Protein AF-A0A5E4HWJ0-F1 (afdb_monomer)

Sequence (461 aa):
MNETSDSSGGSTPSSGGAGGAKSPTHAAKPAGPGQGYYAIGLALVVGLVILLGTVWLANQNFNTAVSQYPPAGNGSMAPNNPAPNTGSNNAASGGTGTNSGSGTNNPSAPLPTIDLSTRPVRGSPNAPVTIFEIADFQCPYCVQAYPTVEQVMAKYNGSVKLIFVHFPLTSIHPLAQKAAEAAECANDQGKFWEMYDSLFTTNKLEVSDLKAQAKTLGLDTAKFNTCLDSGAKAPLIQAFSNLATQNGISSTPTFIVNGQELQDRSLAGFSTAIDNVLNPPRAVINVTGRPTRGNASAPLQIVEFSDFECPYCEMAYGVVKQAEKDYGSQMSLTYMEFPLSIHPDAQKAAEAAECAYRQKPAAFWSYYDWMFTNRSLDVPSLKGYAGEIGLNTTQFNACLDGGQAAAQVSADEAQGGANGVQGTPGFFINGLPIRGYLPYEQFKAVLDRELARAKNGTAAS

Nearest PDB structures (foldseek):
  3gyk-assembly4_D  TM=8.689E-01  e=2.503E-09  Ruegeria pomeroyi DSS-3
  6eez-assembly1_A  TM=8.298E-01  e=3.294E-08  Wolbachia endosymbiont of Drosophila melanogaster
  7rgv-assembly1_A  TM=8.738E-01  e=6.353E-08  Caulobacter vibrioides CB15
  4p3y-assembly1_B  TM=6.797E-01  e=1.917E-05  Acinetobacter baumannii AYE
  3hz8-assembly1_A  TM=6.646E-01  e=1.823E-05  Neisseria meningitidis MC58

Solvent-accessible surface area (backbone atoms only — not comparable to full-atom values): 27192 Å² total; per-residue (Å²): 135,88,86,77,89,86,83,89,79,89,82,89,84,88,84,88,83,87,89,82,91,80,88,81,91,78,81,91,78,86,89,78,90,80,85,78,64,66,72,61,55,54,55,55,53,53,52,49,52,51,53,51,50,52,52,50,55,54,51,44,56,52,46,54,72,33,55,79,36,78,76,80,76,79,82,78,78,77,83,84,81,79,84,88,85,91,75,88,86,88,84,86,88,79,92,83,88,83,85,90,85,88,84,80,92,67,86,75,72,80,64,59,85,84,61,78,88,76,51,74,68,47,66,34,94,82,23,88,36,44,35,38,42,31,28,23,67,61,38,69,60,29,47,66,39,48,65,42,52,53,51,48,54,62,76,37,63,60,46,36,21,40,35,80,39,49,39,49,55,57,93,82,28,79,44,11,54,59,42,50,30,45,31,52,40,28,38,80,72,76,35,32,66,64,40,49,53,48,38,51,73,64,63,55,48,51,73,72,42,49,53,52,49,39,48,72,74,67,50,63,54,68,62,35,49,55,39,49,75,67,46,73,41,50,55,56,48,50,32,38,37,49,55,40,45,77,70,71,48,85,68,61,55,38,40,31,51,64,70,40,76,55,83,52,78,47,63,66,38,49,47,52,58,51,45,43,68,78,56,54,76,62,54,87,77,89,61,84,94,46,58,64,48,68,42,90,83,23,61,31,40,34,38,37,32,30,24,71,70,38,69,46,25,42,55,36,48,56,38,50,57,51,45,50,70,76,49,43,75,46,28,18,44,31,58,37,42,36,52,50,89,90,38,91,40,15,60,59,42,48,23,42,33,47,36,36,27,74,77,37,62,72,45,23,58,57,41,55,60,46,44,60,72,50,92,69,55,47,70,70,50,55,52,50,49,38,46,75,77,66,48,62,52,70,63,40,48,54,28,49,76,65,47,69,30,48,67,59,41,52,49,34,35,51,53,37,45,76,72,68,42,88,60,57,20,22,35,23,54,70,24,35,75,40,79,45,66,58,61,53,71,61,46,46,54,51,51,53,53,48,37,49,51,48,72,70,41,97,83,82,128

pLDDT: mean 81.38, std 25.96, range [25.38, 98.88]

Structure (mmCIF, N/CA/C/O backbone):
data_AF-A0A5E4HWJ0-F1
#
_entry.id   AF-A0A5E4HWJ0-F1
#
loop_
_atom_site.group_PDB
_atom_site.id
_atom_site.type_symbol
_atom_site.label_atom_id
_atom_site.label_alt_id
_atom_site.label_comp_id
_atom_site.label_asym_id
_atom_site.label_entity_id
_atom_site.label_seq_id
_atom_site.pdbx_PDB_ins_code
_atom_site.Cartn_x
_atom_site.Cartn_y
_atom_site.Cartn_z
_atom_site.occupancy
_atom_site.B_iso_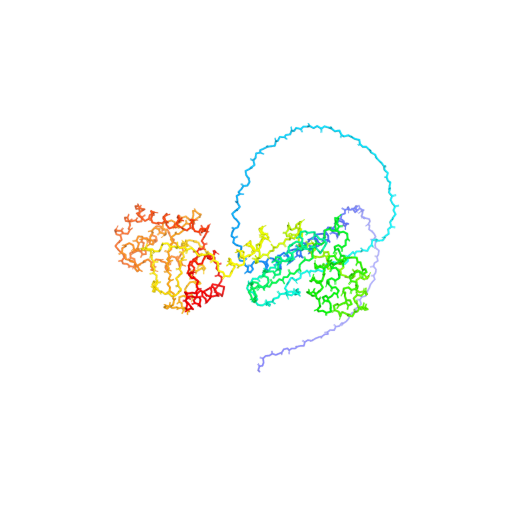or_equiv
_atom_site.auth_seq_id
_atom_site.auth_comp_id
_atom_site.auth_asym_id
_atom_site.auth_atom_id
_atom_site.pdbx_PDB_model_num
ATOM 1 N N . MET A 1 1 ? -56.601 21.992 -25.678 1.00 36.84 1 MET A N 1
ATOM 2 C CA . MET A 1 1 ? -57.435 22.987 -24.980 1.00 36.84 1 MET A CA 1
ATOM 3 C C . MET A 1 1 ? -56.500 24.089 -24.517 1.00 36.84 1 MET A C 1
ATOM 5 O O . MET A 1 1 ? -55.724 23.817 -23.618 1.00 36.84 1 MET A O 1
ATOM 9 N N . ASN A 1 2 ? -56.520 25.204 -25.262 1.00 37.09 2 ASN A N 1
ATOM 10 C CA . ASN A 1 2 ? -56.276 26.613 -24.898 1.00 37.09 2 ASN A CA 1
ATOM 11 C C . ASN A 1 2 ? -55.130 26.964 -23.915 1.00 37.09 2 ASN A C 1
ATOM 13 O O . ASN A 1 2 ? -55.081 26.419 -22.827 1.00 37.09 2 ASN A O 1
ATOM 17 N N . GLU A 1 3 ? -54.213 27.903 -24.178 1.00 38.62 3 GLU A N 1
ATOM 18 C CA . GLU A 1 3 ? -54.200 29.047 -25.108 1.00 38.62 3 GLU A CA 1
ATOM 19 C C . GLU A 1 3 ? -52.788 29.317 -25.657 1.00 38.62 3 GLU A C 1
ATOM 21 O O . GLU A 1 3 ? -51.781 29.153 -24.971 1.00 38.62 3 GLU A O 1
ATOM 26 N N . THR A 1 4 ? -52.745 29.769 -26.907 1.00 44.41 4 THR A N 1
ATOM 27 C CA . THR A 1 4 ? -51.577 30.252 -27.650 1.00 44.41 4 THR A CA 1
ATOM 28 C C . THR A 1 4 ? -51.866 31.672 -28.129 1.00 44.41 4 THR A C 1
ATOM 30 O O . THR A 1 4 ? -52.990 31.924 -28.553 1.00 44.41 4 THR A O 1
ATOM 33 N N . SER A 1 5 ? -50.842 32.535 -28.042 1.00 44.47 5 SER A N 1
ATOM 34 C CA . SER A 1 5 ? -50.430 33.624 -28.960 1.00 44.47 5 SER A CA 1
ATOM 35 C C . SER A 1 5 ? -51.483 34.325 -29.836 1.00 44.47 5 SER A C 1
ATOM 37 O O . SER A 1 5 ? -52.260 33.654 -30.501 1.00 44.47 5 SER A O 1
ATOM 39 N N . ASP A 1 6 ? -51.369 35.646 -30.036 1.00 43.62 6 ASP A N 1
ATOM 40 C CA . ASP A 1 6 ? -50.647 36.212 -31.200 1.00 43.62 6 ASP A CA 1
ATOM 41 C C . ASP A 1 6 ? -50.824 37.745 -31.363 1.00 43.62 6 ASP A C 1
ATOM 43 O O . ASP A 1 6 ? -51.749 38.347 -30.816 1.00 43.62 6 ASP A O 1
ATOM 47 N N . SER A 1 7 ? -49.989 38.303 -32.254 1.00 38.94 7 SER A N 1
ATOM 48 C CA . SER A 1 7 ? -50.200 39.469 -33.145 1.00 38.94 7 SER A CA 1
ATOM 49 C C . SER A 1 7 ? -49.766 40.856 -32.611 1.00 38.94 7 SER A C 1
ATOM 51 O O . SER A 1 7 ? -50.264 41.336 -31.601 1.00 38.94 7 SER A O 1
ATOM 53 N N . SER A 1 8 ? -48.672 41.470 -33.112 1.00 38.41 8 SER A N 1
ATOM 54 C CA . SER A 1 8 ? -48.442 42.167 -34.415 1.00 38.41 8 SER A CA 1
ATOM 55 C C . SER A 1 8 ? -49.191 43.511 -34.509 1.00 38.41 8 SER A C 1
ATOM 57 O O . SER A 1 8 ? -50.353 43.551 -34.143 1.00 38.41 8 SER A O 1
ATOM 59 N N . GLY A 1 9 ? -48.701 44.648 -35.016 1.00 35.19 9 GLY A N 1
ATOM 60 C CA . GLY A 1 9 ? -47.512 45.054 -35.771 1.00 35.19 9 GLY A CA 1
ATOM 61 C C . GLY A 1 9 ? -47.805 46.414 -36.465 1.00 35.19 9 GLY A C 1
ATOM 62 O O . GLY A 1 9 ? -48.971 46.739 -36.665 1.00 35.19 9 GLY A O 1
ATOM 63 N N . GLY A 1 10 ? -46.763 47.172 -36.856 1.00 34.00 10 GLY A N 1
ATOM 64 C CA . GLY A 1 10 ? -46.805 48.339 -37.782 1.00 34.00 10 GLY A CA 1
ATOM 65 C C . GLY A 1 10 ? -47.341 49.665 -37.194 1.00 34.00 10 GLY A C 1
ATOM 66 O O . GLY A 1 10 ? -48.242 49.648 -36.377 1.00 34.00 10 GLY A O 1
ATOM 67 N N . SER A 1 11 ? -46.897 50.881 -37.544 1.00 38.12 11 SER A N 1
ATOM 68 C CA . SER A 1 11 ? -46.285 51.398 -38.779 1.00 38.12 11 SER A CA 1
ATOM 69 C C . SER A 1 11 ? -45.620 52.780 -38.534 1.00 38.12 11 SER A C 1
ATOM 71 O O . SER A 1 11 ? -45.900 53.443 -37.541 1.00 38.12 11 SER A O 1
ATOM 73 N N . THR A 1 12 ? -44.739 53.192 -39.452 1.00 40.41 12 THR A N 1
ATOM 74 C CA . THR A 1 12 ? -43.915 54.431 -39.554 1.00 40.41 12 THR A CA 1
ATOM 75 C C . THR A 1 12 ? -44.738 55.663 -40.056 1.00 40.41 12 THR A C 1
ATOM 77 O O . THR A 1 12 ? -45.960 55.515 -40.081 1.00 40.41 12 THR A O 1
ATOM 80 N N . PRO A 1 13 ? -44.210 56.837 -40.541 1.00 52.16 13 PRO A N 1
ATOM 81 C CA . PRO A 1 13 ? -42.834 57.401 -40.634 1.00 52.16 13 PRO A CA 1
ATOM 82 C C . PRO A 1 13 ? -42.665 58.958 -40.407 1.00 52.16 13 PRO A C 1
ATOM 84 O O . PRO A 1 13 ? -43.629 59.710 -40.356 1.00 52.16 13 PRO A O 1
ATOM 87 N N . SER A 1 14 ? -41.399 59.432 -40.478 1.00 36.19 14 SER A N 1
ATOM 88 C CA . SER A 1 14 ? -40.897 60.600 -41.273 1.00 36.19 14 SER A CA 1
ATOM 89 C C . SER A 1 14 ? -40.830 62.068 -40.754 1.00 36.19 14 SER A C 1
ATOM 91 O O . SER A 1 14 ? -41.790 62.629 -40.240 1.00 36.19 14 SER A O 1
ATOM 93 N N . SER A 1 15 ? -39.710 62.714 -41.165 1.00 39.03 15 SER A N 1
ATOM 94 C CA . SER A 1 15 ? -39.340 64.154 -41.328 1.00 39.03 15 SER A CA 1
ATOM 95 C C . SER A 1 15 ? -38.796 64.885 -40.083 1.00 39.03 15 SER A C 1
ATOM 97 O O . SER A 1 15 ? -39.395 64.797 -39.025 1.00 39.03 15 SER A O 1
ATOM 99 N N . GLY A 1 16 ? -37.623 65.549 -40.043 1.00 32.84 16 GLY A N 1
ATOM 100 C CA . GLY A 1 16 ? -36.857 66.362 -41.017 1.00 32.84 16 GLY A CA 1
ATOM 101 C C . GLY A 1 16 ? -37.189 67.851 -40.775 1.00 32.84 16 GLY A C 1
ATOM 102 O O . GLY A 1 16 ? -38.364 68.171 -40.779 1.00 32.84 16 GLY A O 1
ATOM 103 N N . GLY A 1 17 ? -36.324 68.845 -40.531 1.00 33.31 17 GLY A N 1
ATOM 104 C CA . GLY A 1 17 ? -34.879 69.022 -40.363 1.00 33.31 17 GLY A CA 1
ATOM 105 C C . GLY A 1 17 ? -34.578 70.512 -40.016 1.00 33.31 17 GLY A C 1
ATOM 106 O O . GLY A 1 17 ? -35.506 71.292 -39.832 1.00 33.31 17 GLY A O 1
ATOM 107 N N . ALA A 1 18 ? -33.286 70.882 -40.033 1.00 35.00 18 ALA A N 1
ATOM 108 C CA . ALA A 1 18 ? -32.686 72.227 -40.231 1.00 35.00 18 ALA A CA 1
ATOM 109 C C . ALA A 1 18 ? -32.465 73.242 -39.067 1.00 35.00 18 ALA A C 1
ATOM 111 O O . ALA A 1 18 ? -33.369 73.594 -38.319 1.00 35.00 18 ALA A O 1
ATOM 112 N N . GLY A 1 19 ? -31.244 73.821 -39.081 1.00 33.69 19 GLY A N 1
ATOM 113 C CA . GLY A 1 19 ? -30.815 75.109 -38.484 1.00 33.69 19 GLY A CA 1
ATOM 114 C C . GLY A 1 19 ? -30.220 75.005 -37.070 1.00 33.69 19 GLY A C 1
ATOM 115 O O . GLY A 1 19 ? -30.809 74.374 -36.214 1.00 33.69 19 GLY A O 1
ATOM 116 N N . GLY A 1 20 ? -29.076 75.571 -36.677 1.00 32.75 20 GLY A N 1
ATOM 117 C CA . GLY A 1 20 ? -28.163 76.556 -37.251 1.00 32.75 20 GLY A CA 1
ATOM 118 C C . GLY A 1 20 ? -27.505 77.342 -36.095 1.00 32.75 20 GLY A C 1
ATOM 119 O O . GLY A 1 20 ? -28.212 77.941 -35.300 1.00 32.75 20 GLY A O 1
ATOM 120 N N . ALA A 1 21 ? -26.165 77.339 -36.040 1.00 35.03 21 ALA A N 1
ATOM 121 C CA . ALA A 1 21 ? -25.251 78.280 -35.359 1.00 35.03 21 ALA A CA 1
ATOM 122 C C . ALA A 1 21 ? -25.319 78.517 -33.823 1.00 35.03 21 ALA A C 1
ATOM 124 O O . ALA A 1 21 ? -26.236 79.152 -33.317 1.00 35.03 21 ALA A O 1
ATOM 125 N N . LYS A 1 22 ? -24.211 78.203 -33.123 1.00 37.66 22 LYS A N 1
ATOM 126 C CA . LYS A 1 22 ? -23.270 79.152 -32.461 1.00 37.66 22 LYS A CA 1
ATOM 127 C C . LYS A 1 22 ? -22.407 78.431 -31.409 1.00 37.66 22 LYS A C 1
ATOM 129 O O . LYS A 1 22 ? -22.933 77.785 -30.511 1.00 37.66 22 LYS A O 1
ATOM 134 N N . SER A 1 23 ? -21.085 78.600 -31.499 1.00 33.78 23 SER A N 1
ATOM 135 C CA . SER A 1 23 ? -20.141 78.309 -30.406 1.00 33.78 23 SER A CA 1
ATOM 136 C C . SER A 1 23 ? -20.461 79.155 -29.165 1.00 33.78 23 SER A C 1
ATOM 138 O O . SER A 1 23 ? -20.927 80.289 -29.305 1.00 33.78 23 SER A O 1
ATOM 140 N N . PRO A 1 24 ? -20.119 78.660 -27.964 1.00 46.12 24 PRO A N 1
ATOM 141 C CA . PRO A 1 24 ? -18.910 79.197 -27.349 1.00 46.12 24 PRO A CA 1
ATOM 142 C C . PRO A 1 24 ? -18.002 78.140 -26.702 1.00 46.12 24 PRO A C 1
ATOM 144 O O . PRO A 1 24 ? -18.387 77.043 -26.317 1.00 46.12 24 PRO A O 1
ATOM 147 N N . THR A 1 25 ? -16.747 78.552 -26.627 1.00 42.84 25 THR A N 1
ATOM 148 C CA . THR A 1 25 ? -15.570 77.968 -25.989 1.00 42.84 25 THR A CA 1
ATOM 149 C C . THR A 1 25 ? -15.799 77.367 -24.599 1.00 42.84 25 THR A C 1
ATOM 151 O O . THR A 1 25 ? -16.240 78.086 -23.709 1.00 42.84 25 THR A O 1
ATOM 154 N N . HIS A 1 26 ? -15.317 76.139 -24.362 1.00 40.06 26 HIS A N 1
ATOM 155 C CA . HIS A 1 26 ? -14.824 75.727 -23.043 1.00 40.06 26 HIS A CA 1
ATOM 156 C C . HIS A 1 26 ? -13.652 74.732 -23.130 1.00 40.06 26 HIS A C 1
ATOM 158 O O . HIS A 1 26 ? -13.783 73.618 -23.618 1.00 40.06 26 HIS A O 1
ATOM 164 N N . ALA A 1 27 ? -12.506 75.227 -22.651 1.00 37.53 27 ALA A N 1
ATOM 165 C CA . ALA A 1 27 ? -11.429 74.574 -21.907 1.00 37.53 27 ALA A CA 1
ATOM 166 C C . ALA A 1 27 ? -11.074 73.100 -22.199 1.00 37.53 27 ALA A C 1
ATOM 168 O O . ALA A 1 27 ? -11.786 72.164 -21.847 1.00 37.53 27 ALA A O 1
ATOM 169 N N . ALA A 1 28 ? -9.850 72.923 -22.703 1.00 39.03 28 ALA A N 1
ATOM 170 C CA . ALA A 1 28 ? -9.112 71.669 -22.699 1.00 39.03 28 ALA A CA 1
ATOM 171 C C . ALA A 1 28 ? -8.874 71.139 -21.270 1.00 39.03 28 ALA A C 1
ATOM 173 O O . ALA A 1 28 ? -8.503 71.894 -20.369 1.00 39.03 28 ALA A O 1
ATOM 174 N N . LYS A 1 29 ? -9.008 69.818 -21.097 1.00 38.16 29 LYS A N 1
ATOM 175 C CA . LYS A 1 29 ? -8.531 69.056 -19.933 1.00 38.16 29 LYS A CA 1
ATOM 176 C C . LYS A 1 29 ? -7.601 67.936 -20.439 1.00 38.16 29 LYS A C 1
ATOM 178 O O . LYS A 1 29 ? -7.956 67.289 -21.424 1.00 38.16 29 LYS A O 1
ATOM 183 N N . PRO A 1 30 ? -6.416 67.724 -19.840 1.00 42.62 30 PRO A N 1
ATOM 184 C CA . PRO A 1 30 ? -5.403 66.817 -20.382 1.00 42.62 30 PRO A CA 1
ATOM 185 C C . PRO A 1 30 ? -5.748 65.337 -20.163 1.00 42.62 30 PRO A C 1
ATOM 187 O O . PRO A 1 30 ? -6.332 64.962 -19.145 1.00 42.62 30 PRO A O 1
ATOM 190 N N . ALA A 1 31 ? -5.339 64.502 -21.122 1.00 40.09 31 ALA A N 1
ATOM 191 C CA . ALA A 1 31 ? -5.373 63.047 -21.037 1.00 40.09 31 ALA A CA 1
ATOM 192 C C . ALA A 1 31 ? -4.360 62.541 -19.993 1.00 40.09 31 ALA A C 1
ATOM 194 O O . ALA A 1 31 ? -3.180 62.886 -20.049 1.00 40.09 31 ALA A O 1
ATOM 195 N N . GLY A 1 32 ? -4.830 61.731 -19.042 1.00 37.25 32 GLY A N 1
ATOM 196 C CA . GLY A 1 32 ? -3.989 61.022 -18.076 1.00 37.25 32 GLY A CA 1
ATOM 197 C C . GLY A 1 32 ? -3.465 59.689 -18.639 1.00 37.25 32 GLY A C 1
ATOM 198 O O . GLY A 1 32 ? -4.136 59.078 -19.474 1.00 37.25 32 GLY A O 1
ATOM 199 N N . PRO A 1 33 ? -2.286 59.215 -18.200 1.00 46.31 33 PRO A N 1
ATOM 200 C CA . PRO A 1 33 ? -1.678 57.983 -18.692 1.00 46.31 33 PRO A CA 1
ATOM 201 C C . PRO A 1 33 ? -2.289 56.777 -17.966 1.00 46.31 33 PRO A C 1
ATOM 203 O O . PRO A 1 33 ? -2.375 56.787 -16.740 1.00 46.31 33 PRO A O 1
ATOM 206 N N . GLY A 1 34 ? -2.701 55.717 -18.674 1.00 47.75 34 GLY A N 1
ATOM 207 C CA . GLY A 1 34 ? -3.138 54.518 -17.943 1.00 47.75 34 GLY A CA 1
ATOM 208 C C . GLY A 1 34 ? -3.814 53.353 -18.662 1.00 47.75 34 GLY A C 1
ATOM 209 O O . GLY A 1 34 ? -4.267 52.454 -17.965 1.00 47.75 34 GLY A O 1
ATOM 210 N N . GLN A 1 35 ? -3.898 53.298 -19.996 1.00 43.34 35 GLN A N 1
ATOM 211 C CA . GLN A 1 35 ? -4.594 52.182 -20.674 1.00 43.34 35 GLN A CA 1
ATOM 212 C C . GLN A 1 35 ? -3.696 51.197 -21.443 1.00 43.34 35 GLN A C 1
ATOM 214 O O . GLN A 1 35 ? -4.199 50.339 -22.157 1.00 43.34 35 GLN A O 1
ATOM 219 N N . GLY A 1 36 ? -2.372 51.251 -21.257 1.00 43.12 36 GLY A N 1
ATOM 220 C CA . GLY A 1 36 ? -1.437 50.315 -21.905 1.00 43.12 36 GLY A CA 1
ATOM 221 C C . GLY A 1 36 ? -1.067 49.064 -21.094 1.00 43.12 36 GLY A C 1
ATOM 222 O O . GLY A 1 36 ? -0.579 48.097 -21.668 1.00 43.12 36 GLY A O 1
ATOM 223 N N . TYR A 1 37 ? -1.290 49.049 -19.774 1.00 43.84 37 TYR A N 1
ATOM 224 C CA . TYR A 1 37 ? -0.701 48.025 -18.891 1.00 43.84 37 TYR A CA 1
ATOM 225 C C . TYR A 1 37 ? -1.644 46.877 -18.492 1.00 43.84 37 TYR A C 1
ATOM 227 O O . TYR A 1 37 ? -1.175 45.841 -18.026 1.00 43.84 37 TYR A O 1
ATOM 235 N N . TYR A 1 38 ? -2.956 46.999 -18.723 1.00 42.34 38 TYR A N 1
ATOM 236 C CA . TYR A 1 38 ? -3.925 45.971 -18.310 1.00 42.34 38 TYR A CA 1
ATOM 237 C C . TYR A 1 38 ? -4.052 44.795 -19.292 1.00 42.34 38 TYR A C 1
ATOM 239 O O . TYR A 1 38 ? -4.367 43.685 -18.871 1.00 42.34 38 TYR A O 1
ATOM 247 N N . ALA A 1 39 ? -3.744 44.991 -20.579 1.00 45.44 39 ALA A N 1
ATOM 248 C CA . ALA A 1 39 ? -3.852 43.925 -21.582 1.00 45.44 39 ALA A CA 1
ATOM 249 C C . ALA A 1 39 ? -2.679 42.923 -21.543 1.00 45.44 39 ALA A C 1
ATOM 251 O O . ALA A 1 39 ? -2.848 41.763 -21.906 1.00 45.44 39 ALA A O 1
ATOM 252 N N . ILE A 1 40 ? -1.503 43.343 -21.059 1.00 47.38 40 ILE A N 1
ATOM 253 C CA . ILE A 1 40 ? -0.300 42.493 -20.989 1.00 47.38 40 ILE A CA 1
ATOM 254 C C . ILE A 1 40 ? -0.249 41.723 -19.656 1.00 47.38 40 ILE A C 1
ATOM 256 O O . ILE A 1 40 ? 0.175 40.569 -19.619 1.00 47.38 40 ILE A O 1
ATOM 260 N N . GLY A 1 41 ? -0.764 42.314 -18.569 1.00 41.81 41 GLY A N 1
ATOM 261 C CA . GLY A 1 41 ? -0.851 41.655 -17.261 1.00 41.81 41 GLY A CA 1
ATOM 262 C C . GLY A 1 41 ? -1.829 40.474 -17.228 1.00 41.81 41 GLY A C 1
ATOM 263 O O . GLY A 1 41 ? -1.524 39.448 -16.626 1.00 41.81 41 GLY A O 1
ATOM 264 N N . LEU A 1 42 ? -2.970 40.569 -17.924 1.00 43.97 42 LEU A N 1
ATOM 265 C CA . LEU A 1 42 ? -3.972 39.495 -17.933 1.00 43.97 42 LEU A CA 1
ATOM 266 C C . LEU A 1 42 ? -3.498 38.253 -18.713 1.00 43.97 42 LEU A C 1
ATOM 268 O O . LEU A 1 42 ? -3.760 37.128 -18.298 1.00 43.97 42 LEU A O 1
ATOM 272 N N . ALA A 1 43 ? -2.751 38.444 -19.806 1.00 47.06 43 ALA A N 1
ATOM 273 C CA . ALA A 1 43 ? -2.230 37.346 -20.623 1.00 47.06 43 ALA A CA 1
ATOM 274 C C . ALA A 1 43 ? -1.134 36.536 -19.903 1.00 47.06 43 ALA A C 1
ATOM 276 O O . ALA A 1 43 ? -1.090 35.312 -20.028 1.00 47.06 43 ALA A O 1
ATOM 277 N N . LEU A 1 44 ? -0.289 37.195 -19.097 1.00 45.12 44 LEU A N 1
ATOM 278 C CA . LEU A 1 44 ? 0.746 36.525 -18.300 1.00 45.12 44 LEU A CA 1
ATOM 279 C C . LEU A 1 44 ? 0.157 35.731 -17.125 1.00 45.12 44 LEU A C 1
ATOM 281 O O . LEU A 1 44 ? 0.635 34.638 -16.837 1.00 45.12 44 LEU A O 1
ATOM 285 N N . VAL A 1 45 ? -0.913 36.226 -16.489 1.00 49.62 45 VAL A N 1
ATOM 286 C CA . VAL A 1 45 ? -1.595 35.515 -15.391 1.00 49.62 45 VAL A CA 1
ATOM 287 C C . VAL A 1 45 ? -2.378 34.305 -15.910 1.00 49.62 45 VAL A C 1
ATOM 289 O O . VAL A 1 45 ? -2.293 33.232 -15.321 1.00 49.62 45 VAL A O 1
ATOM 292 N N . VAL A 1 46 ? -3.072 34.423 -17.048 1.00 51.88 46 VAL A N 1
ATOM 293 C CA . VAL A 1 46 ? -3.789 33.288 -17.663 1.00 51.88 46 VAL A CA 1
ATOM 294 C C . VAL A 1 46 ? -2.809 32.225 -18.182 1.00 51.88 46 VAL A C 1
ATOM 296 O O . VAL A 1 46 ? -3.046 31.035 -17.985 1.00 51.88 46 VAL A O 1
ATOM 299 N N . GLY A 1 47 ? -1.668 32.628 -18.754 1.00 44.47 47 GLY A N 1
ATOM 300 C CA . GLY A 1 47 ? -0.601 31.704 -19.158 1.00 44.47 47 GLY A CA 1
ATOM 301 C C . GLY A 1 47 ? 0.021 30.941 -17.982 1.00 44.47 47 GLY A C 1
ATOM 302 O O . GLY A 1 47 ? 0.243 29.736 -18.090 1.00 44.47 47 GLY A O 1
ATOM 303 N N . LEU A 1 48 ? 0.229 31.605 -16.837 1.00 43.94 48 LEU A N 1
ATOM 304 C CA . LEU A 1 48 ? 0.740 30.968 -15.617 1.00 43.94 48 LEU A CA 1
ATOM 305 C C . LEU A 1 48 ? -0.283 29.999 -15.000 1.00 43.94 48 LEU A C 1
ATOM 307 O O . LEU A 1 48 ? 0.095 28.928 -14.542 1.00 43.94 48 LEU A O 1
ATOM 311 N N . VAL A 1 49 ? -1.579 30.332 -15.026 1.00 48.31 49 VAL A N 1
ATOM 312 C CA . VAL A 1 49 ? -2.661 29.473 -14.504 1.00 48.31 49 VAL A CA 1
ATOM 313 C C . VAL A 1 49 ? -2.882 28.235 -15.385 1.00 48.31 49 VAL A C 1
ATOM 315 O O . VAL A 1 49 ? -3.142 27.156 -14.858 1.00 48.31 49 VAL A O 1
ATOM 318 N N . ILE A 1 50 ? -2.705 28.340 -16.707 1.00 49.38 50 ILE A N 1
ATOM 319 C CA . ILE A 1 50 ? -2.769 27.189 -17.628 1.00 49.38 50 ILE A CA 1
ATOM 320 C C . ILE A 1 50 ? -1.526 26.290 -17.484 1.00 49.38 50 ILE A C 1
ATOM 322 O O . ILE A 1 50 ? -1.654 25.064 -17.471 1.00 49.38 50 ILE A O 1
ATOM 326 N N . LEU A 1 51 ? -0.330 26.865 -17.306 1.00 41.12 51 LEU A N 1
ATOM 327 C CA . LEU A 1 51 ? 0.899 26.105 -17.020 1.00 41.12 51 LEU A CA 1
ATOM 328 C C . LEU A 1 51 ? 0.845 25.411 -15.648 1.00 41.12 51 LEU A C 1
ATOM 330 O O . LEU A 1 51 ? 1.205 24.244 -15.540 1.00 41.12 51 LEU A O 1
ATOM 334 N N . LEU A 1 52 ? 0.323 26.072 -14.613 1.00 44.75 52 LEU A N 1
ATOM 335 C CA . LEU A 1 52 ? 0.136 25.460 -13.292 1.00 44.75 52 LEU A CA 1
ATOM 336 C C . LEU A 1 52 ? -0.990 24.411 -13.290 1.00 44.75 52 LEU A C 1
ATOM 338 O O . LEU A 1 52 ? -0.855 23.376 -12.642 1.00 44.75 52 LEU A O 1
ATOM 342 N N . GLY A 1 53 ? -2.066 24.621 -14.056 1.00 37.62 53 GLY A N 1
ATOM 343 C CA . GLY A 1 53 ? -3.159 23.655 -14.211 1.00 37.62 53 GLY A CA 1
ATOM 344 C C . GLY A 1 53 ? -2.758 22.390 -14.979 1.00 37.62 53 GLY A C 1
ATOM 345 O O . GLY A 1 53 ? -3.172 21.292 -14.615 1.00 37.62 53 GLY A O 1
ATOM 346 N N . THR A 1 54 ? -1.902 22.512 -15.998 1.00 43.16 54 THR A N 1
ATOM 347 C CA . THR A 1 54 ? -1.363 21.358 -16.748 1.00 43.16 54 THR A CA 1
ATOM 348 C C . THR A 1 54 ? -0.312 20.583 -15.950 1.00 43.16 54 THR A C 1
ATOM 350 O O . THR A 1 54 ? -0.310 19.354 -15.996 1.00 43.16 54 THR A O 1
ATOM 353 N N . VAL A 1 55 ? 0.500 21.265 -15.132 1.00 42.81 55 VAL A N 1
ATOM 354 C CA . VAL A 1 55 ? 1.392 20.626 -14.144 1.00 42.81 55 VAL A CA 1
ATOM 355 C C . VAL A 1 55 ? 0.589 19.910 -13.047 1.00 42.81 55 VAL A C 1
ATOM 357 O O . VAL A 1 55 ? 0.950 18.803 -12.655 1.00 42.81 55 VAL A O 1
ATOM 360 N N . TRP A 1 56 ? -0.540 20.469 -12.597 1.00 35.12 56 TRP A N 1
ATOM 361 C CA . TRP A 1 56 ? -1.429 19.824 -11.620 1.00 35.12 56 TRP A CA 1
ATOM 362 C C . TRP A 1 56 ? -2.144 18.583 -12.186 1.00 35.12 56 TRP A C 1
ATOM 364 O O . TRP A 1 56 ? -2.192 17.557 -11.510 1.00 35.12 56 TRP A O 1
ATOM 374 N N . LEU A 1 57 ? -2.629 18.620 -13.436 1.00 33.44 57 LEU A N 1
ATOM 375 C CA . LEU A 1 57 ? -3.226 17.447 -14.099 1.00 33.44 57 LEU A CA 1
ATOM 376 C C . LEU A 1 57 ? -2.198 16.345 -14.430 1.00 33.44 57 LEU A C 1
ATOM 378 O O . LEU A 1 57 ? -2.512 15.163 -14.309 1.00 33.44 57 LEU A O 1
ATOM 382 N N . ALA A 1 58 ? -0.964 16.695 -14.803 1.00 39.88 58 ALA A N 1
ATOM 383 C CA . ALA A 1 58 ? 0.103 15.709 -15.009 1.00 39.88 58 ALA A CA 1
ATOM 384 C C . ALA A 1 58 ? 0.547 15.056 -13.683 1.00 39.88 58 ALA A C 1
ATOM 386 O O . ALA A 1 58 ? 0.764 13.844 -13.633 1.00 39.88 58 ALA A O 1
ATOM 387 N N . ASN A 1 59 ? 0.592 15.834 -12.593 1.00 37.19 59 ASN A N 1
ATOM 388 C CA . ASN A 1 59 ? 0.841 15.333 -11.239 1.00 37.19 59 ASN A CA 1
ATOM 389 C C . ASN A 1 59 ? -0.310 14.442 -10.732 1.00 37.19 59 ASN A C 1
ATOM 391 O O . ASN A 1 59 ? -0.063 13.456 -10.044 1.00 37.19 59 ASN A O 1
ATOM 395 N N . GLN A 1 60 ? -1.564 14.731 -11.103 1.00 40.12 60 GLN A N 1
ATOM 396 C CA . GLN A 1 60 ? -2.705 13.843 -10.847 1.00 40.12 60 GLN A CA 1
ATOM 397 C C . GLN A 1 60 ? -2.533 12.500 -11.564 1.00 40.12 60 GLN A C 1
ATOM 399 O O . GLN A 1 60 ? -2.699 11.474 -10.925 1.00 40.12 60 GLN A O 1
ATOM 404 N N . ASN A 1 61 ? -2.129 12.450 -12.837 1.00 38.81 61 ASN A N 1
ATOM 405 C CA . ASN A 1 61 ? -2.008 11.173 -13.560 1.00 38.81 61 ASN A CA 1
ATOM 406 C C . ASN A 1 61 ? -0.901 10.252 -13.010 1.00 38.81 61 ASN A C 1
ATOM 408 O O . ASN A 1 61 ? -1.114 9.042 -12.922 1.00 38.81 61 ASN A O 1
ATOM 412 N N . PHE A 1 62 ? 0.237 10.796 -12.561 1.00 43.59 62 PHE A N 1
ATOM 413 C CA . PHE A 1 62 ? 1.253 9.996 -11.863 1.00 43.59 62 PHE A CA 1
ATOM 414 C C . PHE A 1 62 ? 0.802 9.622 -10.448 1.00 43.59 62 PHE A C 1
ATOM 416 O O . PHE A 1 62 ? 0.863 8.452 -10.085 1.00 43.59 62 PHE A O 1
ATOM 423 N N . ASN A 1 63 ? 0.239 10.564 -9.681 1.00 38.38 63 ASN A N 1
ATOM 424 C CA . ASN A 1 63 ? -0.325 10.243 -8.372 1.00 38.38 63 ASN A CA 1
ATOM 425 C C . ASN A 1 63 ? -1.505 9.282 -8.469 1.00 38.38 63 ASN A C 1
ATOM 427 O O . ASN A 1 63 ? -1.726 8.560 -7.524 1.00 38.38 63 ASN A O 1
ATOM 431 N N . THR A 1 64 ? -2.247 9.182 -9.567 1.00 40.38 64 THR A N 1
ATOM 432 C CA . THR A 1 64 ? -3.330 8.191 -9.708 1.00 40.38 64 THR A CA 1
ATOM 433 C C . THR A 1 64 ? -2.764 6.817 -10.079 1.00 40.38 64 THR A C 1
ATOM 435 O O . THR A 1 64 ? -3.240 5.805 -9.573 1.00 40.38 64 THR A O 1
ATOM 438 N N . ALA A 1 65 ? -1.692 6.768 -10.880 1.00 39.62 65 ALA A N 1
ATOM 439 C CA . ALA A 1 65 ? -0.957 5.536 -11.183 1.00 39.62 65 ALA A CA 1
ATOM 440 C C . ALA A 1 65 ? -0.129 5.009 -9.989 1.00 39.62 65 ALA A C 1
ATOM 442 O O . ALA A 1 65 ? 0.087 3.804 -9.877 1.00 39.62 65 ALA A O 1
ATOM 443 N N . VAL A 1 66 ? 0.306 5.897 -9.087 1.00 39.72 66 VAL A N 1
ATOM 444 C CA . VAL A 1 66 ? 1.075 5.572 -7.873 1.00 39.72 66 VAL A CA 1
ATOM 445 C C . VAL A 1 66 ? 0.184 5.441 -6.627 1.00 39.72 66 VAL A C 1
ATOM 447 O O . VAL A 1 66 ? 0.428 4.555 -5.819 1.00 39.72 66 VAL A O 1
ATOM 450 N N . SER A 1 67 ? -0.891 6.229 -6.478 1.00 36.25 67 SER A N 1
ATOM 451 C CA . SER A 1 67 ? -1.807 6.185 -5.311 1.00 36.25 67 SER A CA 1
ATOM 452 C C . SER A 1 67 ? -2.844 5.070 -5.351 1.00 36.25 67 SER A C 1
ATOM 454 O O . SER A 1 67 ? -3.488 4.818 -4.335 1.00 36.25 67 SER A O 1
ATOM 456 N N . GLN A 1 68 ? -2.974 4.339 -6.465 1.00 34.78 68 GLN A N 1
ATOM 457 C CA . GLN A 1 68 ? -3.684 3.054 -6.445 1.00 34.78 68 GLN A CA 1
ATOM 458 C C . GLN A 1 68 ? -3.003 2.020 -5.530 1.00 34.78 68 GLN A C 1
ATOM 460 O O . GLN A 1 68 ? -3.605 0.994 -5.215 1.00 34.78 68 GLN A O 1
ATOM 465 N N . TYR A 1 69 ? -1.795 2.315 -5.041 1.00 35.31 69 TYR A N 1
ATOM 466 C CA . TYR A 1 69 ? -1.152 1.609 -3.946 1.00 35.31 69 TYR A CA 1
ATOM 467 C C . TYR A 1 69 ? -0.902 2.596 -2.797 1.00 35.31 69 TYR A C 1
ATOM 469 O O . TYR A 1 69 ? -0.121 3.535 -2.964 1.00 35.31 69 TYR A O 1
ATOM 477 N N . PRO A 1 70 ? -1.542 2.438 -1.622 1.00 30.00 70 PRO A N 1
ATOM 478 C CA . PRO A 1 70 ? -1.175 3.250 -0.473 1.00 30.00 70 PRO A CA 1
ATOM 479 C C . PRO A 1 70 ? 0.308 2.993 -0.157 1.00 30.00 70 PRO A C 1
ATOM 481 O O . PRO A 1 70 ? 0.717 1.828 -0.098 1.00 30.00 70 PRO A O 1
ATOM 484 N N . PRO A 1 71 ? 1.137 4.033 0.038 1.00 30.80 71 PRO A N 1
ATOM 485 C CA . PRO A 1 71 ? 2.525 3.829 0.412 1.00 30.80 71 PRO A CA 1
ATOM 486 C C . PRO A 1 71 ? 2.588 3.080 1.747 1.00 30.80 71 PRO A C 1
ATOM 488 O O . PRO A 1 71 ? 1.956 3.477 2.731 1.00 30.80 71 PRO A O 1
ATOM 491 N N . ALA A 1 72 ? 3.385 2.011 1.802 1.00 34.75 72 ALA A N 1
ATOM 492 C CA . ALA A 1 72 ? 3.899 1.533 3.075 1.00 34.75 72 ALA A CA 1
ATOM 493 C C . ALA A 1 72 ? 4.710 2.691 3.670 1.00 34.75 72 ALA A C 1
ATOM 495 O O . ALA A 1 72 ? 5.634 3.196 3.038 1.00 34.75 72 ALA A O 1
ATOM 496 N N . GLY A 1 73 ? 4.269 3.189 4.826 1.00 33.38 73 GLY A N 1
ATOM 497 C CA . GLY A 1 73 ? 4.749 4.444 5.390 1.00 33.38 73 GLY A CA 1
ATOM 498 C C . GLY A 1 73 ? 6.270 4.513 5.456 1.00 33.38 73 GLY A C 1
ATOM 499 O O . GLY A 1 73 ? 6.902 3.709 6.136 1.00 33.38 73 GLY A O 1
ATOM 500 N N . ASN A 1 74 ? 6.836 5.519 4.795 1.00 33.34 74 ASN A N 1
ATOM 501 C CA . ASN A 1 74 ? 8.208 5.909 5.043 1.00 33.34 74 ASN A CA 1
ATOM 502 C C . ASN A 1 74 ? 8.248 6.524 6.447 1.00 33.34 74 ASN A C 1
ATOM 504 O O . ASN A 1 74 ? 7.640 7.568 6.698 1.00 33.34 74 ASN A O 1
ATOM 508 N N . GLY A 1 75 ? 8.927 5.855 7.378 1.00 33.38 75 GLY A N 1
ATOM 509 C CA . GLY A 1 75 ? 9.323 6.452 8.645 1.00 33.38 75 GLY A CA 1
ATOM 510 C C . GLY A 1 75 ? 10.281 7.601 8.357 1.00 33.38 75 GLY A C 1
ATOM 511 O O . GLY A 1 75 ? 11.484 7.396 8.237 1.00 33.38 75 GLY A O 1
ATOM 512 N N . SER A 1 76 ? 9.748 8.812 8.215 1.00 27.58 76 SER A N 1
ATOM 513 C CA . SER A 1 76 ? 10.553 10.026 8.159 1.00 27.58 76 SER A CA 1
ATOM 514 C C . SER A 1 76 ? 11.136 10.279 9.549 1.00 27.58 76 SER A C 1
ATOM 516 O O . SER A 1 76 ? 10.511 10.930 10.387 1.00 27.58 76 SER A O 1
ATOM 518 N N . MET A 1 77 ? 12.350 9.781 9.793 1.00 27.53 77 MET A N 1
ATOM 519 C CA . MET A 1 77 ? 13.222 10.368 10.806 1.00 27.53 77 MET A CA 1
ATOM 520 C C . MET A 1 77 ? 13.468 11.827 10.420 1.00 27.53 77 MET A C 1
ATOM 522 O O . MET A 1 77 ? 14.013 12.121 9.357 1.00 27.53 77 MET A O 1
ATOM 526 N N . ALA A 1 78 ? 13.029 12.739 11.282 1.00 26.52 78 ALA A N 1
ATOM 527 C CA . ALA A 1 78 ? 13.303 14.159 11.161 1.00 26.52 78 ALA A CA 1
ATOM 528 C C . ALA A 1 78 ? 14.825 14.410 11.104 1.00 26.52 78 ALA A C 1
ATOM 530 O O . ALA A 1 78 ? 15.551 13.898 11.962 1.00 26.52 78 ALA A O 1
ATOM 531 N N . PRO A 1 79 ? 15.341 15.211 10.155 1.00 30.84 79 PRO A N 1
ATOM 532 C CA . PRO A 1 79 ? 16.719 15.663 10.227 1.00 30.84 79 PRO A CA 1
ATOM 533 C C . PRO A 1 79 ? 16.851 16.733 11.318 1.00 30.84 79 PRO A C 1
ATOM 535 O O . PRO A 1 79 ? 16.302 17.832 11.220 1.00 30.84 79 PRO A O 1
ATOM 538 N N . ASN A 1 80 ? 17.606 16.399 12.365 1.00 30.31 80 ASN A N 1
ATOM 539 C CA . ASN A 1 80 ? 18.115 17.360 13.335 1.00 30.31 80 ASN A CA 1
ATOM 540 C C . ASN A 1 80 ? 19.018 18.376 12.625 1.00 30.31 80 ASN A C 1
ATOM 542 O O . ASN A 1 80 ? 20.033 18.019 12.029 1.00 30.31 80 ASN A O 1
ATOM 546 N N . ASN A 1 81 ? 18.652 19.647 12.731 1.00 28.75 81 ASN A N 1
ATOM 547 C CA . ASN A 1 81 ? 19.430 20.788 12.272 1.00 28.75 81 ASN A CA 1
ATOM 548 C C . ASN A 1 81 ? 20.335 21.294 13.411 1.00 28.75 81 ASN A C 1
ATOM 550 O O . ASN A 1 81 ? 19.806 21.634 14.472 1.00 28.75 81 ASN A O 1
ATOM 554 N N . PRO A 1 82 ? 21.655 21.443 13.215 1.00 30.11 82 PRO A N 1
ATOM 555 C CA . PRO A 1 82 ? 22.430 22.438 13.933 1.00 30.11 82 PRO A CA 1
ATOM 556 C C . PRO A 1 82 ? 22.747 23.644 13.035 1.00 30.11 82 PRO A C 1
ATOM 558 O O . PRO A 1 82 ? 23.081 23.524 11.860 1.00 30.11 82 PRO A O 1
ATOM 561 N N . ALA A 1 83 ? 22.628 24.813 13.659 1.00 29.72 83 ALA A N 1
ATOM 562 C CA . ALA A 1 83 ? 22.795 26.169 13.145 1.00 29.72 83 ALA A CA 1
ATOM 563 C C . ALA A 1 83 ? 24.144 26.443 12.416 1.00 29.72 83 ALA A C 1
ATOM 565 O O . ALA A 1 83 ? 25.087 25.657 12.518 1.00 29.72 83 ALA A O 1
ATOM 566 N N . PRO A 1 84 ? 24.261 27.570 11.679 1.00 30.16 84 PRO A N 1
ATOM 567 C CA . PRO A 1 84 ? 25.245 27.751 10.618 1.00 30.16 84 PRO A CA 1
ATOM 568 C C . PRO A 1 84 ? 26.624 28.168 11.139 1.00 30.16 84 PRO A C 1
ATOM 570 O O . PRO A 1 84 ? 26.747 29.060 11.977 1.00 30.16 84 PRO A O 1
ATOM 573 N N . ASN A 1 85 ? 27.673 27.580 10.560 1.00 29.83 85 ASN A N 1
ATOM 574 C CA . ASN A 1 85 ? 29.044 28.061 10.694 1.00 29.83 85 ASN A CA 1
ATOM 575 C C . ASN A 1 85 ? 29.409 28.903 9.462 1.00 29.83 85 ASN A C 1
ATOM 577 O O . ASN A 1 85 ? 29.654 28.373 8.378 1.00 29.83 85 ASN A O 1
ATOM 581 N N . THR A 1 86 ? 29.422 30.224 9.622 1.00 29.81 86 THR A N 1
ATOM 582 C CA . THR A 1 86 ? 29.953 31.166 8.633 1.00 29.81 86 THR A CA 1
ATOM 583 C C . THR A 1 86 ? 31.455 31.331 8.849 1.00 29.81 86 THR A C 1
ATOM 585 O O . THR A 1 86 ? 31.884 32.094 9.714 1.00 29.81 86 THR A O 1
ATOM 588 N N . GLY A 1 87 ? 32.248 30.628 8.042 1.00 27.52 87 GLY A N 1
ATOM 589 C CA . GLY A 1 87 ? 33.694 30.793 7.932 1.00 27.52 87 GLY A CA 1
ATOM 590 C C . GLY A 1 87 ? 34.077 31.203 6.513 1.00 27.52 87 GLY A C 1
ATOM 591 O O . GLY A 1 87 ? 33.985 30.410 5.583 1.00 27.52 87 GLY A O 1
ATOM 592 N N . SER A 1 88 ? 34.478 32.463 6.375 1.00 28.56 88 SER A N 1
ATOM 593 C CA . SER A 1 88 ? 35.090 33.097 5.203 1.00 28.56 88 SER A CA 1
ATOM 594 C C . SER A 1 88 ? 36.266 32.297 4.622 1.00 28.56 88 SER A C 1
ATOM 596 O O . SER A 1 88 ? 37.082 31.807 5.396 1.00 28.56 88 SER A O 1
ATOM 598 N N . ASN A 1 89 ? 36.415 32.275 3.286 1.00 31.98 89 ASN A N 1
ATOM 599 C CA . ASN A 1 89 ? 37.681 32.620 2.619 1.00 31.98 89 ASN A CA 1
ATOM 600 C C . ASN A 1 89 ? 37.535 32.896 1.107 1.00 31.98 89 ASN A C 1
ATOM 602 O O . ASN A 1 89 ? 36.832 32.207 0.375 1.00 31.98 89 ASN A O 1
ATOM 606 N N . ASN A 1 90 ? 38.239 33.955 0.699 1.00 30.81 90 ASN A N 1
ATOM 607 C CA . ASN A 1 90 ? 38.348 34.588 -0.617 1.00 30.81 90 ASN A CA 1
ATOM 608 C C . ASN A 1 90 ? 39.181 33.804 -1.649 1.00 30.81 90 ASN A C 1
ATOM 610 O O . ASN A 1 90 ? 40.143 33.146 -1.265 1.00 30.81 90 ASN A O 1
ATOM 614 N N . ALA A 1 91 ? 38.895 34.048 -2.941 1.00 28.56 91 ALA A N 1
ATOM 615 C CA . ALA A 1 91 ? 39.814 34.458 -4.037 1.00 28.56 91 ALA A CA 1
ATOM 616 C C . ALA A 1 91 ? 39.200 34.024 -5.395 1.00 28.56 91 ALA A C 1
ATOM 618 O O . ALA A 1 91 ? 39.014 32.839 -5.623 1.00 28.56 91 ALA A O 1
ATOM 619 N N . ALA A 1 92 ? 38.630 34.901 -6.230 1.00 28.38 92 ALA A N 1
ATOM 620 C CA . ALA A 1 92 ? 39.219 35.941 -7.092 1.00 28.38 92 ALA A CA 1
ATOM 621 C C . ALA A 1 92 ? 39.793 35.435 -8.439 1.00 28.38 92 ALA A C 1
ATOM 623 O O . ALA A 1 92 ? 40.663 34.573 -8.464 1.00 28.38 92 ALA A O 1
ATOM 624 N N . SER A 1 93 ? 39.384 36.144 -9.510 1.00 29.47 93 SER A N 1
ATOM 625 C CA . SER A 1 93 ? 39.962 36.231 -10.872 1.00 29.47 93 SER A CA 1
ATOM 626 C C . SER A 1 93 ? 39.565 35.131 -11.877 1.00 29.47 93 SER A C 1
ATOM 628 O O . SER A 1 93 ? 39.653 33.956 -11.562 1.00 29.47 93 SER A O 1
ATOM 630 N N . GLY A 1 94 ? 39.150 35.395 -13.124 1.00 25.95 94 GLY A N 1
ATOM 631 C CA . GLY A 1 94 ? 39.020 36.632 -13.904 1.00 25.95 94 GLY A CA 1
ATOM 632 C C . GLY A 1 94 ? 38.957 36.308 -15.416 1.00 25.95 94 GLY A C 1
ATOM 633 O O . GLY A 1 94 ? 39.729 35.471 -15.856 1.00 25.95 94 GLY A O 1
ATOM 634 N N . GLY A 1 95 ? 38.056 36.983 -16.161 1.00 26.12 95 GLY A N 1
ATOM 635 C CA . GLY A 1 95 ? 38.030 37.254 -17.627 1.00 26.12 95 GLY A CA 1
ATOM 636 C C . GLY A 1 95 ? 38.124 36.094 -18.646 1.00 26.12 95 GLY A C 1
ATOM 637 O O . GLY A 1 95 ? 38.679 35.049 -18.372 1.00 26.12 95 GLY A O 1
ATOM 638 N N . THR A 1 96 ? 37.681 36.171 -19.906 1.00 25.38 96 THR A N 1
ATOM 639 C CA . THR A 1 96 ? 36.928 37.130 -20.743 1.00 25.38 96 THR A CA 1
ATOM 640 C C . THR A 1 96 ? 36.755 36.470 -22.128 1.00 25.38 96 THR A C 1
ATOM 642 O O . THR A 1 96 ? 37.706 35.862 -22.610 1.00 25.38 96 THR A O 1
ATOM 645 N N . GLY A 1 97 ? 35.621 36.700 -22.808 1.00 26.86 97 GLY A N 1
ATOM 646 C CA . GLY A 1 97 ? 35.454 36.562 -24.272 1.00 26.86 97 GLY A CA 1
ATOM 647 C C . GLY A 1 97 ? 34.806 35.254 -24.750 1.00 26.86 97 GLY A C 1
ATOM 648 O O . GLY A 1 97 ? 35.086 34.197 -24.211 1.00 26.86 97 GLY A O 1
ATOM 649 N N . THR A 1 98 ? 33.917 35.205 -25.744 1.00 27.80 98 THR A N 1
ATOM 650 C CA . THR A 1 98 ? 33.259 36.208 -26.602 1.00 27.80 98 THR A CA 1
ATOM 651 C C . THR A 1 98 ? 32.038 35.535 -27.244 1.00 27.80 98 THR A C 1
ATOM 653 O O . THR A 1 98 ? 31.980 34.317 -27.376 1.00 27.80 98 THR A O 1
ATOM 656 N N . ASN A 1 99 ? 31.068 36.359 -27.625 1.00 29.42 99 ASN A N 1
ATOM 657 C CA . ASN A 1 99 ? 29.720 36.021 -28.064 1.00 29.42 99 ASN A CA 1
ATOM 658 C C . ASN A 1 99 ? 29.610 35.642 -29.563 1.00 29.42 99 ASN A C 1
ATOM 660 O O . ASN A 1 99 ? 30.383 36.129 -30.384 1.00 29.42 99 ASN A O 1
ATOM 664 N N . SER A 1 100 ? 28.515 34.934 -29.870 1.00 31.38 100 SER A N 1
ATOM 665 C CA . SER A 1 100 ? 27.705 34.941 -31.106 1.00 31.38 100 SER A CA 1
ATOM 666 C C . SER A 1 100 ? 28.024 34.038 -32.306 1.00 31.38 100 SER A C 1
ATOM 668 O O . SER A 1 100 ? 28.959 34.253 -33.070 1.00 31.38 100 SER A O 1
ATOM 670 N N . GLY A 1 101 ? 27.043 33.163 -32.570 1.00 27.31 101 GLY A N 1
ATOM 671 C CA . GLY A 1 101 ? 26.722 32.531 -33.852 1.00 27.31 101 GLY A CA 1
ATOM 672 C C . GLY A 1 101 ? 25.312 31.920 -33.821 1.00 27.31 101 GLY A C 1
ATOM 673 O O . GLY A 1 101 ? 25.160 30.718 -33.665 1.00 27.31 101 GLY A O 1
ATOM 674 N N . SER A 1 102 ? 24.294 32.785 -33.886 1.00 30.20 102 SER A N 1
ATOM 675 C CA . SER A 1 102 ? 22.844 32.512 -33.843 1.00 30.20 102 SER A CA 1
ATOM 676 C C . SER A 1 102 ? 22.330 31.612 -34.982 1.00 30.20 102 SER A C 1
ATOM 678 O O . SER A 1 102 ? 22.756 31.764 -36.125 1.00 30.20 102 SER A O 1
ATOM 680 N N . GLY A 1 103 ? 21.346 30.753 -34.678 1.00 27.84 103 GLY A N 1
ATOM 681 C CA . GLY A 1 103 ? 20.619 29.915 -35.636 1.00 27.84 103 GLY A CA 1
ATOM 682 C C . GLY A 1 103 ? 19.250 29.445 -35.117 1.00 27.84 103 GLY A C 1
ATOM 683 O O . GLY A 1 103 ? 19.113 28.325 -34.651 1.00 27.84 103 GLY A O 1
ATOM 684 N N . THR A 1 104 ? 18.261 30.338 -35.234 1.00 29.94 104 THR A N 1
ATOM 685 C CA . THR A 1 104 ? 16.789 30.144 -35.246 1.00 29.94 104 THR A CA 1
ATOM 686 C C . THR A 1 104 ? 16.066 29.599 -34.003 1.00 29.94 104 THR A C 1
ATOM 688 O O . THR A 1 104 ? 16.013 28.402 -33.741 1.00 29.94 104 THR A O 1
ATOM 691 N N . ASN A 1 105 ? 15.362 30.521 -33.335 1.00 35.38 105 ASN A N 1
ATOM 692 C CA . ASN A 1 105 ? 14.252 30.265 -32.420 1.00 35.38 105 ASN A CA 1
ATOM 693 C C . ASN A 1 105 ? 13.095 29.569 -33.159 1.00 35.38 105 ASN A C 1
ATOM 695 O O . ASN A 1 105 ? 12.383 30.212 -33.932 1.00 35.38 105 ASN A O 1
ATOM 699 N N . ASN A 1 106 ? 12.882 28.285 -32.887 1.00 31.17 106 ASN A N 1
ATOM 700 C CA . ASN A 1 106 ? 11.606 27.614 -33.118 1.00 31.17 106 ASN A CA 1
ATOM 701 C C . ASN A 1 106 ? 10.959 27.412 -31.737 1.00 31.17 106 ASN A C 1
ATOM 703 O O . ASN A 1 106 ? 11.648 26.897 -30.852 1.00 31.17 106 ASN A O 1
ATOM 707 N N . PRO A 1 107 ? 9.702 27.822 -31.481 1.00 36.28 107 PRO A N 1
ATOM 708 C CA . PRO A 1 107 ? 9.026 27.414 -30.257 1.00 36.28 107 PRO A CA 1
ATOM 709 C C . PRO A 1 107 ? 8.928 25.884 -30.272 1.00 36.28 107 PRO A C 1
ATOM 711 O O . PRO A 1 107 ? 8.155 25.326 -31.050 1.00 36.28 107 PRO A O 1
ATOM 714 N N . SER A 1 108 ? 9.763 25.204 -29.473 1.00 43.66 108 SER A N 1
ATOM 715 C CA . SER A 1 108 ? 9.684 23.751 -29.300 1.00 43.66 108 SER A CA 1
ATOM 716 C C . SER A 1 108 ? 8.235 23.392 -29.016 1.00 43.66 108 SER A C 1
ATOM 718 O O . SER A 1 108 ? 7.637 23.929 -28.080 1.00 43.66 108 SER A O 1
ATOM 720 N N . ALA A 1 109 ? 7.670 22.515 -29.846 1.00 49.03 109 ALA A N 1
ATOM 721 C CA . ALA A 1 109 ? 6.355 21.954 -29.596 1.00 49.03 109 ALA A CA 1
ATOM 722 C C . ALA A 1 109 ? 6.298 21.440 -28.143 1.00 49.03 109 ALA A C 1
ATOM 724 O O . ALA A 1 109 ? 7.312 20.929 -27.649 1.00 49.03 109 ALA A O 1
ATOM 725 N N . PRO A 1 110 ? 5.154 21.581 -27.447 1.00 60.97 110 PRO A N 1
ATOM 726 C CA . PRO A 1 110 ? 4.999 21.028 -26.110 1.00 60.97 110 PRO A CA 1
ATOM 727 C C . PRO A 1 110 ? 5.414 19.557 -26.108 1.00 60.97 110 PRO A C 1
ATOM 729 O O . PRO A 1 110 ? 5.034 18.800 -27.005 1.00 60.97 110 PRO A O 1
ATOM 732 N N . LEU A 1 111 ? 6.219 19.165 -25.121 1.00 57.62 111 LEU A N 1
ATOM 733 C CA . LEU A 1 111 ? 6.602 17.767 -24.961 1.00 57.62 111 LEU A CA 1
ATOM 734 C C . LEU A 1 111 ? 5.344 16.905 -24.779 1.00 57.62 111 LEU A C 1
ATOM 736 O O . LEU A 1 111 ? 4.377 17.366 -24.163 1.00 57.62 111 LEU A O 1
ATOM 740 N N . PRO A 1 112 ? 5.339 15.664 -25.291 1.00 70.31 112 PRO A N 1
ATOM 741 C CA . PRO A 1 112 ? 4.203 14.776 -25.107 1.00 70.31 112 PRO A CA 1
ATOM 742 C C . PRO A 1 112 ? 3.979 14.493 -23.616 1.00 70.31 112 PRO A C 1
ATOM 744 O O . PRO A 1 112 ? 4.927 14.274 -22.862 1.00 70.31 112 PRO A O 1
ATOM 747 N N . THR A 1 113 ? 2.717 14.464 -23.186 1.00 75.50 113 THR A N 1
ATOM 748 C CA . THR A 1 113 ? 2.352 13.913 -21.876 1.00 75.50 113 THR A CA 1
ATOM 749 C C . THR A 1 113 ? 2.551 12.400 -21.907 1.00 75.50 113 THR A C 1
ATOM 751 O O . THR A 1 113 ? 2.066 11.731 -22.818 1.00 75.50 113 THR A O 1
ATOM 754 N N . ILE A 1 114 ? 3.266 11.860 -20.920 1.00 82.88 114 ILE A N 1
ATOM 755 C CA . ILE A 1 114 ? 3.527 10.423 -20.819 1.00 82.88 114 ILE A CA 1
ATOM 756 C C . ILE A 1 114 ? 2.425 9.753 -20.001 1.00 82.88 114 ILE A C 1
ATOM 758 O O . ILE A 1 114 ? 2.269 10.044 -18.817 1.00 82.88 114 ILE A O 1
ATOM 762 N N . ASP A 1 115 ? 1.714 8.814 -20.620 1.00 84.12 115 ASP A N 1
ATOM 763 C CA . ASP A 1 115 ? 0.844 7.868 -19.923 1.00 84.12 115 ASP A CA 1
ATOM 764 C C . ASP A 1 115 ? 1.547 6.510 -19.811 1.00 84.12 115 ASP A C 1
ATOM 766 O O . ASP A 1 115 ? 1.663 5.758 -20.785 1.00 84.12 115 ASP A O 1
ATOM 770 N N . LEU A 1 116 ? 2.018 6.193 -18.602 1.00 86.81 116 LEU A N 1
ATOM 771 C CA . LEU A 1 116 ? 2.721 4.942 -18.326 1.00 86.81 116 LEU A CA 1
ATOM 772 C C . LEU A 1 116 ? 1.831 3.698 -18.489 1.00 86.81 116 LEU A C 1
ATOM 774 O O . LEU A 1 116 ? 2.366 2.611 -18.693 1.00 86.81 116 LEU A O 1
ATOM 778 N N . SER A 1 117 ? 0.500 3.836 -18.457 1.00 82.12 117 SER A N 1
ATOM 779 C CA . SER A 1 117 ? -0.430 2.711 -18.635 1.00 82.12 117 SER A CA 1
ATOM 780 C C . SER A 1 117 ? -0.479 2.183 -20.075 1.00 82.12 117 SER A C 1
ATOM 782 O O . SER A 1 117 ? -0.875 1.041 -20.300 1.00 82.12 117 SER A O 1
ATOM 784 N N . THR A 1 118 ? -0.022 2.984 -21.044 1.00 86.88 118 THR A N 1
ATOM 785 C CA . THR A 1 118 ? 0.005 2.638 -22.479 1.00 86.88 118 THR A CA 1
ATOM 786 C C . THR A 1 118 ? 1.341 2.059 -22.948 1.00 86.88 118 THR A C 1
ATOM 788 O O . THR A 1 118 ? 1.511 1.739 -24.126 1.00 86.88 118 THR A O 1
ATOM 791 N N . ARG A 1 119 ? 2.320 1.948 -22.045 1.00 93.75 119 ARG A N 1
ATOM 792 C CA . ARG A 1 119 ? 3.671 1.485 -22.369 1.00 93.75 119 ARG A CA 1
ATOM 793 C C . ARG A 1 119 ? 3.700 -0.012 -22.679 1.00 93.75 119 ARG A C 1
ATOM 795 O O . ARG A 1 119 ? 2.855 -0.753 -22.178 1.00 93.75 119 ARG A O 1
ATOM 802 N N . PRO A 1 120 ? 4.694 -0.484 -23.456 1.00 96.06 120 PRO A N 1
ATOM 803 C CA . PRO A 1 120 ? 4.947 -1.912 -23.590 1.00 96.06 120 PRO A CA 1
ATOM 804 C C . PRO A 1 120 ? 5.115 -2.556 -22.215 1.00 96.06 120 PRO A C 1
ATOM 806 O O . PRO A 1 120 ? 5.836 -2.037 -21.363 1.00 96.06 120 PRO A O 1
ATOM 809 N N . VAL A 1 121 ? 4.450 -3.692 -22.014 1.00 97.06 121 VAL A N 1
ATOM 810 C CA . VAL A 1 121 ? 4.482 -4.461 -20.766 1.00 97.06 121 VAL A CA 1
ATOM 811 C C . VAL A 1 121 ? 5.192 -5.787 -21.019 1.00 97.06 121 VAL A C 1
ATOM 813 O O . VAL A 1 121 ? 4.829 -6.493 -21.961 1.00 97.06 121 VAL A O 1
ATOM 816 N N . ARG A 1 122 ? 6.190 -6.136 -20.198 1.00 97.31 122 ARG A N 1
ATOM 817 C CA . ARG A 1 122 ? 6.761 -7.494 -20.147 1.00 97.31 122 ARG A CA 1
ATOM 818 C C . ARG A 1 122 ? 6.090 -8.246 -19.007 1.00 97.31 122 ARG A C 1
ATOM 820 O O . ARG A 1 122 ? 6.002 -7.715 -17.903 1.00 97.31 122 ARG A O 1
ATOM 827 N N . GLY A 1 123 ? 5.653 -9.476 -19.253 1.00 95.25 123 GLY A N 1
ATOM 828 C CA . GLY A 1 123 ? 4.889 -10.270 -18.285 1.00 95.25 123 GLY A CA 1
ATOM 829 C C . GLY A 1 123 ? 3.373 -10.106 -18.440 1.00 95.25 123 GLY A C 1
ATOM 830 O O . GLY A 1 123 ? 2.884 -9.658 -19.476 1.00 95.25 123 GLY A O 1
ATOM 831 N N . SER A 1 124 ? 2.614 -10.513 -17.420 1.00 93.81 124 SER A N 1
ATOM 832 C CA . SER A 1 124 ? 1.145 -10.471 -17.459 1.00 93.81 124 SER A CA 1
ATOM 833 C C . SER A 1 124 ? 0.631 -9.032 -17.309 1.00 93.81 124 SER A C 1
ATOM 835 O O . SER A 1 124 ? 0.943 -8.393 -16.306 1.00 93.81 124 SER A O 1
ATOM 837 N N . PRO A 1 125 ? -0.227 -8.511 -18.209 1.00 90.00 125 PRO A N 1
ATOM 838 C CA . PRO A 1 125 ? -0.831 -7.182 -18.041 1.00 90.00 125 PRO A CA 1
ATOM 839 C C . PRO A 1 125 ? -1.622 -7.028 -16.729 1.00 90.00 125 PRO A C 1
ATOM 841 O O . PRO A 1 125 ? -1.681 -5.933 -16.159 1.00 90.00 125 PRO A O 1
ATOM 844 N N . ASN A 1 126 ? -2.161 -8.146 -16.228 1.00 88.00 126 ASN A N 1
ATOM 845 C CA . ASN A 1 126 ? -2.955 -8.244 -15.003 1.00 88.00 126 ASN A CA 1
ATOM 846 C C . ASN A 1 126 ? -2.121 -8.631 -13.770 1.00 88.00 126 ASN A C 1
ATOM 848 O O . ASN A 1 126 ? -2.690 -8.951 -12.728 1.00 88.00 126 ASN A O 1
ATOM 852 N N . ALA A 1 127 ? -0.789 -8.651 -13.882 1.00 91.19 127 ALA A N 1
ATOM 853 C CA . ALA A 1 127 ? 0.088 -8.914 -12.750 1.00 91.19 127 ALA A CA 1
ATOM 854 C C . ALA A 1 127 ? -0.172 -7.901 -11.613 1.00 91.19 127 ALA A C 1
ATOM 856 O O . ALA A 1 127 ? -0.202 -6.693 -11.879 1.00 91.19 127 ALA A O 1
ATOM 857 N N . PRO A 1 128 ? -0.331 -8.361 -10.357 1.00 88.50 128 PRO A N 1
ATOM 858 C CA . PRO A 1 128 ? -0.543 -7.483 -9.204 1.00 88.50 128 PRO A CA 1
ATOM 859 C C . PRO A 1 128 ? 0.690 -6.635 -8.857 1.00 88.50 128 PRO A C 1
ATOM 861 O O . PRO A 1 128 ? 0.560 -5.611 -8.185 1.00 88.50 128 PRO A O 1
ATOM 864 N N . VAL A 1 129 ? 1.882 -7.039 -9.308 1.00 93.31 129 VAL A N 1
ATOM 865 C CA . VAL A 1 129 ? 3.128 -6.306 -9.069 1.00 93.31 129 VAL A CA 1
ATOM 866 C C . VAL A 1 129 ? 3.605 -5.640 -10.352 1.00 93.31 129 VAL A C 1
ATOM 868 O O . VAL A 1 129 ? 3.809 -6.303 -11.365 1.00 93.31 129 VAL A O 1
ATOM 871 N N . THR A 1 130 ? 3.806 -4.327 -10.302 1.00 95.69 130 THR A N 1
ATOM 872 C CA . THR A 1 130 ? 4.378 -3.507 -11.373 1.00 95.69 130 THR A CA 1
ATOM 873 C C . THR A 1 130 ? 5.757 -3.025 -10.953 1.00 95.69 130 THR A C 1
ATOM 875 O O . THR A 1 130 ? 5.900 -2.358 -9.927 1.00 95.69 130 THR A O 1
ATOM 878 N N . ILE A 1 131 ? 6.755 -3.339 -11.770 1.00 97.44 131 ILE A N 1
ATOM 879 C CA . ILE A 1 131 ? 8.110 -2.810 -11.661 1.00 97.44 131 ILE A CA 1
ATOM 880 C C . ILE A 1 131 ? 8.284 -1.770 -12.763 1.00 97.44 131 ILE A C 1
ATOM 882 O O . ILE A 1 131 ? 8.155 -2.091 -13.945 1.00 97.44 131 ILE A O 1
ATOM 886 N N . PHE A 1 132 ? 8.589 -0.533 -12.385 1.00 97.69 132 PHE A N 1
ATOM 887 C CA . PHE A 1 132 ? 9.137 0.449 -13.313 1.00 97.69 132 PHE A CA 1
ATOM 888 C C . PHE A 1 132 ? 10.655 0.382 -13.247 1.00 97.69 132 PHE A C 1
ATOM 890 O O . PHE A 1 132 ? 11.233 0.597 -12.183 1.00 97.69 132 PHE A O 1
ATOM 897 N N . GLU A 1 133 ? 11.290 0.098 -14.377 1.00 98.38 133 GLU A N 1
ATOM 898 C CA . GLU A 1 133 ? 12.732 0.234 -14.549 1.00 98.38 133 GLU A CA 1
ATOM 899 C C . GLU A 1 133 ? 13.013 1.566 -15.242 1.00 98.38 133 GLU A C 1
ATOM 901 O O . GLU A 1 133 ? 12.685 1.753 -16.414 1.00 98.38 133 GLU A O 1
ATOM 906 N N . ILE A 1 134 ? 13.606 2.498 -14.501 1.00 98.50 134 ILE A N 1
ATOM 907 C CA . ILE A 1 134 ? 14.060 3.786 -15.009 1.00 98.50 134 ILE A CA 1
ATOM 908 C C . ILE A 1 134 ? 15.550 3.659 -15.296 1.00 98.50 134 ILE A C 1
ATOM 910 O O . ILE A 1 134 ? 16.368 3.589 -14.373 1.00 98.50 134 ILE A O 1
ATOM 914 N N . ALA A 1 135 ? 15.908 3.578 -16.573 1.00 98.50 135 ALA A N 1
ATOM 915 C CA . ALA A 1 135 ? 17.249 3.167 -16.955 1.00 98.50 135 ALA A CA 1
ATOM 916 C C . ALA A 1 135 ? 17.732 3.764 -18.279 1.00 98.50 135 ALA A C 1
ATOM 918 O O . ALA A 1 135 ? 17.005 4.386 -19.059 1.00 98.50 135 ALA A O 1
ATOM 919 N N . ASP A 1 136 ? 19.024 3.555 -18.495 1.00 97.88 136 ASP A N 1
ATOM 920 C CA . ASP A 1 136 ? 19.803 3.987 -19.640 1.00 97.88 136 ASP A CA 1
ATOM 921 C C . ASP A 1 136 ? 20.565 2.769 -20.175 1.00 97.88 136 ASP A C 1
ATOM 923 O O . ASP A 1 136 ? 21.293 2.116 -19.426 1.00 97.88 136 ASP A O 1
ATOM 927 N N . PHE A 1 137 ? 20.419 2.473 -21.466 1.00 98.69 137 PHE A N 1
ATOM 928 C CA . PHE A 1 137 ? 21.060 1.318 -22.096 1.00 98.69 137 PHE A CA 1
ATOM 929 C C . PHE A 1 137 ? 22.595 1.370 -22.085 1.00 98.69 137 PHE A C 1
ATOM 931 O O . PHE A 1 137 ? 23.222 0.318 -22.148 1.00 98.69 137 PHE A O 1
ATOM 938 N N . GLN A 1 138 ? 23.213 2.553 -21.989 1.00 98.56 138 GLN A N 1
ATOM 939 C CA . GLN A 1 138 ? 24.673 2.697 -21.920 1.00 98.56 138 GLN A CA 1
ATOM 940 C C . GLN A 1 138 ? 25.211 2.666 -20.479 1.00 98.56 138 GLN A C 1
ATOM 942 O O . GLN A 1 138 ? 26.418 2.540 -20.270 1.00 98.56 138 GLN A O 1
ATOM 947 N N . CYS A 1 139 ? 24.344 2.769 -19.470 1.00 98.31 139 CYS A N 1
ATOM 948 C CA . CYS A 1 139 ? 24.766 2.807 -18.076 1.00 98.31 139 CYS A CA 1
ATOM 949 C C . CYS A 1 139 ? 25.327 1.443 -17.624 1.00 98.31 139 CYS A C 1
ATOM 951 O O . CYS A 1 139 ? 24.591 0.450 -17.623 1.00 98.31 139 CYS A O 1
ATOM 953 N N . PRO A 1 140 ? 26.585 1.370 -17.140 1.00 97.81 140 PRO A N 1
ATOM 954 C CA . PRO A 1 140 ? 27.183 0.110 -16.696 1.00 97.81 140 PRO A CA 1
ATOM 955 C C . PRO A 1 140 ? 26.402 -0.584 -15.574 1.00 97.81 140 PRO A C 1
ATOM 957 O O . PRO A 1 140 ? 26.312 -1.809 -15.555 1.00 97.81 140 PRO A O 1
ATOM 960 N N . TYR A 1 141 ? 25.795 0.180 -14.660 1.00 97.81 141 TYR A N 1
ATOM 961 C CA . TYR A 1 141 ? 24.971 -0.380 -13.585 1.00 97.81 141 TYR A CA 1
ATOM 962 C C . TYR A 1 141 ? 23.630 -0.923 -14.091 1.00 97.81 141 TYR A C 1
ATOM 964 O O . TYR A 1 141 ? 23.119 -1.883 -13.521 1.00 97.81 141 TYR A O 1
ATOM 972 N N . CYS A 1 142 ? 23.070 -0.355 -15.165 1.00 98.38 142 CYS A N 1
ATOM 973 C CA . CYS A 1 142 ? 21.869 -0.905 -15.801 1.00 98.38 142 CYS A CA 1
ATOM 974 C C . CYS A 1 142 ? 22.198 -2.239 -16.482 1.00 98.38 142 CYS A C 1
ATOM 976 O O . CYS A 1 142 ? 21.508 -3.229 -16.259 1.00 98.38 142 CYS A O 1
ATOM 978 N N . VAL A 1 143 ? 23.323 -2.303 -17.207 1.00 98.06 143 VAL A N 1
ATOM 979 C CA . VAL A 1 143 ? 23.829 -3.555 -17.801 1.00 98.06 143 VAL A CA 1
ATOM 980 C C . VAL A 1 143 ? 24.063 -4.628 -16.729 1.00 98.06 143 VAL A C 1
ATOM 982 O O . VAL A 1 143 ? 23.710 -5.787 -16.929 1.00 98.06 143 VAL A O 1
ATOM 985 N N . GLN A 1 144 ? 24.609 -4.257 -15.565 1.00 97.44 144 GLN A N 1
ATOM 986 C CA . GLN A 1 144 ? 24.782 -5.179 -14.433 1.00 97.44 144 GLN A CA 1
ATOM 987 C C . GLN A 1 144 ? 23.456 -5.618 -13.793 1.00 97.44 144 GLN A C 1
ATOM 989 O O . GLN A 1 144 ? 23.381 -6.727 -13.267 1.00 97.44 144 GLN A O 1
ATOM 994 N N . ALA A 1 145 ? 22.423 -4.772 -13.818 1.00 98.12 145 ALA A N 1
ATOM 995 C CA . ALA A 1 145 ? 21.112 -5.082 -13.252 1.00 98.12 145 ALA A CA 1
ATOM 996 C C . ALA A 1 145 ? 20.263 -5.984 -14.162 1.00 98.12 145 ALA A C 1
ATOM 998 O O . ALA A 1 145 ? 19.460 -6.760 -13.645 1.00 98.12 145 ALA A O 1
ATOM 999 N N . TYR A 1 146 ? 20.461 -5.933 -15.483 1.00 98.44 146 TYR A N 1
ATOM 1000 C CA . TYR A 1 146 ? 19.673 -6.692 -16.463 1.00 98.44 146 TYR A CA 1
ATOM 1001 C C . TYR A 1 146 ? 19.549 -8.199 -16.137 1.00 98.44 146 TYR A C 1
ATOM 1003 O O . TYR A 1 146 ? 18.421 -8.688 -16.063 1.00 98.44 146 TYR A O 1
ATOM 1011 N N . PRO A 1 147 ? 20.626 -8.951 -15.816 1.00 98.38 147 PRO A N 1
ATOM 1012 C CA . PRO A 1 147 ? 20.488 -10.356 -15.422 1.00 98.38 147 PRO A CA 1
ATOM 1013 C C . PRO A 1 147 ? 19.624 -10.570 -14.170 1.00 98.38 147 PRO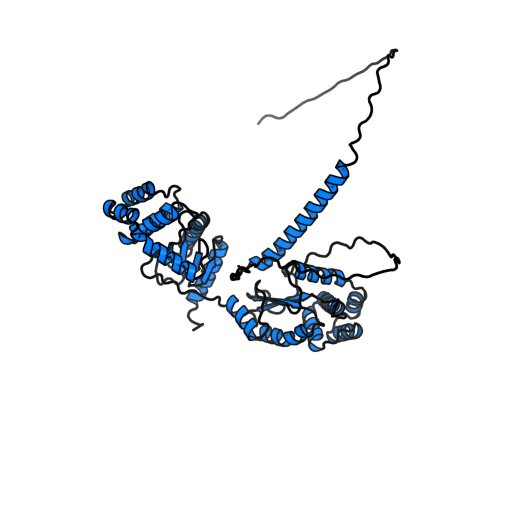 A C 1
ATOM 1015 O O . PRO A 1 147 ? 18.917 -11.572 -14.078 1.00 98.38 147 PRO A O 1
ATOM 1018 N N . THR A 1 148 ? 19.662 -9.643 -13.207 1.00 98.50 148 THR A N 1
ATOM 1019 C CA . THR A 1 148 ? 18.813 -9.694 -12.006 1.00 98.50 148 THR A CA 1
ATOM 1020 C C . THR A 1 148 ? 17.350 -9.458 -12.365 1.00 98.50 148 THR A C 1
ATOM 1022 O O . THR A 1 148 ? 16.486 -10.182 -11.873 1.00 98.50 148 THR A O 1
ATOM 1025 N N . VAL A 1 149 ? 17.061 -8.496 -13.246 1.00 98.44 149 VAL A N 1
ATOM 1026 C CA . VAL A 1 149 ? 15.700 -8.244 -13.748 1.00 98.44 149 VAL A CA 1
ATOM 1027 C C . VAL A 1 149 ? 15.152 -9.492 -14.444 1.00 98.44 149 VAL A C 1
ATOM 1029 O O . VAL A 1 149 ? 14.044 -9.925 -14.130 1.00 98.44 149 VAL A O 1
ATOM 1032 N N . GLU A 1 150 ? 15.946 -10.154 -15.288 1.00 98.19 150 GLU A N 1
ATOM 1033 C CA . GLU A 1 150 ? 15.530 -11.404 -15.939 1.00 98.19 150 GLU A CA 1
ATOM 1034 C C . GLU A 1 150 ? 15.261 -12.532 -14.929 1.00 98.19 150 GLU A C 1
ATOM 1036 O O . GLU A 1 150 ? 14.265 -13.251 -15.045 1.00 98.19 150 GLU A O 1
ATOM 1041 N N . GLN A 1 151 ? 16.094 -12.663 -13.888 1.00 98.44 151 GLN A N 1
ATOM 1042 C CA . GLN A 1 151 ? 15.853 -13.617 -12.798 1.00 98.44 151 GLN A CA 1
ATOM 1043 C C . GLN A 1 151 ? 14.548 -13.319 -12.050 1.00 98.44 151 GLN A C 1
ATOM 1045 O O . GLN A 1 151 ? 13.816 -14.248 -11.708 1.00 98.44 151 GLN A O 1
ATOM 1050 N N . VAL A 1 152 ? 14.233 -12.043 -11.816 1.00 98.38 152 VAL A N 1
ATOM 1051 C CA . VAL A 1 152 ? 12.978 -11.608 -11.187 1.00 98.38 152 VAL A CA 1
ATOM 1052 C C . VAL A 1 152 ? 11.780 -11.966 -12.065 1.00 98.38 152 VAL A C 1
ATOM 1054 O O . VAL A 1 152 ? 10.841 -12.597 -11.577 1.00 98.38 152 VAL A O 1
ATOM 1057 N N . MET A 1 153 ? 11.826 -11.628 -13.357 1.00 98.06 153 MET A N 1
ATOM 1058 C CA . MET A 1 153 ? 10.744 -11.924 -14.302 1.00 98.06 153 MET A CA 1
ATOM 1059 C C . MET A 1 153 ? 10.491 -13.431 -14.431 1.00 98.06 153 MET A C 1
ATOM 1061 O O . MET A 1 153 ? 9.338 -13.858 -14.496 1.00 98.06 153 MET A O 1
ATOM 1065 N N . ALA A 1 154 ? 11.550 -14.245 -14.407 1.00 97.75 154 ALA A N 1
ATOM 1066 C CA . ALA A 1 154 ? 11.437 -15.701 -14.418 1.00 97.75 154 ALA A CA 1
ATOM 1067 C C . ALA A 1 154 ? 10.872 -16.257 -13.098 1.00 97.75 154 ALA A C 1
ATOM 1069 O O . ALA A 1 154 ? 9.962 -17.087 -13.119 1.00 97.75 154 ALA A O 1
ATOM 1070 N N . LYS A 1 155 ? 11.384 -15.796 -11.947 1.00 97.81 155 LYS A N 1
ATOM 1071 C CA . LYS A 1 155 ? 10.970 -16.267 -10.613 1.00 97.81 155 LYS A CA 1
ATOM 1072 C C . LYS A 1 155 ? 9.505 -15.941 -10.311 1.00 97.81 155 LYS A C 1
ATOM 1074 O O . LYS A 1 155 ? 8.809 -16.768 -9.731 1.00 97.81 155 LYS A O 1
ATOM 1079 N N . TYR A 1 156 ? 9.041 -14.760 -10.712 1.00 96.88 156 TYR A N 1
ATOM 1080 C CA . TYR A 1 156 ? 7.698 -14.248 -10.425 1.00 96.88 156 TYR A CA 1
ATOM 1081 C C . TYR A 1 156 ? 6.783 -14.251 -11.652 1.00 96.88 156 TYR A C 1
ATOM 1083 O O . TYR A 1 156 ? 5.918 -13.382 -11.802 1.00 96.88 156 TYR A O 1
ATOM 1091 N N . ASN A 1 157 ? 6.973 -15.229 -12.541 1.00 95.12 157 ASN A N 1
ATOM 1092 C CA . ASN A 1 157 ? 6.203 -15.350 -13.771 1.00 95.12 157 ASN A CA 1
ATOM 1093 C C . ASN A 1 157 ? 4.686 -15.314 -13.494 1.00 95.12 157 ASN A C 1
ATOM 1095 O O . ASN A 1 157 ? 4.171 -16.055 -12.659 1.00 95.12 157 ASN A O 1
ATOM 1099 N N . GLY A 1 158 ? 3.975 -14.425 -14.191 1.00 93.38 158 GLY A N 1
ATOM 1100 C CA . GLY A 1 158 ? 2.538 -14.182 -14.021 1.00 93.38 158 GLY A CA 1
ATOM 1101 C C . GLY A 1 158 ? 2.167 -13.205 -12.896 1.00 93.38 158 GLY A C 1
ATOM 1102 O O . GLY A 1 158 ? 1.117 -12.570 -12.988 1.00 93.38 158 GLY A O 1
ATOM 1103 N N . SER A 1 159 ? 3.030 -13.027 -11.892 1.00 95.06 159 SER A N 1
ATOM 1104 C CA . SER A 1 159 ? 2.794 -12.149 -10.733 1.00 95.06 159 SER A CA 1
ATOM 1105 C C . SER A 1 159 ? 3.420 -10.762 -10.871 1.00 95.06 159 SER A C 1
ATOM 1107 O O . SER A 1 159 ? 2.982 -9.828 -10.199 1.00 95.06 159 SER A O 1
ATOM 1109 N N . VAL A 1 160 ? 4.422 -10.622 -11.741 1.00 97.50 160 VAL A N 1
ATOM 1110 C CA . VAL A 1 160 ? 5.133 -9.367 -12.011 1.00 97.50 160 VAL A CA 1
ATOM 1111 C C . VAL A 1 160 ? 4.941 -8.935 -13.461 1.00 97.50 160 VAL A C 1
ATOM 1113 O O . VAL A 1 160 ? 4.966 -9.753 -14.387 1.00 97.50 160 VAL A O 1
ATOM 1116 N N . LYS A 1 161 ? 4.792 -7.624 -13.648 1.00 97.06 161 LYS A N 1
ATOM 1117 C CA . LYS A 1 161 ? 4.962 -6.944 -14.925 1.00 97.06 161 LYS A CA 1
ATOM 1118 C C . LYS A 1 161 ? 6.036 -5.871 -14.843 1.00 97.06 161 LYS A C 1
ATOM 1120 O O . LYS A 1 161 ? 6.136 -5.167 -13.840 1.00 97.06 161 LYS A O 1
ATOM 1125 N N . LEU A 1 162 ? 6.806 -5.737 -15.915 1.00 98.25 162 LEU A N 1
ATOM 1126 C CA . LEU A 1 162 ? 7.861 -4.740 -16.058 1.00 98.25 162 LEU A CA 1
ATOM 1127 C C . LEU A 1 162 ? 7.445 -3.687 -17.087 1.00 98.25 162 LEU A C 1
ATOM 1129 O O . LEU A 1 162 ? 6.939 -4.022 -18.162 1.00 98.25 162 LEU A O 1
ATOM 1133 N N . ILE A 1 163 ? 7.688 -2.423 -16.750 1.00 98.00 163 ILE A N 1
ATOM 1134 C CA . ILE A 1 163 ? 7.548 -1.267 -17.633 1.00 98.00 163 ILE A CA 1
ATOM 1135 C C . ILE A 1 163 ? 8.880 -0.520 -17.639 1.00 98.00 163 ILE A C 1
ATOM 1137 O O . ILE A 1 163 ? 9.394 -0.142 -16.588 1.00 98.00 163 ILE A O 1
ATOM 1141 N N . PHE A 1 164 ? 9.422 -0.276 -18.830 1.00 98.38 164 PHE A N 1
ATOM 1142 C CA . PHE A 1 164 ? 10.668 0.465 -18.994 1.00 98.38 164 PHE A CA 1
ATOM 1143 C C . PHE A 1 164 ? 10.416 1.956 -19.242 1.00 98.38 164 PHE A C 1
ATOM 1145 O O . PHE A 1 164 ? 9.591 2.336 -20.086 1.00 98.38 164 PHE A O 1
ATOM 1152 N N . VAL A 1 165 ? 11.169 2.800 -18.540 1.00 97.62 165 VAL A N 1
ATOM 1153 C CA . VAL A 1 165 ? 11.133 4.260 -18.633 1.00 97.62 165 VAL A CA 1
ATOM 1154 C C . VAL A 1 165 ? 12.528 4.759 -18.999 1.00 97.62 165 VAL A C 1
ATOM 1156 O O . VAL A 1 165 ? 13.492 4.569 -18.259 1.00 97.62 165 VAL A O 1
ATOM 1159 N N . HIS A 1 166 ? 12.640 5.414 -20.153 1.00 98.38 166 HIS A N 1
ATOM 1160 C CA . HIS A 1 166 ? 13.920 5.927 -20.634 1.00 98.38 166 HIS A CA 1
ATOM 1161 C C . HIS A 1 166 ? 14.435 7.062 -19.745 1.00 98.38 166 HIS A C 1
ATOM 1163 O O . HIS A 1 166 ? 13.733 8.050 -19.534 1.00 98.38 166 HIS A O 1
ATOM 1169 N N . PHE A 1 167 ? 15.683 6.956 -19.289 1.00 98.25 167 PHE A N 1
ATOM 1170 C CA . PHE A 1 167 ? 16.367 8.044 -18.595 1.00 98.25 167 PHE A CA 1
ATOM 1171 C C . PHE A 1 167 ? 17.840 8.167 -19.018 1.00 98.25 167 PHE A C 1
ATOM 1173 O O . PHE A 1 167 ? 18.742 7.937 -18.211 1.00 98.25 167 PHE A O 1
ATOM 1180 N N . PRO A 1 168 ? 18.109 8.489 -20.301 1.00 98.06 168 PRO A N 1
ATOM 1181 C CA . PRO A 1 168 ? 19.471 8.602 -20.810 1.00 98.06 168 PRO A CA 1
ATOM 1182 C C . PRO A 1 168 ? 20.231 9.745 -20.127 1.00 98.06 168 PRO A C 1
ATOM 1184 O O . PRO A 1 168 ? 19.830 10.909 -20.200 1.00 98.06 168 PRO A O 1
ATOM 1187 N N . LEU A 1 169 ? 21.371 9.428 -19.508 1.00 97.00 169 LEU A N 1
ATOM 1188 C CA . LEU A 1 169 ? 22.232 10.407 -18.836 1.00 97.00 169 LEU A CA 1
ATOM 1189 C C . LEU A 1 169 ? 23.217 11.015 -19.844 1.00 97.00 169 LEU A C 1
ATOM 1191 O O . LEU A 1 169 ? 24.425 10.790 -19.787 1.00 97.00 169 LEU A O 1
ATOM 1195 N N . THR A 1 170 ? 22.687 11.784 -20.797 1.00 95.06 170 THR A N 1
ATOM 1196 C CA . THR A 1 170 ? 23.396 12.235 -22.014 1.00 95.06 170 THR A CA 1
ATOM 1197 C C . THR A 1 170 ? 24.678 13.039 -21.776 1.00 95.06 170 THR A C 1
ATOM 1199 O O . THR A 1 170 ? 25.513 13.122 -22.673 1.00 95.06 170 THR A O 1
ATOM 1202 N N . SER A 1 171 ? 24.877 13.598 -20.578 1.00 95.62 171 SER A N 1
ATOM 1203 C CA . SER A 1 171 ? 26.113 14.292 -20.193 1.00 95.62 171 SER A CA 1
ATOM 1204 C C . SER A 1 171 ? 27.318 13.359 -20.030 1.00 95.62 171 SER A C 1
ATOM 1206 O O . SER A 1 171 ? 28.452 13.803 -20.198 1.00 95.62 171 SER A O 1
ATOM 1208 N N . ILE A 1 172 ? 27.085 12.087 -19.702 1.00 97.12 172 ILE A N 1
ATOM 1209 C CA . ILE A 1 172 ? 28.130 11.085 -19.433 1.00 97.12 172 ILE A CA 1
ATOM 1210 C C . ILE A 1 172 ? 27.967 9.811 -20.270 1.00 97.12 172 ILE A C 1
ATOM 1212 O O . ILE A 1 172 ? 28.917 9.043 -20.405 1.00 97.12 172 ILE A O 1
ATOM 1216 N N . HIS A 1 173 ? 26.795 9.607 -20.872 1.00 97.62 173 HIS A N 1
ATOM 1217 C CA . HIS A 1 173 ? 26.469 8.482 -21.740 1.00 97.62 173 HIS A CA 1
ATOM 1218 C C . HIS A 1 173 ? 26.009 8.994 -23.125 1.00 97.62 173 HIS A C 1
ATOM 1220 O O . HIS A 1 173 ? 24.811 9.161 -23.371 1.00 97.62 173 HIS A O 1
ATOM 1226 N N . PRO A 1 174 ? 26.939 9.280 -24.057 1.00 97.44 174 PRO A N 1
ATOM 1227 C CA . PRO A 1 174 ? 26.616 9.923 -25.336 1.00 97.44 174 PRO A CA 1
ATOM 1228 C C . PRO A 1 174 ? 25.786 9.060 -26.308 1.00 97.44 174 PRO A C 1
ATOM 1230 O O . PRO A 1 174 ? 25.110 9.601 -27.181 1.00 97.44 174 PRO A O 1
ATOM 1233 N N . LEU A 1 175 ? 25.813 7.732 -26.170 1.00 98.31 175 LEU A N 1
ATOM 1234 C CA . LEU A 1 175 ? 25.066 6.779 -27.004 1.00 98.31 175 LEU A CA 1
ATOM 1235 C C . LEU A 1 175 ? 23.680 6.447 -26.425 1.00 98.31 175 LEU A C 1
ATOM 1237 O O . LEU A 1 175 ? 22.815 5.949 -27.148 1.00 98.31 175 LEU A O 1
ATOM 1241 N N . ALA A 1 176 ? 23.441 6.764 -25.149 1.00 98.31 176 ALA A N 1
ATOM 1242 C CA . ALA A 1 176 ? 22.198 6.489 -24.430 1.00 98.31 176 ALA A CA 1
ATOM 1243 C C . ALA A 1 176 ? 20.945 6.989 -25.156 1.00 98.31 176 ALA A C 1
ATOM 1245 O O . ALA A 1 176 ? 19.957 6.268 -25.295 1.00 98.31 176 ALA A O 1
ATOM 1246 N N . GLN A 1 177 ? 21.003 8.227 -25.656 1.00 98.56 177 GLN A N 1
ATOM 1247 C CA . GLN A 1 177 ? 19.891 8.861 -26.358 1.00 98.56 177 GLN A CA 1
ATOM 1248 C C . GLN A 1 177 ? 19.504 8.064 -27.608 1.00 98.56 177 GLN A C 1
ATOM 1250 O O . GLN A 1 177 ? 18.332 7.749 -27.806 1.00 98.56 177 GLN A O 1
ATOM 1255 N N . LYS A 1 178 ? 20.484 7.691 -28.439 1.00 98.50 178 LYS A N 1
ATOM 1256 C CA . LYS A 1 178 ? 20.214 6.942 -29.672 1.00 98.50 178 LYS A CA 1
ATOM 1257 C C . LYS A 1 178 ? 19.774 5.509 -29.400 1.00 98.50 178 LYS A C 1
ATOM 1259 O O . LYS A 1 178 ? 18.907 5.017 -30.116 1.00 98.50 178 LYS A O 1
ATOM 1264 N N . ALA A 1 179 ? 20.283 4.873 -28.348 1.00 98.75 179 ALA A N 1
ATOM 1265 C CA . ALA A 1 179 ? 19.790 3.571 -27.907 1.00 98.75 179 ALA A CA 1
ATOM 1266 C C . ALA A 1 179 ? 18.319 3.635 -27.444 1.00 98.75 179 ALA A C 1
ATOM 1268 O O . ALA A 1 179 ? 17.515 2.779 -27.812 1.00 98.75 179 ALA A O 1
ATOM 1269 N N . ALA A 1 180 ? 17.936 4.680 -26.702 1.00 98.81 180 ALA A N 1
ATOM 1270 C CA . ALA A 1 180 ? 16.550 4.912 -26.299 1.00 98.81 180 ALA A CA 1
ATOM 1271 C C . ALA A 1 180 ? 15.626 5.150 -27.508 1.00 98.81 180 ALA A C 1
ATOM 1273 O O . ALA A 1 180 ? 14.569 4.530 -27.617 1.00 98.81 180 ALA A O 1
ATOM 1274 N N . GLU A 1 181 ? 16.048 5.984 -28.463 1.00 98.81 181 GLU A N 1
ATOM 1275 C CA . GLU A 1 181 ? 15.314 6.191 -29.718 1.00 98.81 181 GLU A CA 1
ATOM 1276 C C . GLU A 1 181 ? 15.173 4.890 -30.522 1.00 98.81 181 GLU A C 1
ATOM 1278 O O . GLU A 1 181 ? 14.098 4.624 -31.053 1.00 98.81 181 GLU A O 1
ATOM 1283 N N . ALA A 1 182 ? 16.214 4.051 -30.578 1.00 98.81 182 ALA A N 1
ATOM 1284 C CA . ALA A 1 182 ? 16.165 2.749 -31.243 1.00 98.81 182 ALA A CA 1
ATOM 1285 C C . ALA A 1 182 ? 15.134 1.803 -30.610 1.00 98.81 182 ALA A C 1
ATOM 1287 O O . ALA A 1 182 ? 14.381 1.158 -31.342 1.00 98.81 182 ALA A O 1
ATOM 1288 N N . ALA A 1 183 ? 15.044 1.752 -29.278 1.00 98.75 183 ALA A N 1
ATOM 1289 C CA . ALA A 1 183 ? 14.013 0.977 -28.588 1.00 98.75 183 ALA A CA 1
ATOM 1290 C C . ALA A 1 183 ? 12.596 1.445 -28.971 1.00 98.75 183 ALA A C 1
ATOM 1292 O O . ALA A 1 183 ? 11.739 0.621 -29.287 1.00 98.75 183 ALA A O 1
ATOM 1293 N N . GLU A 1 184 ? 12.355 2.756 -29.055 1.00 98.69 184 GLU A N 1
ATOM 1294 C CA . GLU A 1 184 ? 11.052 3.298 -29.471 1.00 98.69 184 GLU A CA 1
ATOM 1295 C C . GLU A 1 184 ? 10.767 3.135 -30.971 1.00 98.69 184 GLU A C 1
ATOM 1297 O O . GLU A 1 184 ? 9.626 2.907 -31.370 1.00 98.69 184 GLU A O 1
ATOM 1302 N N . CYS A 1 185 ? 11.783 3.193 -31.828 1.00 98.75 185 CYS A N 1
ATOM 1303 C CA . CYS A 1 185 ? 11.628 2.848 -33.242 1.00 98.75 185 CYS A CA 1
ATOM 1304 C C . CYS A 1 185 ? 11.296 1.361 -33.436 1.00 98.75 185 CYS A C 1
ATOM 1306 O O . CYS A 1 185 ? 10.614 0.997 -34.397 1.00 98.75 185 CYS A O 1
ATOM 1308 N N . ALA A 1 186 ? 11.767 0.496 -32.534 1.00 98.75 186 ALA A N 1
ATOM 1309 C CA . ALA A 1 186 ? 11.366 -0.903 -32.502 1.00 98.75 186 ALA A CA 1
ATOM 1310 C C . ALA A 1 186 ? 9.957 -1.095 -31.924 1.00 98.75 186 ALA A C 1
ATOM 1312 O O . ALA A 1 186 ? 9.204 -1.942 -32.409 1.00 98.75 186 ALA A O 1
ATOM 1313 N N . ASN A 1 187 ? 9.571 -0.272 -30.948 1.00 98.44 187 ASN A N 1
ATOM 1314 C CA . ASN A 1 187 ? 8.224 -0.239 -30.384 1.00 98.44 187 ASN A CA 1
ATOM 1315 C C . ASN A 1 187 ? 7.148 0.069 -31.432 1.00 98.44 187 ASN A C 1
ATOM 1317 O O . ASN A 1 187 ? 6.126 -0.609 -31.469 1.00 98.44 187 ASN A O 1
ATOM 1321 N N . ASP A 1 188 ? 7.412 1.007 -32.350 1.00 98.31 188 ASP A N 1
ATOM 1322 C CA . ASP A 1 188 ? 6.515 1.309 -33.484 1.00 98.31 188 ASP A CA 1
ATOM 1323 C C . ASP A 1 188 ? 6.212 0.081 -34.361 1.00 98.31 188 ASP A C 1
ATOM 1325 O O . ASP A 1 188 ? 5.258 0.077 -35.140 1.00 98.31 188 ASP A O 1
ATOM 1329 N N . GLN A 1 189 ? 7.038 -0.960 -34.256 1.00 98.44 189 GLN A N 1
ATOM 1330 C CA . GLN A 1 189 ? 6.917 -2.219 -34.984 1.00 98.44 189 GLN A CA 1
ATOM 1331 C C . GLN A 1 189 ? 6.586 -3.404 -34.061 1.00 98.44 189 GLN A C 1
ATOM 1333 O O . GLN A 1 189 ? 6.674 -4.554 -34.488 1.00 98.44 189 GLN A O 1
ATOM 1338 N N . GLY A 1 190 ? 6.216 -3.139 -32.804 1.00 97.88 190 GLY A N 1
ATOM 1339 C CA . GLY A 1 190 ? 5.833 -4.150 -31.818 1.00 97.88 190 GLY A CA 1
ATOM 1340 C C . GLY A 1 190 ? 6.991 -4.970 -31.247 1.00 97.88 190 GLY A C 1
ATOM 1341 O O . GLY A 1 190 ? 6.730 -6.011 -30.655 1.00 97.88 190 GLY A O 1
ATOM 1342 N N . LYS A 1 191 ? 8.247 -4.528 -31.418 1.00 98.56 191 LYS A N 1
ATOM 1343 C CA . LYS A 1 191 ? 9.460 -5.261 -31.003 1.00 98.56 191 LYS A CA 1
ATOM 1344 C C . LYS A 1 191 ? 10.281 -4.558 -29.921 1.00 98.56 191 LYS A C 1
ATOM 1346 O O . LYS A 1 191 ? 11.513 -4.588 -29.939 1.00 98.56 191 LYS A O 1
ATOM 1351 N N . PHE A 1 192 ? 9.609 -3.850 -29.010 1.00 98.69 192 PHE A N 1
ATOM 1352 C CA . PHE A 1 192 ? 10.287 -3.102 -27.947 1.00 98.69 192 PHE A CA 1
ATOM 1353 C C . PHE A 1 192 ? 11.137 -4.017 -27.058 1.00 98.69 192 PHE A C 1
ATOM 1355 O O . PHE A 1 192 ? 12.308 -3.723 -26.836 1.00 98.69 192 PHE A O 1
ATOM 1362 N N . TRP A 1 193 ? 10.572 -5.130 -26.577 1.00 98.56 193 TRP A N 1
ATOM 1363 C CA . TRP A 1 193 ? 11.250 -6.013 -25.622 1.00 98.56 193 TRP A CA 1
ATOM 1364 C C . TRP A 1 193 ? 12.405 -6.789 -26.251 1.00 98.56 193 TRP A C 1
ATOM 1366 O O . TRP A 1 193 ? 13.450 -6.941 -25.629 1.00 98.56 193 TRP A O 1
ATOM 1376 N N . GLU A 1 194 ? 12.278 -7.195 -27.512 1.00 98.69 194 GLU A N 1
ATOM 1377 C CA . GLU A 1 194 ? 13.374 -7.835 -28.237 1.00 98.69 194 GLU A CA 1
ATOM 1378 C C . GLU A 1 194 ? 14.530 -6.861 -28.493 1.00 98.69 194 GLU A C 1
ATOM 1380 O O . GLU A 1 194 ? 15.699 -7.250 -28.431 1.00 98.69 194 GLU A O 1
ATOM 1385 N N . MET A 1 195 ? 14.221 -5.584 -28.752 1.00 98.81 195 MET A N 1
ATOM 1386 C CA . MET A 1 195 ? 15.246 -4.545 -28.836 1.00 98.81 195 MET A CA 1
ATOM 1387 C C . MET A 1 195 ? 15.869 -4.270 -27.462 1.00 98.81 195 MET A C 1
ATOM 1389 O O . MET A 1 195 ? 17.090 -4.227 -27.367 1.00 98.81 195 MET A O 1
ATOM 1393 N N . TYR A 1 196 ? 15.070 -4.157 -26.399 1.00 98.75 196 TYR A N 1
ATOM 1394 C CA . TYR A 1 196 ? 15.546 -4.019 -25.016 1.00 98.75 196 TYR A CA 1
ATOM 1395 C C . TYR A 1 196 ? 16.546 -5.133 -24.649 1.00 98.75 196 TYR A C 1
ATOM 1397 O O . TYR A 1 196 ? 17.669 -4.831 -24.239 1.00 98.75 196 TYR A O 1
ATOM 1405 N N . ASP A 1 197 ? 16.191 -6.400 -24.895 1.00 98.69 197 ASP A N 1
ATOM 1406 C CA . ASP A 1 197 ? 17.051 -7.554 -24.605 1.00 98.69 197 ASP A CA 1
ATOM 1407 C C . ASP A 1 197 ? 18.352 -7.491 -25.428 1.00 98.69 197 ASP A C 1
ATOM 1409 O O . ASP A 1 197 ? 19.448 -7.721 -24.906 1.00 98.69 197 ASP A O 1
ATOM 1413 N N . SER A 1 198 ? 18.262 -7.122 -26.713 1.00 98.62 198 SER A N 1
ATOM 1414 C CA . SER A 1 198 ? 19.423 -6.968 -27.601 1.00 98.62 198 SER A CA 1
ATOM 1415 C C . SER A 1 198 ? 20.377 -5.858 -27.142 1.00 98.62 198 SER A C 1
ATOM 1417 O O . SER A 1 198 ? 21.600 -6.050 -27.159 1.00 98.62 198 SER A O 1
ATOM 1419 N N . LEU A 1 199 ? 19.845 -4.702 -26.735 1.00 98.62 199 LEU A N 1
ATOM 1420 C CA . LEU A 1 199 ? 20.642 -3.550 -26.305 1.00 98.62 199 LEU A CA 1
ATOM 1421 C C . LEU A 1 199 ? 21.432 -3.869 -25.034 1.00 98.62 199 LEU A C 1
ATOM 1423 O O . LEU A 1 199 ? 22.645 -3.656 -25.017 1.00 98.62 199 LEU A O 1
ATOM 1427 N N . PHE A 1 200 ? 20.796 -4.463 -24.020 1.00 98.31 200 PHE A N 1
ATOM 1428 C CA . PHE A 1 200 ? 21.489 -4.837 -22.784 1.00 98.31 200 PHE A CA 1
ATOM 1429 C C . PHE A 1 200 ? 22.442 -6.021 -22.954 1.00 98.31 200 PHE A C 1
ATOM 1431 O O . PHE A 1 200 ? 23.536 -6.012 -22.391 1.00 98.31 200 PHE A O 1
ATOM 1438 N N . THR A 1 201 ? 22.073 -7.020 -23.759 1.00 97.12 201 THR A N 1
ATOM 1439 C CA . THR A 1 201 ? 22.906 -8.219 -23.945 1.00 97.12 201 THR A CA 1
ATOM 1440 C C . THR A 1 201 ? 24.174 -7.919 -24.740 1.00 97.12 201 THR A C 1
ATOM 1442 O O . THR A 1 201 ? 25.243 -8.445 -24.435 1.00 97.12 201 THR A O 1
ATOM 1445 N N . THR A 1 202 ? 24.075 -7.099 -25.789 1.00 96.25 202 THR A N 1
ATOM 1446 C CA . THR A 1 202 ? 25.228 -6.826 -26.663 1.00 96.25 202 THR A CA 1
ATOM 1447 C C . THR A 1 202 ? 26.035 -5.613 -26.222 1.00 96.25 202 THR A C 1
ATOM 1449 O O . THR A 1 202 ? 27.232 -5.568 -26.501 1.00 96.25 202 THR A O 1
ATOM 1452 N N . ASN A 1 203 ? 25.389 -4.631 -25.579 1.00 94.06 203 ASN A N 1
ATOM 1453 C CA . ASN A 1 203 ? 25.952 -3.326 -25.228 1.00 94.06 203 ASN A CA 1
ATOM 1454 C C . ASN A 1 203 ? 26.685 -2.633 -26.402 1.00 94.06 203 ASN A C 1
ATOM 1456 O O . ASN A 1 203 ? 27.660 -1.903 -26.219 1.00 94.06 203 ASN A O 1
ATOM 1460 N N . LYS A 1 204 ? 26.234 -2.898 -27.636 1.00 97.00 204 LYS A N 1
ATOM 1461 C CA . LYS A 1 204 ? 26.715 -2.259 -28.867 1.00 97.00 204 LYS A CA 1
ATOM 1462 C C . LYS A 1 204 ? 25.706 -1.200 -29.289 1.00 97.00 204 LYS A C 1
ATOM 1464 O O . LYS A 1 204 ? 24.628 -1.545 -29.770 1.00 97.00 204 LYS A O 1
ATOM 1469 N N . LEU A 1 205 ? 26.033 0.066 -29.042 1.00 98.38 205 LEU A N 1
ATOM 1470 C CA . LEU A 1 205 ? 25.066 1.172 -29.076 1.00 98.38 205 LEU A CA 1
ATOM 1471 C C . LEU A 1 205 ? 25.368 2.226 -30.152 1.00 98.38 205 LEU A C 1
ATOM 1473 O O . LEU A 1 205 ? 24.666 3.232 -30.237 1.00 98.38 205 LEU A O 1
ATOM 1477 N N . GLU A 1 206 ? 26.390 2.012 -30.984 1.00 98.50 206 GLU A N 1
ATOM 1478 C CA . GLU A 1 206 ? 26.643 2.876 -32.138 1.00 98.50 206 GLU A CA 1
ATOM 1479 C C . GLU A 1 206 ? 25.489 2.770 -33.138 1.00 98.50 206 GLU A C 1
ATOM 1481 O O . GLU A 1 206 ? 24.897 1.706 -33.313 1.00 98.50 206 GLU A O 1
ATOM 1486 N N . VAL A 1 207 ? 25.189 3.845 -33.870 1.00 98.50 207 VAL A N 1
ATOM 1487 C CA . VAL A 1 207 ? 24.059 3.861 -34.822 1.00 98.50 207 VAL A CA 1
ATOM 1488 C C . VAL A 1 207 ? 24.139 2.712 -35.837 1.00 98.50 207 VAL A C 1
ATOM 1490 O O . VAL A 1 207 ? 23.114 2.131 -36.193 1.00 98.50 207 VAL A O 1
ATOM 1493 N N . SER A 1 208 ? 25.341 2.342 -36.287 1.00 98.44 208 SER A N 1
ATOM 1494 C CA . SER A 1 208 ? 25.539 1.182 -37.165 1.00 98.44 208 SER A CA 1
ATOM 1495 C C . SER A 1 208 ? 25.158 -0.143 -36.501 1.00 98.44 208 SER A C 1
ATOM 1497 O O . SER A 1 208 ? 24.564 -0.997 -37.160 1.00 98.44 208 SER A O 1
ATOM 1499 N N . ASP A 1 209 ? 25.458 -0.304 -35.211 1.00 98.56 209 ASP A N 1
ATOM 1500 C CA . ASP A 1 209 ? 25.109 -1.497 -34.439 1.00 98.56 209 ASP A CA 1
ATOM 1501 C C . ASP A 1 209 ? 23.600 -1.570 -34.195 1.00 98.56 209 ASP A C 1
ATOM 1503 O O . ASP A 1 209 ? 23.001 -2.615 -34.445 1.00 98.56 209 ASP A O 1
ATOM 1507 N N . LEU A 1 210 ? 22.965 -0.450 -33.829 1.00 98.75 210 LEU A N 1
ATOM 1508 C CA . LEU A 1 210 ? 21.512 -0.355 -33.629 1.00 98.75 210 LEU A CA 1
ATOM 1509 C C . LEU A 1 210 ? 20.740 -0.794 -34.886 1.00 98.75 210 LEU A C 1
ATOM 1511 O O . LEU A 1 210 ? 19.779 -1.565 -34.818 1.00 98.75 210 LEU A O 1
ATOM 1515 N N . LYS A 1 211 ? 21.196 -0.364 -36.069 1.00 98.62 211 LYS A N 1
ATOM 1516 C CA . LYS A 1 211 ? 20.614 -0.777 -37.360 1.00 98.62 211 LYS A CA 1
ATOM 1517 C C . LYS A 1 211 ? 20.862 -2.257 -37.669 1.00 98.62 211 LYS A C 1
ATOM 1519 O O . LYS A 1 211 ? 19.984 -2.932 -38.211 1.00 98.62 211 LYS A O 1
ATOM 1524 N N . ALA A 1 212 ? 22.038 -2.785 -37.324 1.00 98.56 212 ALA A N 1
ATOM 1525 C CA . ALA A 1 212 ? 22.359 -4.201 -37.502 1.00 98.56 212 ALA A CA 1
ATOM 1526 C C . ALA A 1 212 ? 21.535 -5.108 -36.567 1.00 98.56 212 ALA A C 1
ATOM 1528 O O . ALA A 1 212 ? 21.051 -6.163 -36.991 1.00 98.56 212 ALA A O 1
ATOM 1529 N N . GLN A 1 213 ? 21.317 -4.682 -35.323 1.00 98.62 213 GLN A N 1
ATOM 1530 C CA . GLN A 1 213 ? 20.428 -5.341 -34.367 1.00 98.62 213 GLN A CA 1
ATOM 1531 C C . GLN A 1 213 ? 18.988 -5.332 -34.880 1.00 98.62 213 GLN A C 1
ATOM 1533 O O . GLN A 1 213 ? 18.368 -6.389 -34.937 1.00 98.62 213 GLN A O 1
ATOM 1538 N N . ALA A 1 214 ? 18.483 -4.191 -35.367 1.00 98.56 214 ALA A N 1
ATOM 1539 C CA . ALA A 1 214 ? 17.132 -4.110 -35.923 1.00 98.56 214 ALA A CA 1
ATOM 1540 C C . ALA A 1 214 ? 16.910 -5.092 -37.086 1.00 98.56 214 ALA A C 1
ATOM 1542 O O . ALA A 1 214 ? 15.881 -5.768 -37.156 1.00 98.56 214 ALA A O 1
ATOM 1543 N N . LYS A 1 215 ? 17.911 -5.238 -37.964 1.00 98.38 215 LYS A N 1
ATOM 1544 C CA . LYS A 1 215 ? 17.907 -6.259 -39.021 1.00 98.38 215 LYS A CA 1
ATOM 1545 C C . LYS A 1 215 ? 17.867 -7.679 -38.448 1.00 98.38 215 LYS A C 1
ATOM 1547 O O . LYS A 1 215 ? 17.095 -8.503 -38.928 1.00 98.38 215 LYS A O 1
ATOM 1552 N N . THR A 1 216 ? 18.687 -7.966 -37.438 1.00 98.38 216 THR A N 1
ATOM 1553 C CA . THR A 1 216 ? 18.763 -9.288 -36.785 1.00 98.38 216 THR A CA 1
ATOM 1554 C C . THR A 1 216 ? 17.442 -9.670 -36.121 1.00 98.38 216 THR A C 1
ATOM 1556 O O . THR A 1 216 ? 17.000 -10.810 -36.218 1.00 98.38 216 THR A O 1
ATOM 1559 N N . LEU A 1 217 ? 16.773 -8.694 -35.512 1.00 98.44 217 LEU A N 1
ATOM 1560 C CA . LEU A 1 217 ? 15.470 -8.846 -34.873 1.00 98.44 217 LEU A CA 1
ATOM 1561 C C . LEU A 1 217 ? 14.307 -8.921 -35.880 1.00 98.44 217 LEU A C 1
ATOM 1563 O O . LEU A 1 217 ? 13.160 -9.119 -35.477 1.00 98.44 217 LEU A O 1
ATOM 1567 N N . GLY A 1 218 ? 14.570 -8.787 -37.184 1.00 98.19 218 GLY A N 1
ATOM 1568 C CA . GLY A 1 218 ? 13.563 -8.902 -38.240 1.00 98.19 218 GLY A CA 1
ATOM 1569 C C . GLY A 1 218 ? 12.606 -7.711 -38.328 1.00 98.19 218 GLY A C 1
ATOM 1570 O O . GLY A 1 218 ? 11.447 -7.900 -38.694 1.00 98.19 218 GLY A O 1
ATOM 1571 N N . LEU A 1 219 ? 13.054 -6.505 -37.964 1.00 98.62 219 LEU A N 1
ATOM 1572 C CA . LEU A 1 219 ? 12.292 -5.276 -38.198 1.00 98.62 219 LEU A CA 1
ATOM 1573 C C . LEU A 1 219 ? 12.338 -4.865 -39.676 1.00 98.62 219 LEU A C 1
ATOM 1575 O O . LEU A 1 219 ? 13.269 -5.210 -40.408 1.00 98.62 219 LEU A O 1
ATOM 1579 N N . ASP A 1 220 ? 11.368 -4.054 -40.100 1.00 98.62 220 ASP A N 1
ATOM 1580 C CA . ASP A 1 220 ? 11.457 -3.299 -41.348 1.00 98.62 220 ASP A CA 1
ATOM 1581 C C . ASP A 1 220 ? 12.590 -2.275 -41.208 1.00 98.62 220 ASP A C 1
ATOM 1583 O O . ASP A 1 220 ? 12.457 -1.227 -40.565 1.00 98.62 220 ASP A O 1
ATOM 1587 N N . THR A 1 221 ? 13.739 -2.607 -41.797 1.00 98.06 221 THR A N 1
ATOM 1588 C CA . THR A 1 221 ? 14.953 -1.797 -41.688 1.00 98.06 221 THR A CA 1
ATOM 1589 C C . THR A 1 221 ? 14.799 -0.430 -42.341 1.00 98.06 221 THR A C 1
ATOM 1591 O O . THR A 1 221 ? 15.458 0.509 -41.911 1.00 98.06 221 THR A O 1
ATOM 1594 N N . ALA A 1 222 ? 13.941 -0.280 -43.358 1.00 98.44 222 ALA A N 1
ATOM 1595 C CA . ALA A 1 222 ? 13.721 1.023 -43.977 1.00 98.44 222 ALA A CA 1
ATOM 1596 C C . ALA A 1 222 ? 12.978 1.947 -43.002 1.00 98.44 222 ALA A C 1
ATOM 1598 O O . ALA A 1 222 ? 13.467 3.037 -42.706 1.00 98.44 222 ALA A O 1
ATOM 1599 N N . LYS A 1 223 ? 11.867 1.473 -42.420 1.00 98.50 223 LYS A N 1
ATOM 1600 C CA . LYS A 1 223 ? 11.113 2.227 -41.401 1.00 98.50 223 LYS A CA 1
ATOM 1601 C C . LYS A 1 223 ? 11.952 2.521 -40.163 1.00 98.50 223 LYS A C 1
ATOM 1603 O O . LYS A 1 223 ? 11.948 3.651 -39.677 1.00 98.50 223 LYS A O 1
ATOM 1608 N N . PHE A 1 224 ? 12.691 1.523 -39.679 1.00 98.69 224 PHE A N 1
ATOM 1609 C CA . PHE A 1 224 ? 13.558 1.677 -38.516 1.00 98.69 224 PHE A CA 1
ATOM 1610 C C . PHE A 1 224 ? 14.640 2.733 -38.758 1.00 98.69 224 PHE A C 1
ATOM 1612 O O . PHE A 1 224 ? 14.796 3.643 -37.947 1.00 98.69 224 PHE A O 1
ATOM 1619 N N . ASN A 1 225 ? 15.347 2.657 -39.892 1.00 98.56 225 ASN A N 1
ATOM 1620 C CA . ASN A 1 225 ? 16.403 3.611 -40.224 1.00 98.56 225 ASN A CA 1
ATOM 1621 C C . ASN A 1 225 ? 15.846 5.031 -40.342 1.00 98.56 225 ASN A C 1
ATOM 1623 O O . ASN A 1 225 ? 16.410 5.944 -39.753 1.00 98.56 225 ASN A O 1
ATOM 1627 N N . THR A 1 226 ? 14.714 5.218 -41.030 1.00 98.69 226 THR A N 1
ATOM 1628 C CA . THR A 1 226 ? 14.057 6.531 -41.118 1.00 98.69 226 THR A CA 1
ATOM 1629 C C . THR A 1 226 ? 13.686 7.077 -39.737 1.00 98.69 226 THR A C 1
ATOM 1631 O O . THR A 1 226 ? 13.940 8.248 -39.451 1.00 98.69 226 THR A O 1
ATOM 1634 N N . CYS A 1 227 ? 13.127 6.241 -38.859 1.00 98.62 227 CYS A N 1
ATOM 1635 C CA . CYS A 1 227 ? 12.793 6.634 -37.491 1.00 98.62 227 CYS A CA 1
ATOM 1636 C C . CYS A 1 227 ? 14.038 7.051 -36.687 1.00 98.62 227 CYS A C 1
ATOM 1638 O O . CYS A 1 227 ? 14.057 8.137 -36.104 1.00 98.62 227 CYS A O 1
ATOM 1640 N N . LEU A 1 228 ? 15.099 6.237 -36.707 1.00 98.50 228 LEU A N 1
ATOM 1641 C CA . LEU A 1 228 ? 16.308 6.473 -35.916 1.00 98.50 228 LEU A CA 1
ATOM 1642 C C . LEU A 1 228 ? 17.135 7.661 -36.437 1.00 98.50 228 LEU A C 1
ATOM 1644 O O . LEU A 1 228 ? 17.628 8.472 -35.648 1.00 98.50 228 LEU A O 1
ATOM 1648 N N . ASP A 1 229 ? 17.276 7.786 -37.759 1.00 98.38 229 ASP A N 1
ATOM 1649 C CA . ASP A 1 229 ? 18.087 8.833 -38.394 1.00 98.38 229 ASP A CA 1
ATOM 1650 C C . ASP A 1 229 ? 17.434 10.213 -38.268 1.00 98.38 229 ASP A C 1
ATOM 1652 O O . ASP A 1 229 ? 18.130 11.210 -38.088 1.00 98.38 229 ASP A O 1
ATOM 1656 N N . SER A 1 230 ? 16.099 10.276 -38.304 1.00 97.94 230 SER A N 1
ATOM 1657 C CA . SER A 1 230 ? 15.363 11.537 -38.149 1.00 97.94 230 SER A CA 1
ATOM 1658 C C . SER A 1 230 ? 15.381 12.090 -36.722 1.00 97.94 230 SER A C 1
ATOM 1660 O O . SER A 1 230 ? 15.106 13.272 -36.530 1.00 97.94 230 SER A O 1
ATOM 1662 N N . GLY A 1 231 ? 15.665 11.256 -35.714 1.00 96.12 231 GLY A N 1
ATOM 1663 C CA . GLY A 1 231 ? 15.543 11.649 -34.309 1.00 96.12 231 GLY A CA 1
ATOM 1664 C C . GLY A 1 231 ? 14.098 11.902 -33.871 1.00 96.12 231 GLY A C 1
ATOM 1665 O O . GLY A 1 231 ? 13.870 12.565 -32.861 1.00 96.12 231 GLY A O 1
ATOM 1666 N N . ALA A 1 232 ? 13.107 11.375 -34.602 1.00 94.69 232 ALA A N 1
ATOM 1667 C CA . ALA A 1 232 ? 11.684 11.607 -34.334 1.00 94.69 232 ALA A CA 1
ATOM 1668 C C . ALA A 1 232 ? 11.248 11.195 -32.915 1.00 94.69 232 ALA A C 1
ATOM 1670 O O . ALA A 1 232 ? 10.249 11.698 -32.401 1.00 94.69 232 ALA A O 1
ATOM 1671 N N . LYS A 1 233 ? 11.997 10.295 -32.267 1.00 97.88 233 LYS A N 1
ATOM 1672 C CA . LYS A 1 233 ? 11.739 9.835 -30.898 1.00 97.88 233 LYS A CA 1
ATOM 1673 C C . LYS A 1 233 ? 12.353 10.730 -29.818 1.00 97.88 233 LYS A C 1
ATOM 1675 O O . LYS A 1 233 ? 11.947 10.613 -28.666 1.00 97.88 233 LYS A O 1
ATOM 1680 N N . ALA A 1 234 ? 13.242 11.667 -30.154 1.00 97.56 234 ALA A N 1
ATOM 1681 C CA . ALA A 1 234 ? 13.911 12.517 -29.167 1.00 97.56 234 ALA A CA 1
ATOM 1682 C C . ALA A 1 234 ? 12.946 13.288 -28.236 1.00 97.56 234 ALA A C 1
ATOM 1684 O O . ALA A 1 234 ? 13.173 13.263 -27.025 1.00 97.56 234 ALA A O 1
ATOM 1685 N N . PRO A 1 235 ? 11.835 13.894 -28.717 1.00 96.94 235 PRO A N 1
ATOM 1686 C CA . PRO A 1 235 ? 10.871 14.554 -27.830 1.00 96.94 235 PRO A CA 1
ATOM 1687 C C . PRO A 1 235 ? 10.196 13.598 -26.838 1.00 96.94 235 PRO A C 1
ATOM 1689 O O . PRO A 1 235 ? 9.943 13.976 -25.697 1.00 96.94 235 PRO A O 1
ATOM 1692 N N . LEU A 1 236 ? 9.929 12.353 -27.249 1.00 95.94 236 LEU A N 1
ATOM 1693 C CA . LEU A 1 236 ? 9.365 11.323 -26.374 1.00 95.94 236 LEU A CA 1
ATOM 1694 C C . LEU A 1 236 ? 10.370 10.920 -25.287 1.00 95.94 236 LEU A C 1
ATOM 1696 O O . LEU A 1 236 ? 10.016 10.856 -24.112 1.00 95.94 236 LEU A O 1
ATOM 1700 N N . ILE A 1 237 ? 11.634 10.716 -25.666 1.00 97.69 237 ILE A N 1
ATOM 1701 C CA . ILE A 1 237 ? 12.706 10.399 -24.717 1.00 97.69 237 ILE A CA 1
ATOM 1702 C C . ILE A 1 237 ? 12.909 11.543 -23.713 1.00 97.69 237 ILE A C 1
ATOM 1704 O O . ILE A 1 237 ? 12.990 11.299 -22.511 1.00 97.69 237 ILE A O 1
ATOM 1708 N N . GLN A 1 238 ? 12.895 12.798 -24.171 1.00 96.25 238 GLN A N 1
ATOM 1709 C CA . GLN A 1 238 ? 12.981 13.960 -23.284 1.00 96.25 238 GLN A CA 1
ATOM 1710 C C . GLN A 1 238 ? 11.792 14.043 -22.317 1.00 96.25 238 GLN A C 1
ATOM 1712 O O . GLN A 1 238 ? 11.965 14.420 -21.157 1.00 96.25 238 GLN A O 1
ATOM 1717 N N . ALA A 1 239 ? 10.587 13.688 -22.767 1.00 95.25 239 ALA A N 1
ATOM 1718 C CA . ALA A 1 239 ? 9.409 13.655 -21.910 1.00 95.25 239 ALA A CA 1
ATOM 1719 C C . ALA A 1 239 ? 9.521 12.590 -20.803 1.00 95.25 239 ALA A C 1
ATOM 1721 O O . ALA A 1 239 ? 9.156 12.882 -19.664 1.00 95.25 239 ALA A O 1
ATOM 1722 N N . PHE A 1 240 ? 10.096 11.411 -21.081 1.00 96.25 240 PHE A N 1
ATOM 1723 C CA . PHE A 1 240 ? 10.411 10.429 -20.032 1.00 96.25 240 PHE A CA 1
ATOM 1724 C C . PHE A 1 240 ? 11.441 10.958 -19.030 1.00 96.25 240 PHE A C 1
ATOM 1726 O O . PHE A 1 240 ? 11.219 10.852 -17.824 1.00 96.25 240 PHE A O 1
ATOM 1733 N N . SER A 1 241 ? 12.516 11.598 -19.497 1.00 95.12 241 SER A N 1
ATOM 1734 C CA . SER A 1 241 ? 13.518 12.181 -18.596 1.00 95.12 241 SER A CA 1
ATOM 1735 C C . SER A 1 241 ? 12.951 13.290 -17.712 1.00 95.12 241 SER A C 1
ATOM 1737 O O . SER A 1 241 ? 13.285 13.391 -16.529 1.00 95.12 241 SER A O 1
ATOM 1739 N N . ASN A 1 242 ? 12.049 14.104 -18.257 1.00 93.81 242 ASN A N 1
ATOM 1740 C CA . ASN A 1 242 ? 11.347 15.124 -17.486 1.00 93.81 242 ASN A CA 1
ATOM 1741 C C . ASN A 1 242 ? 10.398 14.496 -16.462 1.00 93.81 242 ASN A C 1
ATOM 1743 O O . ASN A 1 242 ? 10.363 14.948 -15.324 1.00 93.81 242 ASN A O 1
ATOM 1747 N N . LEU A 1 243 ? 9.672 13.439 -16.835 1.00 91.00 243 LEU A N 1
ATOM 1748 C CA . LEU A 1 243 ? 8.826 12.698 -15.901 1.00 91.00 243 LEU A CA 1
ATOM 1749 C C . LEU A 1 243 ? 9.651 12.124 -14.739 1.00 91.00 243 LEU A C 1
ATOM 1751 O O . LEU A 1 243 ? 9.259 12.277 -13.586 1.00 91.00 243 LEU A O 1
ATOM 1755 N N . ALA A 1 244 ? 10.797 11.501 -15.023 1.00 91.56 244 ALA A N 1
ATOM 1756 C CA . ALA A 1 244 ? 11.680 10.945 -14.000 1.00 91.56 244 ALA A CA 1
ATOM 1757 C C . ALA A 1 244 ? 12.190 12.038 -13.039 1.00 91.56 244 ALA A C 1
ATOM 1759 O O . ALA A 1 244 ? 12.018 11.932 -11.825 1.00 91.56 244 ALA A O 1
ATOM 1760 N N . THR A 1 245 ? 12.735 13.131 -13.581 1.00 93.06 245 THR A N 1
ATOM 1761 C CA . THR A 1 245 ? 13.290 14.239 -12.779 1.00 93.06 245 THR A CA 1
ATOM 1762 C C . THR A 1 245 ? 12.239 14.993 -11.968 1.00 93.06 245 THR A C 1
ATOM 1764 O O . THR A 1 245 ? 12.504 15.349 -10.821 1.00 93.06 245 THR A O 1
ATOM 1767 N N . GLN A 1 246 ? 11.030 15.191 -12.504 1.00 91.75 246 GLN A N 1
ATOM 1768 C CA . GLN A 1 246 ? 9.907 15.786 -11.763 1.00 91.75 246 GLN A CA 1
ATOM 1769 C C . GLN A 1 246 ? 9.495 14.947 -10.547 1.00 91.75 246 GLN A C 1
ATOM 1771 O O . GLN A 1 246 ? 8.985 15.498 -9.576 1.00 91.75 246 GLN A O 1
ATOM 1776 N N . ASN A 1 247 ? 9.763 13.641 -10.579 1.00 86.06 247 ASN A N 1
ATOM 1777 C CA . ASN A 1 247 ? 9.508 12.713 -9.479 1.00 86.06 247 ASN A CA 1
ATOM 1778 C C . ASN A 1 247 ? 10.766 12.421 -8.641 1.00 86.06 247 ASN A C 1
ATOM 1780 O O . ASN A 1 247 ? 10.821 11.423 -7.930 1.00 86.06 247 ASN A O 1
ATOM 1784 N N . GLY A 1 248 ? 11.787 13.283 -8.718 1.00 91.00 248 GLY A N 1
ATOM 1785 C CA . GLY A 1 248 ? 12.993 13.199 -7.888 1.00 91.00 248 GLY A CA 1
ATOM 1786 C C . GLY A 1 248 ? 14.021 12.157 -8.339 1.00 91.00 248 GLY A C 1
ATOM 1787 O O . GLY A 1 248 ? 15.066 12.018 -7.700 1.00 91.00 248 GLY A O 1
ATOM 1788 N N . ILE A 1 249 ? 13.781 11.455 -9.449 1.00 93.19 249 ILE A N 1
ATOM 1789 C CA . ILE A 1 249 ? 14.721 10.465 -9.978 1.00 93.19 249 ILE A CA 1
ATOM 1790 C C . ILE A 1 249 ? 15.855 11.193 -10.703 1.00 93.19 249 ILE A C 1
ATOM 1792 O O . ILE A 1 249 ? 15.632 11.981 -11.622 1.00 93.19 249 ILE A O 1
ATOM 1796 N N . SER A 1 250 ? 17.088 10.922 -10.281 1.00 92.81 250 SER A N 1
ATOM 1797 C CA . SER A 1 250 ? 18.294 11.611 -10.767 1.00 92.81 250 SER A CA 1
ATOM 1798 C C . SER A 1 250 ? 19.446 10.673 -11.146 1.00 92.81 250 SER A C 1
ATOM 1800 O O . SER A 1 250 ? 20.508 11.143 -11.546 1.00 92.81 250 SER A O 1
ATOM 1802 N N . SER A 1 251 ? 19.252 9.352 -11.065 1.00 94.81 251 SER A N 1
ATOM 1803 C CA . SER A 1 251 ? 20.269 8.359 -11.432 1.00 94.81 251 SER A CA 1
ATOM 1804 C C . SER A 1 251 ? 19.659 7.118 -12.090 1.00 94.81 251 SER A C 1
ATOM 1806 O O . SER A 1 251 ? 18.442 6.945 -12.083 1.00 94.81 251 SER A O 1
ATOM 1808 N N . THR A 1 252 ? 20.509 6.272 -12.681 1.00 97.00 252 THR A N 1
ATOM 1809 C CA . THR A 1 252 ? 20.127 4.987 -13.281 1.00 97.00 252 THR A CA 1
ATOM 1810 C C . THR A 1 252 ? 21.023 3.843 -12.773 1.00 97.00 252 THR A C 1
ATOM 1812 O O . THR A 1 252 ? 22.196 4.075 -12.465 1.00 97.00 252 THR A O 1
ATOM 1815 N N . PRO A 1 253 ? 20.515 2.598 -12.699 1.00 98.00 253 PRO A N 1
ATOM 1816 C CA . PRO A 1 253 ? 19.095 2.260 -12.784 1.00 98.00 253 PRO A CA 1
ATOM 1817 C C . PRO A 1 253 ? 18.358 2.746 -11.528 1.00 98.00 253 PRO A C 1
ATOM 1819 O O . PRO A 1 253 ? 18.942 2.767 -10.452 1.00 98.00 253 PRO A O 1
ATOM 1822 N N . THR A 1 254 ? 17.080 3.082 -11.641 1.00 98.25 254 THR A N 1
ATOM 1823 C CA . THR A 1 254 ? 16.167 3.216 -10.497 1.00 98.25 254 THR A CA 1
ATOM 1824 C C . THR A 1 254 ? 15.000 2.270 -10.721 1.00 98.25 254 THR A C 1
ATOM 1826 O O . THR A 1 254 ? 14.477 2.185 -11.829 1.00 98.25 254 THR A O 1
ATOM 1829 N N . PHE A 1 255 ? 14.592 1.554 -9.676 1.00 97.88 255 PHE A N 1
ATOM 1830 C CA . PHE A 1 255 ? 13.469 0.625 -9.738 1.00 97.88 255 PHE A CA 1
ATOM 1831 C C . PHE A 1 255 ? 12.374 1.073 -8.782 1.00 97.88 255 PHE A C 1
ATOM 1833 O O . PHE A 1 255 ? 12.650 1.308 -7.609 1.00 97.88 255 PHE A O 1
ATOM 1840 N N . ILE A 1 256 ? 11.139 1.158 -9.273 1.00 95.62 256 ILE A N 1
ATOM 1841 C CA . ILE A 1 256 ? 9.955 1.420 -8.450 1.00 95.62 256 ILE A CA 1
ATOM 1842 C C . ILE A 1 256 ? 9.063 0.178 -8.483 1.00 95.62 256 ILE A C 1
ATOM 1844 O O . ILE A 1 256 ? 8.600 -0.212 -9.552 1.00 95.62 256 ILE A O 1
ATOM 1848 N N . VAL A 1 257 ? 8.799 -0.429 -7.327 1.00 92.94 257 VAL A N 1
ATOM 1849 C CA . VAL A 1 257 ? 7.915 -1.595 -7.165 1.00 92.94 257 VAL A CA 1
ATOM 1850 C C . VAL A 1 257 ? 6.632 -1.133 -6.472 1.00 92.94 257 VAL A C 1
ATOM 1852 O O . VAL A 1 257 ? 6.678 -0.714 -5.319 1.00 92.94 257 VAL A O 1
ATOM 1855 N N . ASN A 1 258 ? 5.495 -1.148 -7.180 1.00 84.88 258 ASN A N 1
ATOM 1856 C CA . ASN A 1 258 ? 4.188 -0.647 -6.703 1.00 84.88 258 ASN A CA 1
ATOM 1857 C C . ASN A 1 258 ? 4.271 0.702 -5.953 1.00 84.88 258 ASN A C 1
ATOM 1859 O O . ASN A 1 258 ? 3.715 0.875 -4.871 1.00 84.88 258 ASN A O 1
ATOM 1863 N N . GLY A 1 259 ? 5.001 1.660 -6.530 1.00 84.62 259 GLY A N 1
ATOM 1864 C CA . GLY A 1 259 ? 5.151 3.012 -5.982 1.00 84.62 259 GLY A CA 1
ATOM 1865 C C . GLY A 1 259 ? 6.265 3.185 -4.944 1.00 84.62 259 GLY A C 1
ATOM 1866 O O . GLY A 1 259 ? 6.499 4.310 -4.514 1.00 84.62 259 GLY A O 1
ATOM 1867 N N . GLN A 1 260 ? 6.972 2.118 -4.556 1.00 86.50 260 GLN A N 1
ATOM 1868 C CA . GLN A 1 260 ? 8.106 2.188 -3.628 1.00 86.50 260 GLN A CA 1
ATOM 1869 C C . GLN A 1 260 ? 9.437 2.051 -4.365 1.00 86.50 260 GLN A C 1
ATOM 1871 O O . GLN A 1 260 ? 9.634 1.104 -5.126 1.00 86.50 260 GLN A O 1
ATOM 1876 N N . GLU A 1 261 ? 10.364 2.979 -4.130 1.00 93.12 261 GLU A N 1
ATOM 1877 C CA . GLU A 1 261 ? 11.711 2.883 -4.692 1.00 93.12 261 GLU A CA 1
ATOM 1878 C C . GLU A 1 261 ? 12.511 1.763 -4.025 1.00 93.12 261 GLU A C 1
ATOM 1880 O O . GLU A 1 261 ? 12.663 1.712 -2.802 1.00 93.12 261 GLU A O 1
ATOM 1885 N N . LEU A 1 262 ? 13.065 0.876 -4.847 1.00 93.50 262 LEU A N 1
ATOM 1886 C CA . LEU A 1 262 ? 13.879 -0.237 -4.402 1.00 93.50 262 LEU A CA 1
ATOM 1887 C C . LEU A 1 262 ? 15.332 0.202 -4.183 1.00 93.50 262 LEU A C 1
ATOM 1889 O O . LEU A 1 262 ? 16.066 0.500 -5.129 1.00 93.50 262 LEU A O 1
ATOM 1893 N N . GLN A 1 263 ? 15.755 0.170 -2.920 1.00 92.44 263 GLN A N 1
ATOM 1894 C CA . GLN A 1 263 ? 17.124 0.501 -2.518 1.00 92.44 263 GLN A CA 1
ATOM 1895 C C . GLN A 1 263 ? 18.090 -0.674 -2.737 1.00 92.44 263 GLN A C 1
ATOM 1897 O O . GLN A 1 263 ? 19.158 -0.504 -3.323 1.00 92.44 263 GLN A O 1
ATOM 1902 N N . ASP A 1 264 ? 17.702 -1.884 -2.319 1.00 95.31 264 ASP A N 1
ATOM 1903 C CA . ASP A 1 264 ? 18.465 -3.108 -2.578 1.00 95.31 264 ASP A CA 1
ATOM 1904 C C . ASP A 1 264 ? 18.075 -3.704 -3.935 1.00 95.31 264 ASP A C 1
ATOM 1906 O O . ASP A 1 264 ? 17.032 -4.335 -4.086 1.00 95.31 264 ASP A O 1
ATOM 1910 N N . ARG A 1 265 ? 18.938 -3.511 -4.932 1.00 95.44 265 ARG A N 1
ATOM 1911 C CA . ARG A 1 265 ? 18.721 -3.953 -6.319 1.00 95.44 265 ARG A CA 1
ATOM 1912 C C . ARG A 1 265 ? 19.189 -5.390 -6.568 1.00 95.44 265 ARG A C 1
ATOM 1914 O O . ARG A 1 265 ? 19.279 -5.814 -7.720 1.00 95.44 265 ARG A O 1
ATOM 1921 N N . SER A 1 266 ? 19.531 -6.134 -5.516 1.00 97.06 266 SER A N 1
ATOM 1922 C CA . SER A 1 266 ? 19.805 -7.567 -5.607 1.00 97.06 266 SER A CA 1
ATOM 1923 C C . SER A 1 266 ? 18.516 -8.362 -5.834 1.00 97.06 266 SER A C 1
ATOM 1925 O O . SER A 1 266 ? 17.411 -7.890 -5.558 1.00 97.06 266 SER A O 1
ATOM 1927 N N . LEU A 1 267 ? 18.642 -9.618 -6.274 1.00 97.44 267 LEU A N 1
ATOM 1928 C CA . LEU A 1 267 ? 17.492 -10.524 -6.374 1.00 97.44 267 LEU A CA 1
ATOM 1929 C C . LEU A 1 267 ? 16.751 -10.660 -5.029 1.00 97.44 267 LEU A C 1
ATOM 1931 O O . LEU A 1 267 ? 15.530 -10.810 -5.021 1.00 97.44 267 LEU A O 1
ATOM 1935 N N . ALA A 1 268 ? 17.468 -10.606 -3.900 1.00 97.62 268 ALA A N 1
ATOM 1936 C CA . ALA A 1 268 ? 16.876 -10.684 -2.566 1.00 97.62 268 ALA A CA 1
ATOM 1937 C C . ALA A 1 268 ? 16.052 -9.431 -2.233 1.00 97.62 268 ALA A C 1
ATOM 1939 O O . ALA A 1 268 ? 14.932 -9.557 -1.733 1.00 97.62 268 ALA A O 1
ATOM 1940 N N . GLY A 1 269 ? 16.558 -8.245 -2.574 1.00 97.19 269 GLY A N 1
ATOM 1941 C CA . GLY A 1 269 ? 15.833 -6.988 -2.411 1.00 97.19 269 GLY A CA 1
ATOM 1942 C C . GLY A 1 269 ? 14.563 -6.936 -3.259 1.00 97.19 269 GLY A C 1
ATOM 1943 O O . GLY A 1 269 ? 13.482 -6.683 -2.724 1.00 97.19 269 GLY A O 1
ATOM 1944 N N . PHE A 1 270 ? 14.652 -7.293 -4.547 1.00 97.75 270 PHE A N 1
ATOM 1945 C CA . PHE A 1 270 ? 13.467 -7.448 -5.400 1.00 97.75 270 PHE A CA 1
ATOM 1946 C C . PHE A 1 270 ? 12.482 -8.460 -4.826 1.00 97.75 270 PHE A C 1
ATOM 1948 O O . PHE A 1 270 ? 11.295 -8.163 -4.738 1.00 97.75 270 PHE A O 1
ATOM 1955 N N . SER A 1 271 ? 12.969 -9.636 -4.415 1.00 96.94 271 SER A N 1
ATOM 1956 C CA . SER A 1 271 ? 12.111 -10.679 -3.849 1.00 96.94 271 SER A CA 1
ATOM 1957 C C . SER A 1 271 ? 11.358 -10.162 -2.630 1.00 96.94 271 SER A C 1
ATOM 1959 O O . SER A 1 271 ? 10.146 -10.285 -2.573 1.00 96.94 271 SER A O 1
ATOM 1961 N N . THR A 1 272 ? 12.049 -9.479 -1.717 1.00 95.25 272 THR A N 1
ATOM 1962 C CA . THR A 1 272 ? 11.436 -8.881 -0.525 1.00 95.25 272 THR A CA 1
ATOM 1963 C C . THR A 1 272 ? 10.361 -7.860 -0.896 1.00 95.25 272 THR A C 1
ATOM 1965 O O . THR A 1 272 ? 9.260 -7.899 -0.352 1.00 95.25 272 THR A O 1
ATOM 1968 N N . ALA A 1 273 ? 10.643 -6.955 -1.837 1.00 91.88 273 ALA A N 1
ATOM 1969 C CA . ALA A 1 273 ? 9.676 -5.945 -2.264 1.00 91.88 273 ALA A CA 1
ATOM 1970 C C . ALA A 1 273 ? 8.441 -6.569 -2.935 1.00 91.88 273 ALA A C 1
ATOM 1972 O O . ALA A 1 273 ? 7.315 -6.193 -2.621 1.00 91.88 273 ALA A O 1
ATOM 1973 N N . ILE A 1 274 ? 8.643 -7.545 -3.821 1.00 94.00 274 ILE A N 1
ATOM 1974 C CA . ILE A 1 274 ? 7.573 -8.252 -4.534 1.00 94.00 274 ILE A CA 1
ATOM 1975 C C . ILE A 1 274 ? 6.743 -9.089 -3.557 1.00 94.00 274 ILE A C 1
ATOM 1977 O O . ILE A 1 274 ? 5.516 -9.000 -3.557 1.00 94.00 274 ILE A O 1
ATOM 1981 N N . ASP A 1 275 ? 7.397 -9.856 -2.686 1.00 92.81 275 ASP A N 1
ATOM 1982 C CA . ASP A 1 275 ? 6.740 -10.713 -1.702 1.00 92.81 275 ASP A CA 1
ATOM 1983 C C . ASP A 1 275 ? 5.934 -9.879 -0.700 1.00 92.81 275 ASP A C 1
ATOM 1985 O O . ASP A 1 275 ? 4.836 -10.285 -0.342 1.00 92.81 275 ASP A O 1
ATOM 1989 N N . ASN A 1 276 ? 6.391 -8.679 -0.329 1.00 88.69 276 ASN A N 1
ATOM 1990 C CA . ASN A 1 276 ? 5.616 -7.749 0.501 1.00 88.69 276 ASN A CA 1
ATOM 1991 C C . ASN A 1 276 ? 4.368 -7.198 -0.206 1.00 88.69 276 ASN A C 1
ATOM 1993 O O . ASN A 1 276 ? 3.396 -6.847 0.458 1.00 88.69 276 ASN A O 1
ATOM 1997 N N . VAL A 1 277 ? 4.363 -7.105 -1.537 1.00 86.38 277 VAL A N 1
ATOM 1998 C CA . VAL A 1 277 ? 3.152 -6.728 -2.285 1.00 86.38 277 VAL A CA 1
ATOM 1999 C C . VAL A 1 277 ? 2.191 -7.912 -2.380 1.00 86.38 277 VAL A C 1
ATOM 2001 O O . VAL A 1 277 ? 0.986 -7.751 -2.189 1.00 86.38 277 VAL A O 1
ATOM 2004 N N . LEU A 1 278 ? 2.713 -9.104 -2.673 1.00 87.31 278 LEU A N 1
ATOM 2005 C CA . LEU A 1 278 ? 1.910 -10.317 -2.841 1.00 87.31 278 LEU A CA 1
ATOM 2006 C C . LEU A 1 278 ? 1.351 -10.833 -1.508 1.00 87.31 278 LEU A C 1
ATOM 2008 O O . LEU A 1 278 ? 0.202 -11.267 -1.434 1.00 87.31 278 LEU A O 1
ATOM 2012 N N . ASN A 1 279 ? 2.162 -10.757 -0.458 1.00 86.94 279 ASN A N 1
ATOM 2013 C CA . ASN A 1 279 ? 1.909 -11.252 0.888 1.00 86.94 279 ASN A CA 1
ATOM 2014 C C . ASN A 1 279 ? 2.292 -10.167 1.908 1.00 86.94 279 ASN A C 1
ATOM 2016 O O . ASN A 1 279 ? 3.285 -10.308 2.625 1.00 86.94 279 ASN A O 1
ATOM 2020 N N . PRO A 1 280 ? 1.517 -9.071 1.980 1.00 85.62 280 PRO A N 1
ATOM 2021 C CA . PRO A 1 280 ? 1.804 -7.974 2.894 1.00 85.62 280 PRO A CA 1
ATOM 2022 C C . PRO A 1 280 ? 1.917 -8.454 4.346 1.00 85.62 280 PRO A C 1
ATOM 2024 O O . PRO A 1 280 ? 1.111 -9.298 4.766 1.00 85.62 280 PRO A O 1
ATOM 2027 N N . PRO A 1 281 ? 2.877 -7.909 5.124 1.00 87.12 281 PRO A N 1
ATOM 2028 C CA . PRO A 1 281 ? 3.022 -8.221 6.538 1.00 87.12 281 PRO A CA 1
ATOM 2029 C C . PRO A 1 281 ? 1.710 -8.039 7.300 1.00 87.12 281 PRO A C 1
ATOM 2031 O O . PRO A 1 281 ? 0.955 -7.091 7.066 1.00 87.12 281 PRO A O 1
ATOM 2034 N N . ARG A 1 282 ? 1.450 -8.958 8.230 1.00 91.69 282 ARG A N 1
ATOM 2035 C CA . ARG A 1 282 ? 0.224 -8.985 9.030 1.00 91.69 282 ARG A CA 1
ATOM 2036 C C . ARG A 1 282 ? 0.561 -8.752 10.489 1.00 91.69 282 ARG A C 1
ATOM 2038 O O . ARG A 1 282 ? 1.423 -9.430 11.043 1.00 91.69 282 ARG A O 1
ATOM 2045 N N . ALA A 1 283 ? -0.134 -7.806 11.099 1.00 93.75 283 ALA A N 1
ATOM 2046 C CA . ALA A 1 283 ? -0.044 -7.548 12.520 1.00 93.75 283 ALA A CA 1
ATOM 2047 C C . ALA A 1 283 ? -0.851 -8.588 13.302 1.00 93.75 283 ALA A C 1
ATOM 2049 O O . ALA A 1 283 ? -1.950 -8.983 12.902 1.00 93.75 283 ALA A O 1
ATOM 2050 N N . VAL A 1 284 ? -0.313 -8.996 14.448 1.00 93.38 284 VAL A N 1
ATOM 2051 C CA . VAL A 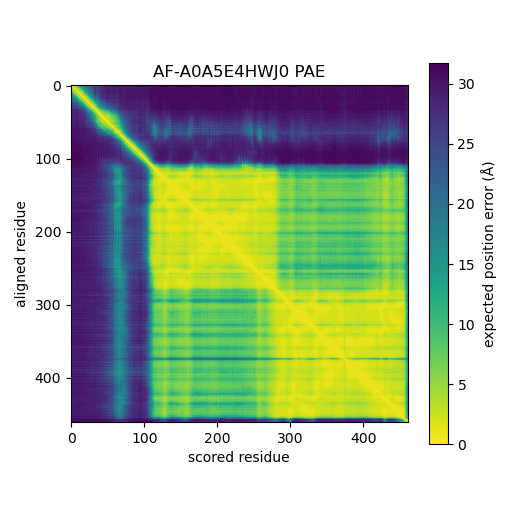1 284 ? -1.053 -9.766 15.447 1.00 93.38 284 VAL A CA 1
ATOM 2052 C C . VAL A 1 284 ? -1.573 -8.779 16.477 1.00 93.38 284 VAL A C 1
ATOM 2054 O O . VAL A 1 284 ? -0.812 -8.244 17.279 1.00 93.38 284 VAL A O 1
ATOM 2057 N N . ILE A 1 285 ? -2.877 -8.529 16.439 1.00 96.19 285 ILE A N 1
ATOM 2058 C CA . ILE A 1 285 ? -3.539 -7.640 17.388 1.00 96.19 285 ILE A CA 1
ATOM 2059 C C . ILE A 1 285 ? -4.116 -8.486 18.522 1.00 96.19 285 ILE A C 1
ATOM 2061 O O . ILE A 1 285 ? -4.884 -9.417 18.277 1.00 96.19 285 ILE A O 1
ATOM 2065 N N . ASN A 1 286 ? -3.752 -8.181 19.768 1.00 96.69 286 ASN A N 1
ATOM 2066 C CA . ASN A 1 286 ? -4.355 -8.842 20.919 1.00 96.69 286 ASN A CA 1
ATOM 2067 C C . ASN A 1 286 ? -5.759 -8.275 21.152 1.00 96.69 286 ASN A C 1
ATOM 2069 O O . ASN A 1 286 ? -5.914 -7.153 21.627 1.00 96.69 286 ASN A O 1
ATOM 2073 N N . VAL A 1 287 ? -6.768 -9.070 20.812 1.00 96.38 287 VAL A N 1
ATOM 2074 C CA . VAL A 1 287 ? -8.194 -8.729 20.944 1.00 96.38 287 VAL A CA 1
ATOM 2075 C C . VAL A 1 287 ? -8.840 -9.344 22.190 1.00 96.38 287 VAL A C 1
ATOM 2077 O O . VAL A 1 287 ? -10.054 -9.272 22.380 1.00 96.38 287 VAL A O 1
ATOM 2080 N N . THR A 1 288 ? -8.050 -9.986 23.054 1.00 95.50 288 THR A N 1
ATOM 2081 C CA . THR A 1 288 ? -8.568 -10.700 24.226 1.00 95.50 288 THR A CA 1
ATOM 2082 C C . THR A 1 288 ? -9.292 -9.741 25.165 1.00 95.50 288 THR A C 1
ATOM 2084 O O . THR A 1 288 ? -8.725 -8.750 25.614 1.00 95.50 288 THR A O 1
ATOM 2087 N N . GLY A 1 289 ? -10.546 -10.058 25.493 1.00 94.94 289 GLY A N 1
ATOM 2088 C CA . GLY A 1 289 ? -11.359 -9.244 26.396 1.00 94.94 289 GLY A CA 1
ATOM 2089 C C . GLY A 1 289 ? -11.871 -7.939 25.786 1.00 94.94 289 GLY A C 1
ATOM 2090 O O . GLY A 1 289 ? -12.480 -7.161 26.512 1.00 94.94 289 GLY A O 1
ATOM 2091 N N . ARG A 1 290 ? -11.678 -7.701 24.484 1.00 97.62 290 ARG A N 1
ATOM 2092 C CA . ARG A 1 290 ? -12.148 -6.496 23.788 1.00 97.62 290 ARG A CA 1
ATOM 2093 C C . ARG A 1 290 ? -13.546 -6.701 23.188 1.00 97.62 290 ARG A C 1
ATOM 2095 O O . ARG A 1 290 ? -13.895 -7.835 22.827 1.00 97.62 290 ARG A O 1
ATOM 2102 N N . PRO A 1 291 ? -14.365 -5.639 23.081 1.00 97.94 291 PRO A N 1
ATOM 2103 C CA . PRO A 1 291 ? -15.712 -5.735 22.532 1.00 97.94 291 PRO A CA 1
ATOM 2104 C C . PRO A 1 291 ? -15.676 -6.285 21.107 1.00 97.94 291 PRO A C 1
ATOM 2106 O O . PRO A 1 291 ? -15.112 -5.682 20.200 1.00 97.94 291 PRO A O 1
ATOM 2109 N N . THR A 1 292 ? -16.292 -7.454 20.918 1.00 97.38 292 THR A N 1
ATOM 2110 C CA . THR A 1 292 ? -16.355 -8.149 19.627 1.00 97.38 292 THR A CA 1
ATOM 2111 C C . THR A 1 292 ? -17.808 -8.453 19.261 1.00 97.38 292 THR A C 1
ATOM 2113 O O . THR A 1 292 ? -18.562 -8.986 20.078 1.00 97.38 292 THR A O 1
ATOM 2116 N N . ARG A 1 293 ? -18.219 -8.091 18.042 1.00 95.06 293 ARG A N 1
ATOM 2117 C CA . ARG A 1 293 ? -19.526 -8.395 17.440 1.00 95.06 293 ARG A CA 1
ATOM 2118 C C . ARG A 1 293 ? -19.336 -9.458 16.365 1.00 95.06 293 ARG A C 1
ATOM 2120 O O . ARG A 1 293 ? -18.370 -9.412 15.608 1.00 95.06 293 ARG A O 1
ATOM 2127 N N . GLY A 1 294 ? -20.282 -10.388 16.264 1.00 93.56 294 GLY A N 1
ATOM 2128 C CA . GLY A 1 294 ? -20.199 -11.512 15.328 1.00 93.56 294 GLY A CA 1
ATOM 2129 C C . GLY A 1 294 ? -19.439 -12.711 15.901 1.00 93.56 294 GLY A C 1
ATOM 2130 O O . GLY A 1 294 ? -19.149 -12.780 17.094 1.00 93.56 294 GLY A O 1
ATOM 2131 N N . ASN A 1 295 ? -19.163 -13.700 15.051 1.00 91.88 295 ASN A N 1
ATOM 2132 C CA . ASN A 1 295 ? -18.463 -14.917 15.457 1.00 91.88 295 ASN A CA 1
ATOM 2133 C C . ASN A 1 295 ? -16.951 -14.657 15.485 1.00 91.88 295 ASN A C 1
ATOM 2135 O O . ASN A 1 295 ? -16.369 -14.450 14.431 1.00 91.88 295 ASN A O 1
ATOM 2139 N N . ALA A 1 296 ? -16.298 -14.733 16.647 1.00 87.56 296 ALA A N 1
ATOM 2140 C CA . ALA A 1 296 ? -14.851 -14.506 16.770 1.00 87.56 296 ALA A CA 1
ATOM 2141 C C . ALA A 1 296 ? -13.979 -15.468 15.927 1.00 87.56 296 ALA A C 1
ATOM 2143 O O . ALA A 1 296 ? -12.810 -15.191 15.683 1.00 87.56 296 ALA A O 1
ATOM 2144 N N . SER A 1 297 ? -14.531 -16.598 15.470 1.00 88.44 297 SER A N 1
ATOM 2145 C CA . SER A 1 297 ? -13.880 -17.533 14.539 1.00 88.44 297 SER A CA 1
ATOM 2146 C C . SER A 1 297 ? -14.302 -17.330 13.078 1.00 88.44 297 SER A C 1
ATOM 2148 O O . SER A 1 297 ? -14.073 -18.204 12.241 1.00 88.44 297 SER A O 1
ATOM 2150 N N . ALA A 1 298 ? -14.955 -16.213 12.758 1.00 95.69 298 ALA A N 1
ATOM 2151 C CA . ALA A 1 298 ? -15.307 -15.859 11.395 1.00 95.69 298 ALA A CA 1
ATOM 2152 C C . ALA A 1 298 ? -14.049 -15.762 10.505 1.00 95.69 298 ALA A C 1
ATOM 2154 O O . ALA A 1 298 ? -12.985 -15.348 10.971 1.00 95.69 298 ALA A O 1
ATOM 2155 N N . PRO A 1 299 ? -14.141 -16.127 9.212 1.00 96.31 299 PRO A N 1
ATOM 2156 C CA . PRO A 1 299 ? -13.006 -16.048 8.293 1.00 96.31 299 PRO A CA 1
ATOM 2157 C C . PRO A 1 299 ? -12.545 -14.609 8.008 1.00 96.31 299 PRO A C 1
ATOM 2159 O O . PRO A 1 299 ? -11.416 -14.423 7.557 1.00 96.31 299 PRO A O 1
ATOM 2162 N N . LEU A 1 300 ? -13.391 -13.601 8.249 1.00 97.62 300 LEU A N 1
ATOM 2163 C CA . LEU A 1 300 ? -13.008 -12.190 8.271 1.00 97.62 300 LEU A CA 1
ATOM 2164 C C . LEU A 1 300 ? -13.008 -11.672 9.708 1.00 97.62 300 LEU A C 1
ATOM 2166 O O . LEU A 1 300 ? -14.058 -11.426 10.287 1.00 97.62 300 LEU A O 1
ATOM 2170 N N . GLN A 1 301 ? -11.828 -11.461 10.269 1.00 97.69 301 GLN A N 1
ATOM 2171 C CA . GLN A 1 301 ? -11.645 -10.810 11.559 1.00 97.69 301 GLN A CA 1
ATOM 2172 C C . GLN A 1 301 ? -11.198 -9.375 11.306 1.00 97.69 301 GLN A C 1
ATOM 2174 O O . GLN A 1 301 ? -10.081 -9.146 10.839 1.00 97.69 301 GLN A O 1
ATOM 2179 N N . ILE A 1 302 ? -12.084 -8.418 11.566 1.00 98.44 302 ILE A N 1
ATOM 2180 C CA . ILE A 1 302 ? -11.815 -6.989 11.424 1.00 98.44 302 ILE A CA 1
ATOM 2181 C C . ILE A 1 302 ? -11.551 -6.426 12.816 1.00 98.44 302 ILE A C 1
ATOM 2183 O O . ILE A 1 302 ? -12.394 -6.552 13.699 1.00 98.44 302 ILE A O 1
ATOM 2187 N N . VAL A 1 303 ? -10.400 -5.793 13.005 1.00 98.69 303 VAL A N 1
ATOM 2188 C CA . VAL A 1 303 ? -10.132 -4.945 14.169 1.00 98.69 303 VAL A CA 1
ATOM 2189 C C . VAL A 1 303 ? -10.184 -3.493 13.723 1.00 98.69 303 VAL A C 1
ATOM 2191 O O . VAL A 1 303 ? -9.551 -3.150 12.727 1.00 98.69 303 VAL A O 1
ATOM 2194 N N . GLU A 1 304 ? -10.903 -2.654 14.454 1.00 98.69 304 GLU A N 1
ATOM 2195 C CA . GLU A 1 304 ? -11.017 -1.216 14.222 1.00 98.69 304 GLU A CA 1
ATOM 2196 C C . GLU A 1 304 ? -10.457 -0.449 15.425 1.00 98.69 304 GLU A C 1
ATOM 2198 O O . GLU A 1 304 ? -10.978 -0.577 16.524 1.00 98.69 304 GLU A O 1
ATOM 2203 N N . PHE A 1 305 ? -9.408 0.344 15.215 1.00 98.81 305 PHE A N 1
ATOM 2204 C CA . PHE A 1 305 ? -8.951 1.395 16.124 1.00 98.81 305 PHE A CA 1
ATOM 2205 C C . PHE A 1 305 ? -9.617 2.701 15.719 1.00 98.81 305 PHE A C 1
ATOM 2207 O O . PHE A 1 305 ? -9.405 3.181 14.600 1.00 98.81 305 PHE A O 1
ATOM 2214 N N . SER A 1 306 ? -10.434 3.267 16.597 1.00 98.69 306 SER A N 1
ATOM 2215 C CA . SER A 1 306 ? -11.323 4.357 16.212 1.00 98.69 306 SER A CA 1
ATOM 2216 C C . SER A 1 306 ? -11.593 5.329 17.358 1.00 98.69 306 SER A C 1
ATOM 2218 O O . SER A 1 306 ? -11.273 5.084 18.519 1.00 98.69 306 SER A O 1
ATOM 2220 N N . ASP A 1 307 ? -12.149 6.471 16.976 1.00 98.62 307 ASP A N 1
ATOM 2221 C CA . ASP A 1 307 ? -12.478 7.607 17.815 1.00 98.62 307 ASP A CA 1
ATOM 2222 C C . ASP A 1 307 ? -13.919 8.035 17.509 1.00 98.62 307 ASP A C 1
ATOM 2224 O O . ASP A 1 307 ? -14.263 8.284 16.351 1.00 98.62 307 ASP A O 1
ATOM 2228 N N . PHE A 1 308 ? -14.753 8.129 18.544 1.00 98.50 308 PHE A N 1
ATOM 2229 C CA . PHE A 1 308 ? -16.173 8.450 18.410 1.00 98.50 308 PHE A CA 1
ATOM 2230 C C . PHE A 1 308 ? -16.475 9.890 17.956 1.00 98.50 308 PHE A C 1
ATOM 2232 O O . PHE A 1 308 ? -17.564 10.134 17.448 1.00 98.50 308 PHE A O 1
ATOM 2239 N N . GLU A 1 309 ? -15.540 10.833 18.086 1.00 97.69 309 GLU A N 1
ATOM 2240 C CA . GLU A 1 309 ? -15.671 12.206 17.567 1.00 97.69 309 GLU A CA 1
ATOM 2241 C C . GLU A 1 309 ? -15.041 12.391 16.179 1.00 97.69 309 GLU A C 1
ATOM 2243 O O . GLU A 1 309 ? -15.201 13.437 15.545 1.00 97.69 309 GLU A O 1
ATOM 2248 N N . CYS A 1 310 ? -14.308 11.394 15.679 1.00 97.88 310 CYS A N 1
ATOM 2249 C CA . CYS A 1 310 ? -13.607 11.524 14.412 1.00 97.88 310 CYS A CA 1
ATOM 2250 C C . CYS A 1 310 ? -14.579 11.427 13.219 1.00 97.88 310 CYS A C 1
ATOM 2252 O O . CYS A 1 310 ? -15.182 10.372 13.000 1.00 97.88 310 CYS A O 1
ATOM 2254 N N . PRO A 1 311 ? -14.661 12.449 12.343 1.00 97.06 311 PRO A N 1
ATOM 2255 C CA . PRO A 1 311 ? -15.572 12.426 11.194 1.00 97.06 311 PRO A CA 1
ATOM 2256 C C . PRO A 1 311 ? -15.226 11.330 10.172 1.00 97.06 311 PRO A C 1
ATOM 2258 O O . PRO A 1 311 ? -16.103 10.817 9.479 1.00 97.06 311 PRO A O 1
ATOM 2261 N N . TYR A 1 312 ? -13.955 10.921 10.073 1.00 97.81 312 TYR A N 1
ATOM 2262 C CA . TYR A 1 312 ? -13.571 9.779 9.235 1.00 97.81 312 TYR A CA 1
ATOM 2263 C C . TYR A 1 312 ? -13.993 8.439 9.843 1.00 97.81 312 TYR A C 1
ATOM 2265 O O . TYR A 1 312 ? -14.278 7.508 9.091 1.00 97.81 312 TYR A O 1
ATOM 2273 N N . CYS A 1 313 ? -14.067 8.345 11.174 1.00 98.31 313 CYS A N 1
ATOM 2274 C CA . CYS A 1 313 ? -14.604 7.170 11.858 1.00 98.31 313 CYS A CA 1
ATOM 2275 C C . CYS A 1 313 ? -16.122 7.090 11.693 1.00 98.31 313 CYS A C 1
ATOM 2277 O O . CYS A 1 313 ? -16.626 6.015 11.404 1.00 98.31 313 CYS A O 1
ATOM 2279 N N . GLU A 1 314 ? -16.843 8.216 11.730 1.00 98.00 314 GLU A N 1
ATOM 2280 C CA . GLU A 1 314 ? -18.277 8.258 11.392 1.00 98.00 314 GLU A CA 1
ATOM 2281 C C . GLU A 1 314 ? -18.539 7.765 9.954 1.00 98.00 314 GLU A C 1
ATOM 2283 O O . GLU A 1 314 ? -19.430 6.948 9.706 1.00 98.00 314 GLU A O 1
ATOM 2288 N N . MET A 1 315 ? -17.726 8.194 8.982 1.00 98.06 315 MET A N 1
ATOM 2289 C CA . MET A 1 315 ? -17.829 7.672 7.612 1.00 98.06 315 MET A CA 1
ATOM 2290 C C . MET A 1 315 ? -17.509 6.172 7.541 1.00 98.06 315 MET A C 1
ATOM 2292 O O . MET A 1 315 ? -18.169 5.425 6.811 1.00 98.06 315 MET A O 1
ATOM 2296 N N . ALA A 1 316 ? -16.509 5.717 8.297 1.00 98.19 316 ALA A N 1
ATOM 2297 C CA . ALA A 1 316 ? -16.132 4.312 8.339 1.00 98.19 316 ALA A CA 1
ATOM 2298 C C . ALA A 1 316 ? -17.170 3.439 9.051 1.00 98.19 316 ALA A C 1
ATOM 2300 O O . ALA A 1 316 ? -17.411 2.326 8.591 1.00 98.19 316 ALA A O 1
ATOM 2301 N N . TYR A 1 317 ? -17.874 3.959 10.057 1.00 98.38 317 TYR A N 1
ATOM 2302 C CA . TYR A 1 317 ? -19.041 3.319 10.656 1.00 98.38 317 TYR A CA 1
ATOM 2303 C C . TYR A 1 317 ? -20.057 2.949 9.569 1.00 98.38 317 TYR A C 1
ATOM 2305 O O . TYR A 1 317 ? -20.452 1.791 9.471 1.00 98.38 317 TYR A O 1
ATOM 2313 N N . GLY A 1 318 ? -20.394 3.870 8.656 1.00 98.19 318 GLY A N 1
ATOM 2314 C CA . GLY A 1 318 ? -21.274 3.570 7.518 1.00 98.19 318 GLY A CA 1
ATOM 2315 C C . GLY A 1 318 ? -20.763 2.430 6.619 1.00 98.19 318 GLY A C 1
ATOM 2316 O O . GLY A 1 318 ? -21.534 1.551 6.224 1.00 98.19 318 GLY A O 1
ATOM 2317 N N . VAL A 1 319 ? -19.457 2.403 6.336 1.00 98.31 319 VAL A N 1
ATOM 2318 C CA . VAL A 1 319 ? -18.791 1.335 5.560 1.00 98.31 319 VAL A CA 1
ATOM 2319 C C . VAL A 1 319 ? -18.844 -0.006 6.293 1.00 98.31 319 VAL A C 1
ATOM 2321 O O . VAL A 1 319 ? -19.169 -1.026 5.683 1.00 98.31 319 VAL A O 1
ATOM 2324 N N . VAL A 1 320 ? -18.588 -0.012 7.601 1.00 98.19 320 VAL A N 1
ATOM 2325 C CA . VAL A 1 320 ? -18.650 -1.199 8.459 1.00 98.19 320 VAL A CA 1
ATOM 2326 C C . VAL A 1 320 ? -20.085 -1.719 8.560 1.00 98.19 320 VAL A C 1
ATOM 2328 O O . VAL A 1 320 ? -20.293 -2.917 8.390 1.00 98.19 320 VAL A O 1
ATOM 2331 N N . LYS A 1 321 ? -21.097 -0.853 8.721 1.00 98.06 321 LYS A N 1
ATOM 2332 C CA . LYS A 1 321 ? -22.520 -1.251 8.701 1.00 98.06 321 LYS A CA 1
ATOM 2333 C C . LYS A 1 321 ? -22.916 -1.905 7.377 1.00 98.06 321 LYS A C 1
ATOM 2335 O O . LYS A 1 321 ? -23.664 -2.884 7.371 1.00 98.06 321 LYS A O 1
ATOM 2340 N N . GLN A 1 322 ? -22.420 -1.384 6.255 1.00 98.38 322 GLN A N 1
ATOM 2341 C CA . GLN A 1 322 ? -22.657 -1.995 4.949 1.00 98.38 322 GLN A CA 1
ATOM 2342 C C . GLN A 1 322 ? -21.928 -3.347 4.821 1.00 98.38 322 GLN A C 1
ATOM 2344 O O . GLN A 1 322 ? -22.518 -4.308 4.330 1.00 98.38 322 GLN A O 1
ATOM 2349 N N . ALA A 1 323 ? -20.701 -3.471 5.337 1.00 98.00 323 ALA A N 1
ATOM 2350 C CA . ALA A 1 323 ? -19.986 -4.747 5.384 1.00 98.00 323 ALA A CA 1
ATOM 2351 C C . ALA A 1 323 ? -20.704 -5.788 6.268 1.00 98.00 323 ALA A C 1
AT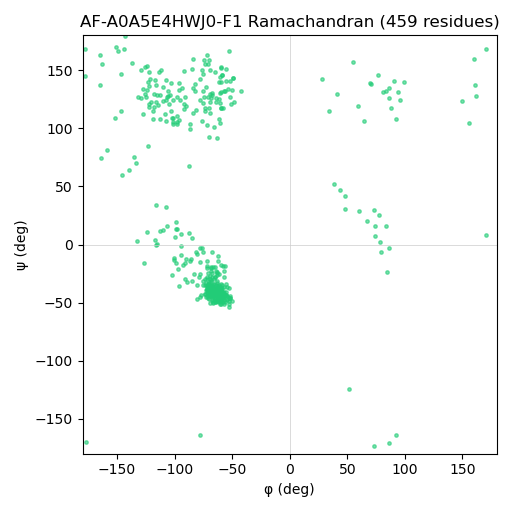OM 2353 O O . ALA A 1 323 ? -20.860 -6.936 5.855 1.00 98.00 323 ALA A O 1
ATOM 2354 N N . GLU A 1 324 ? -21.220 -5.400 7.439 1.00 96.88 324 GLU A N 1
ATOM 2355 C CA . GLU A 1 324 ? -22.022 -6.280 8.304 1.00 96.88 324 GLU A CA 1
ATOM 2356 C C . GLU A 1 324 ? -23.220 -6.871 7.544 1.00 96.88 324 GLU A C 1
ATOM 2358 O O . GLU A 1 324 ? -23.519 -8.060 7.681 1.00 96.88 324 GLU A O 1
ATOM 2363 N N . LYS A 1 325 ? -23.880 -6.062 6.706 1.00 97.75 325 LYS A N 1
ATOM 2364 C CA . LYS A 1 325 ? -25.006 -6.495 5.869 1.00 97.75 325 LYS A CA 1
ATOM 2365 C C . LYS A 1 325 ? -24.584 -7.487 4.782 1.00 97.75 325 LYS A C 1
ATOM 2367 O O . LYS A 1 325 ? -25.294 -8.466 4.560 1.00 97.75 325 LYS A O 1
ATOM 2372 N N . ASP A 1 326 ? -23.455 -7.244 4.122 1.00 98.12 326 ASP A N 1
ATOM 2373 C CA . ASP A 1 326 ? -23.042 -8.017 2.945 1.00 98.12 326 ASP A CA 1
ATOM 2374 C C . ASP A 1 326 ? -22.290 -9.311 3.304 1.00 98.12 326 ASP A C 1
ATOM 2376 O O . ASP A 1 326 ? -22.409 -10.314 2.597 1.00 98.12 326 ASP A O 1
ATOM 2380 N N . TYR A 1 327 ? -21.548 -9.327 4.417 1.00 97.44 327 TYR A N 1
ATOM 2381 C CA . TYR A 1 327 ? -20.753 -10.485 4.847 1.00 97.44 327 TYR A CA 1
ATOM 2382 C C . TYR A 1 327 ? -21.407 -11.284 5.979 1.00 97.44 327 TYR A C 1
ATOM 2384 O O . TYR A 1 327 ? -21.174 -12.496 6.078 1.00 97.44 327 TYR A O 1
ATOM 2392 N N . GLY A 1 328 ? -22.250 -10.651 6.803 1.00 95.50 328 GLY A N 1
ATOM 2393 C CA . GLY A 1 328 ? -23.019 -11.305 7.860 1.00 95.50 328 GLY A CA 1
ATOM 2394 C C . GLY A 1 328 ? -22.151 -12.168 8.779 1.00 95.50 328 GLY A C 1
ATOM 2395 O O . GLY A 1 328 ? -21.153 -11.718 9.334 1.00 95.50 328 GLY A O 1
ATOM 2396 N N . SER A 1 329 ? -22.495 -13.451 8.908 1.00 95.94 329 SER A N 1
ATOM 2397 C CA . SER A 1 329 ? -21.777 -14.398 9.776 1.00 95.94 329 SER A CA 1
ATOM 2398 C C . SER A 1 329 ? -20.347 -14.727 9.328 1.00 95.94 329 SER A C 1
ATOM 2400 O O . SER A 1 329 ? -19.648 -15.454 10.033 1.00 95.94 329 SER A O 1
ATOM 2402 N N . GLN A 1 330 ? -19.914 -14.257 8.154 1.00 97.50 330 GLN A N 1
ATOM 2403 C CA . GLN A 1 330 ? -18.544 -14.442 7.671 1.00 97.50 330 GLN A CA 1
ATOM 2404 C C . GLN A 1 330 ? -17.565 -13.432 8.266 1.00 97.50 330 GLN A C 1
ATOM 2406 O O . GLN A 1 330 ? -16.368 -13.591 8.030 1.00 97.50 330 GLN A O 1
ATOM 2411 N N . MET A 1 331 ? -18.044 -12.438 9.023 1.00 97.69 331 MET A N 1
ATOM 2412 C CA . MET A 1 331 ? -17.193 -11.455 9.682 1.00 97.69 331 MET A CA 1
ATOM 2413 C C . MET A 1 331 ? -17.402 -11.358 11.195 1.00 97.69 331 MET A C 1
ATOM 2415 O O . MET A 1 331 ? -18.488 -11.616 11.721 1.00 97.69 331 MET A O 1
ATOM 2419 N N . SER A 1 332 ? -16.343 -10.937 11.878 1.00 98.06 332 SER A N 1
ATOM 2420 C CA . SER A 1 332 ? -16.384 -10.339 13.206 1.00 98.06 332 SER A CA 1
ATOM 2421 C C . SER A 1 332 ? -15.755 -8.956 13.176 1.00 98.06 332 SER A C 1
ATOM 2423 O O . SER A 1 332 ? -14.800 -8.721 12.434 1.00 98.06 332 SER A O 1
ATOM 2425 N N . LEU A 1 333 ? -16.265 -8.072 14.026 1.00 98.38 333 LEU A N 1
ATOM 2426 C CA . LEU A 1 333 ? -15.701 -6.756 14.290 1.00 98.38 333 LEU A CA 1
ATOM 2427 C C . LEU A 1 333 ? -15.268 -6.694 15.751 1.00 98.38 333 LEU A C 1
ATOM 2429 O O . LEU A 1 333 ? -16.103 -6.876 16.636 1.00 98.38 333 LEU A O 1
ATOM 2433 N N . THR A 1 334 ? -13.996 -6.410 15.995 1.00 98.56 334 THR A N 1
ATOM 2434 C CA . THR A 1 334 ? -13.478 -6.031 17.309 1.00 98.56 334 THR A CA 1
ATOM 2435 C C . THR A 1 334 ? -13.160 -4.544 17.301 1.00 98.56 334 THR A C 1
ATOM 2437 O O . THR A 1 334 ? -12.416 -4.086 16.436 1.00 98.56 334 THR A O 1
ATOM 2440 N N . TYR A 1 335 ? -13.697 -3.806 18.268 1.00 98.69 335 TYR A N 1
ATOM 2441 C CA . TYR A 1 335 ? -13.410 -2.382 18.424 1.00 98.69 335 TYR A CA 1
ATOM 2442 C C . TYR A 1 335 ? -12.296 -2.159 19.451 1.00 98.69 335 TYR A C 1
ATOM 2444 O O . TYR A 1 335 ? -12.257 -2.821 20.491 1.00 98.69 335 TYR A O 1
ATOM 2452 N N . MET A 1 336 ? -11.403 -1.229 19.139 1.00 98.69 336 MET A N 1
ATOM 2453 C CA . MET A 1 336 ? -10.279 -0.790 19.952 1.00 98.69 336 MET A CA 1
ATOM 2454 C C . MET A 1 336 ? -10.338 0.732 20.077 1.00 98.69 336 MET A C 1
ATOM 2456 O O . MET A 1 336 ? -10.517 1.444 19.085 1.00 98.69 336 MET A O 1
ATOM 2460 N N . GLU A 1 337 ? -10.164 1.233 21.291 1.00 98.69 337 GLU A N 1
ATOM 2461 C CA . GLU A 1 337 ? -10.223 2.666 21.560 1.00 98.69 337 GLU A CA 1
ATOM 2462 C C . GLU A 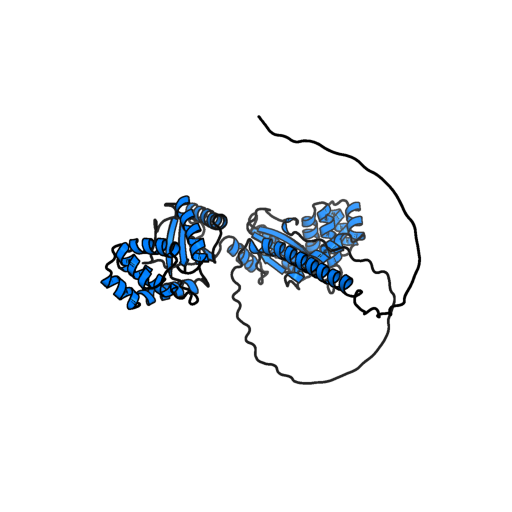1 337 ? -8.947 3.361 21.063 1.00 98.69 337 GLU A C 1
ATOM 2464 O O . GLU A 1 337 ? -7.830 2.900 21.308 1.00 98.69 337 GLU A O 1
ATOM 2469 N N . PHE A 1 338 ? -9.101 4.471 20.342 1.00 98.69 338 PHE A N 1
ATOM 2470 C CA . PHE A 1 338 ? -7.985 5.319 19.914 1.00 98.69 338 PHE A CA 1
ATOM 2471 C C . PHE A 1 338 ? -8.403 6.804 19.891 1.00 98.69 338 PHE A C 1
ATOM 2473 O O . PHE A 1 338 ? -8.406 7.426 18.826 1.00 98.69 338 PHE A O 1
ATOM 2480 N N . PRO A 1 339 ? -8.824 7.383 21.033 1.00 98.31 339 PRO A N 1
ATOM 2481 C CA . PRO A 1 339 ? -9.267 8.773 21.087 1.00 98.31 339 PRO A CA 1
ATOM 2482 C C . PRO A 1 339 ? -8.119 9.735 20.756 1.00 98.31 339 PRO A C 1
ATOM 2484 O O . PRO A 1 339 ? -7.051 9.710 21.362 1.00 98.31 339 PRO A O 1
ATOM 2487 N N . LEU A 1 340 ? -8.331 10.619 19.788 1.00 97.19 340 LEU A N 1
ATOM 2488 C CA . LEU A 1 340 ? -7.348 11.612 19.384 1.00 97.19 340 LEU A CA 1
ATOM 2489 C C . LEU A 1 340 ? -7.435 12.834 20.300 1.00 97.19 340 LEU A C 1
ATOM 2491 O O . LEU A 1 340 ? -8.502 13.396 20.517 1.00 97.19 340 LEU A O 1
ATOM 2495 N N . SER A 1 341 ? -6.288 13.332 20.761 1.00 95.75 341 SER A N 1
ATOM 2496 C CA . SER A 1 341 ? -6.209 14.478 21.686 1.00 95.75 341 SER A CA 1
ATOM 2497 C C . SER A 1 341 ? -6.767 15.802 21.143 1.00 95.75 341 SER A C 1
ATOM 2499 O O . SER A 1 341 ? -6.962 16.748 21.904 1.00 95.75 341 SER A O 1
ATOM 2501 N N . ILE A 1 342 ? -7.005 15.886 19.832 1.00 96.56 342 ILE A N 1
ATOM 2502 C CA . ILE A 1 342 ? -7.645 17.031 19.174 1.00 96.56 342 ILE A CA 1
ATOM 2503 C C . ILE A 1 342 ? -9.171 17.044 19.347 1.00 96.56 342 ILE A C 1
ATOM 2505 O O . ILE A 1 342 ? -9.795 18.069 19.073 1.00 96.56 342 ILE A O 1
ATOM 2509 N N . HIS A 1 343 ? -9.759 15.927 19.777 1.00 96.50 343 HIS A N 1
ATOM 2510 C CA . HIS A 1 343 ? -11.189 15.754 19.980 1.00 96.50 343 HIS A CA 1
ATOM 2511 C C . HIS A 1 343 ? -11.501 15.828 21.491 1.00 96.50 343 HIS A C 1
ATOM 2513 O O . HIS A 1 343 ? -10.975 15.026 22.270 1.00 96.50 343 HIS A O 1
ATOM 2519 N N . PRO A 1 344 ? -12.252 16.851 21.943 1.00 96.12 344 PRO A N 1
ATOM 2520 C CA . PRO A 1 344 ? -12.351 17.210 23.361 1.00 96.12 344 PRO A CA 1
ATOM 2521 C C . PRO A 1 344 ? -13.094 16.190 24.236 1.00 96.12 344 PRO A C 1
ATOM 2523 O O . PRO A 1 344 ? -12.763 16.048 25.415 1.00 96.12 344 PRO A O 1
ATOM 2526 N N . ASP A 1 345 ? -14.076 15.491 23.679 1.00 97.44 345 ASP A N 1
ATOM 2527 C CA . ASP A 1 345 ? -14.918 14.501 24.349 1.00 97.44 345 ASP A CA 1
ATOM 2528 C C . ASP A 1 345 ? -14.482 13.050 24.056 1.00 97.44 345 ASP A C 1
ATOM 2530 O O . ASP A 1 345 ? -14.907 12.138 24.768 1.00 97.44 345 ASP A O 1
ATOM 2534 N N . ALA A 1 346 ? -13.595 12.809 23.084 1.00 97.75 346 ALA A N 1
ATOM 2535 C CA . ALA A 1 346 ? -13.219 11.480 22.597 1.00 97.75 346 ALA A CA 1
ATOM 2536 C C . ALA A 1 346 ? -12.724 10.556 23.711 1.00 97.75 346 ALA A C 1
ATOM 2538 O O . ALA A 1 346 ? -13.159 9.408 23.810 1.00 97.75 346 ALA A O 1
ATOM 2539 N N . GLN A 1 347 ? -11.880 11.070 24.612 1.00 98.50 347 GLN A N 1
ATOM 2540 C CA . GLN A 1 347 ? -11.399 10.300 25.761 1.00 98.50 347 GLN A CA 1
ATOM 2541 C C . GLN A 1 347 ? -12.554 9.857 26.670 1.00 98.50 347 GLN A C 1
ATOM 2543 O O . GLN A 1 347 ? -12.595 8.714 27.127 1.00 98.50 347 GLN A O 1
ATOM 2548 N N . LYS A 1 348 ? -13.510 10.752 26.948 1.00 98.56 348 LYS A N 1
ATOM 2549 C CA . LYS A 1 348 ? -14.654 10.429 27.811 1.00 98.56 348 LYS A CA 1
ATOM 2550 C C . LYS A 1 348 ? -15.682 9.558 27.103 1.00 98.56 348 LYS A C 1
ATOM 2552 O O . LYS A 1 348 ? -16.276 8.707 27.762 1.00 98.56 348 LYS A O 1
ATOM 2557 N N . ALA A 1 349 ? -15.839 9.700 25.792 1.00 98.56 349 ALA A N 1
ATOM 2558 C CA . ALA A 1 349 ? -16.643 8.805 24.974 1.00 98.56 349 ALA A CA 1
ATOM 2559 C C . ALA A 1 349 ? -16.081 7.370 24.997 1.00 98.56 349 ALA A C 1
ATOM 2561 O O . ALA A 1 349 ? -16.818 6.438 25.324 1.00 98.56 349 ALA A O 1
ATOM 2562 N N . ALA A 1 350 ? -14.773 7.204 24.777 1.00 98.75 350 ALA A N 1
ATOM 2563 C CA . ALA A 1 350 ? -14.078 5.919 24.877 1.00 98.75 350 ALA A CA 1
ATOM 2564 C C . ALA A 1 350 ? -14.233 5.289 26.274 1.00 98.75 350 ALA A C 1
ATOM 2566 O O . ALA A 1 350 ? -14.660 4.143 26.428 1.00 98.75 350 ALA A O 1
ATOM 2567 N N . GLU A 1 351 ? -13.974 6.063 27.336 1.00 98.88 351 GLU A N 1
ATOM 2568 C CA . GLU A 1 351 ? -14.165 5.591 28.713 1.00 98.88 351 GLU A CA 1
ATOM 2569 C C . GLU A 1 351 ? -15.618 5.181 29.000 1.00 98.88 351 GLU A C 1
ATOM 2571 O O . GLU A 1 351 ? -15.847 4.192 29.697 1.00 98.88 351 GLU A O 1
ATOM 2576 N N . ALA A 1 352 ? -16.607 5.905 28.469 1.00 98.75 352 ALA A N 1
ATOM 2577 C CA . ALA A 1 352 ? -18.022 5.581 28.635 1.00 98.75 352 ALA A CA 1
ATOM 2578 C C . ALA A 1 352 ? -18.397 4.256 27.958 1.00 98.75 352 ALA A C 1
ATOM 2580 O O . ALA A 1 352 ? -19.074 3.431 28.582 1.00 98.75 352 ALA A O 1
ATOM 2581 N N . ALA A 1 353 ? -17.928 4.020 26.731 1.00 98.62 353 ALA A N 1
ATOM 2582 C CA . ALA A 1 353 ? -18.151 2.763 26.023 1.00 98.62 353 ALA A CA 1
ATOM 2583 C C . ALA A 1 353 ? -17.537 1.576 26.793 1.00 98.62 353 ALA A C 1
ATOM 2585 O O . ALA A 1 353 ? -18.208 0.566 27.031 1.00 98.62 353 ALA A O 1
ATOM 2586 N N . GLU A 1 354 ? -16.316 1.732 27.310 1.00 98.75 354 GLU A N 1
ATOM 2587 C CA . GLU A 1 354 ? -15.655 0.740 28.168 1.00 98.75 354 GLU A CA 1
ATOM 2588 C C . GLU A 1 354 ? -16.383 0.510 29.502 1.00 98.75 354 GLU A C 1
ATOM 2590 O O . GLU A 1 354 ? -16.528 -0.626 29.964 1.00 98.75 354 GLU A O 1
ATOM 2595 N N . CYS A 1 355 ? -16.888 1.569 30.136 1.00 98.75 355 CYS A N 1
ATOM 2596 C CA . CYS A 1 355 ? -17.697 1.454 31.349 1.00 98.75 355 CYS A CA 1
ATOM 2597 C C . CYS A 1 355 ? -19.001 0.683 31.097 1.00 98.75 355 CYS A C 1
ATOM 2599 O O . CYS A 1 355 ? -19.399 -0.139 31.930 1.00 98.75 355 CYS A O 1
ATOM 2601 N N . ALA A 1 356 ? -19.644 0.895 29.945 1.00 98.62 356 ALA A N 1
ATOM 2602 C CA . ALA A 1 356 ? -20.808 0.120 29.526 1.00 98.62 356 ALA A CA 1
ATOM 2603 C C . ALA A 1 356 ? -20.443 -1.353 29.288 1.00 98.62 356 ALA A C 1
ATOM 2605 O O . ALA A 1 356 ? -21.121 -2.244 29.807 1.00 98.62 356 ALA A O 1
ATOM 2606 N N . TYR A 1 357 ? -19.339 -1.610 28.581 1.00 98.44 357 TYR A N 1
ATOM 2607 C CA . TYR A 1 357 ? -18.831 -2.955 28.302 1.00 98.44 357 TYR A CA 1
ATOM 2608 C C . TYR A 1 357 ? -18.568 -3.762 29.581 1.00 98.44 357 TYR A C 1
ATOM 2610 O O . TYR A 1 357 ? -19.004 -4.910 29.690 1.00 98.44 357 TYR A O 1
ATOM 2618 N N . ARG A 1 358 ? -17.927 -3.143 30.584 1.00 97.62 358 ARG A N 1
ATOM 2619 C CA . ARG A 1 358 ? -17.623 -3.760 31.889 1.00 97.62 358 ARG A CA 1
ATOM 2620 C C . ARG A 1 358 ? -18.864 -4.200 32.659 1.00 97.62 358 ARG A C 1
ATOM 2622 O O . ARG A 1 358 ? -18.815 -5.218 33.344 1.00 97.62 358 ARG A O 1
ATOM 2629 N N . GLN A 1 359 ? -19.959 -3.445 32.575 1.00 97.75 359 GLN A N 1
ATOM 2630 C CA . GLN A 1 359 ? -21.224 -3.847 33.198 1.00 97.75 359 GLN A CA 1
ATOM 2631 C C . GLN A 1 359 ? -21.943 -4.912 32.371 1.00 97.75 359 GLN A C 1
ATOM 2633 O O . GLN A 1 359 ? -22.463 -5.887 32.915 1.00 97.75 359 GLN A O 1
ATOM 2638 N N . LYS A 1 360 ? -22.009 -4.706 31.053 1.00 97.19 360 LYS A N 1
ATOM 2639 C CA . LYS A 1 360 ? -22.743 -5.560 30.126 1.00 97.19 360 LYS A CA 1
ATOM 2640 C C . LYS A 1 360 ? -22.075 -5.506 28.748 1.00 97.19 360 LYS A C 1
ATOM 2642 O O . LYS A 1 360 ? -22.274 -4.528 28.033 1.00 97.19 360 LYS A O 1
ATOM 2647 N N . PRO A 1 361 ? -21.397 -6.577 28.295 1.00 95.69 361 PRO A N 1
ATOM 2648 C CA . PRO A 1 361 ? -20.678 -6.570 27.019 1.00 95.69 361 PRO A CA 1
ATOM 2649 C C . PRO A 1 361 ? -21.516 -6.139 25.806 1.00 95.69 361 PRO A C 1
ATOM 2651 O O . PRO A 1 361 ? -21.043 -5.409 24.943 1.00 95.69 361 PRO A O 1
ATOM 2654 N N . ALA A 1 362 ? -22.795 -6.526 25.763 1.00 95.44 362 ALA A N 1
ATOM 2655 C CA . ALA A 1 362 ? -23.705 -6.118 24.693 1.00 95.44 362 ALA A CA 1
ATOM 2656 C C . ALA A 1 362 ? -24.029 -4.608 24.691 1.00 95.44 362 ALA A C 1
ATOM 2658 O O . ALA A 1 362 ? -24.376 -4.074 23.642 1.00 95.44 362 ALA A O 1
ATOM 2659 N N . ALA A 1 363 ? -23.920 -3.920 25.833 1.00 98.06 363 ALA A N 1
ATOM 2660 C CA . ALA A 1 363 ? -24.189 -2.485 25.935 1.00 98.06 363 ALA A CA 1
ATOM 2661 C C . ALA A 1 363 ? -23.118 -1.635 25.240 1.00 98.06 363 ALA A C 1
ATOM 2663 O O . ALA A 1 363 ? -23.438 -0.540 24.786 1.00 98.06 363 ALA A O 1
ATOM 2664 N N . PHE A 1 364 ? -21.891 -2.151 25.080 1.00 98.50 364 PHE A N 1
ATOM 2665 C CA . PHE A 1 364 ? -20.862 -1.498 24.264 1.00 98.50 364 PHE A CA 1
ATOM 2666 C C . PHE A 1 364 ? -21.383 -1.197 22.860 1.00 98.50 364 PHE A C 1
ATOM 2668 O O . PHE A 1 364 ? -21.259 -0.091 22.360 1.00 98.50 364 PHE A O 1
ATOM 2675 N N . TRP A 1 365 ? -22.037 -2.177 22.241 1.00 97.88 365 TRP A N 1
ATOM 2676 C CA . TRP A 1 365 ? -22.546 -2.058 20.880 1.00 97.88 365 TRP A CA 1
ATOM 2677 C C . TRP A 1 365 ? -23.712 -1.075 20.763 1.00 97.88 365 TRP A C 1
ATOM 2679 O O . TRP A 1 365 ? -23.837 -0.419 19.735 1.00 97.88 365 TRP A O 1
ATOM 2689 N N . SER A 1 366 ? -24.513 -0.923 21.821 1.00 97.88 366 SER A N 1
ATOM 2690 C CA . SER A 1 366 ? -25.513 0.144 21.909 1.00 97.88 366 SER A CA 1
ATOM 2691 C C . SER A 1 366 ? -24.866 1.526 22.000 1.00 97.88 366 SER A C 1
ATOM 2693 O O . SER A 1 366 ? -25.397 2.465 21.415 1.00 97.88 366 SER A O 1
ATOM 2695 N N . TYR A 1 367 ? -23.740 1.652 22.710 1.00 97.94 367 TYR A N 1
ATOM 2696 C CA . TYR A 1 367 ? -22.933 2.875 22.753 1.00 97.94 367 TYR A CA 1
ATOM 2697 C C . TYR A 1 367 ? -22.280 3.174 21.408 1.00 97.94 367 TYR A C 1
ATOM 2699 O O . TYR A 1 367 ? -22.437 4.280 20.913 1.00 97.94 367 TYR A O 1
ATOM 2707 N N . TYR A 1 368 ? -21.642 2.184 20.786 1.00 98.19 368 TYR A N 1
ATOM 2708 C CA . TYR A 1 368 ? -21.019 2.299 19.468 1.00 98.19 368 TYR A CA 1
ATOM 2709 C C . TYR A 1 368 ? -21.996 2.845 18.418 1.00 98.19 368 TYR A C 1
ATOM 2711 O O . TYR A 1 368 ? -21.719 3.862 17.787 1.00 98.19 368 TYR A O 1
ATOM 2719 N N . ASP A 1 369 ? -23.174 2.221 18.273 1.00 97.88 369 ASP A N 1
ATOM 2720 C CA . ASP A 1 369 ? -24.161 2.661 17.279 1.00 97.88 369 ASP A CA 1
ATOM 2721 C C . ASP A 1 369 ? -24.740 4.053 17.632 1.00 97.88 369 ASP A C 1
ATOM 2723 O O . ASP A 1 369 ? -25.013 4.858 16.740 1.00 97.88 369 ASP A O 1
ATOM 2727 N N . TRP A 1 370 ? -24.919 4.368 18.923 1.00 98.12 370 TRP A N 1
ATOM 2728 C CA . TRP A 1 370 ? -25.435 5.669 19.369 1.00 98.12 370 TRP A CA 1
ATOM 2729 C C . TRP A 1 370 ? -24.418 6.797 19.174 1.00 98.12 370 TRP A C 1
ATOM 2731 O O . TRP A 1 370 ? -24.775 7.830 18.616 1.00 98.12 370 TRP A O 1
ATOM 2741 N N . MET A 1 371 ? -23.155 6.608 19.554 1.00 98.00 371 MET A N 1
ATOM 2742 C CA . MET A 1 371 ? -22.121 7.645 19.468 1.00 98.00 371 MET A CA 1
ATOM 2743 C C . MET A 1 371 ? -21.860 8.080 18.025 1.00 98.00 371 MET A C 1
ATOM 2745 O O . MET A 1 371 ? -21.804 9.273 17.763 1.00 98.00 371 MET A O 1
ATOM 2749 N N . PHE A 1 372 ? -21.819 7.145 17.070 1.00 97.25 372 PHE A N 1
ATOM 2750 C CA . PHE A 1 372 ? -21.649 7.488 15.651 1.00 97.25 372 PHE A CA 1
ATOM 2751 C C . PHE A 1 372 ? -22.902 8.061 14.978 1.00 97.25 372 PHE A C 1
ATOM 2753 O O . PHE A 1 372 ? -22.845 8.480 13.826 1.00 97.25 372 PHE A O 1
ATOM 2760 N N . THR A 1 373 ? -24.049 8.074 15.658 1.00 94.94 373 THR A N 1
ATOM 2761 C CA . THR A 1 373 ? -25.302 8.626 15.114 1.00 94.94 373 THR A CA 1
ATOM 2762 C C . THR A 1 373 ? -25.802 9.854 15.872 1.00 94.94 373 THR A C 1
ATOM 2764 O O . THR A 1 373 ? -26.830 10.428 15.502 1.00 94.94 373 THR A O 1
ATOM 2767 N N . ASN A 1 374 ? -25.076 10.298 16.901 1.00 91.94 374 ASN A N 1
ATOM 2768 C CA . ASN A 1 374 ? -25.437 11.431 17.748 1.00 91.94 374 ASN A CA 1
ATOM 2769 C C . ASN A 1 374 ? -24.307 12.461 17.806 1.00 91.94 374 ASN A C 1
ATOM 2771 O O . ASN A 1 374 ? -23.142 12.146 17.616 1.00 91.94 374 ASN A O 1
ATOM 2775 N N . ARG A 1 375 ? -24.669 13.728 18.048 1.00 76.75 375 ARG A N 1
ATOM 2776 C CA . ARG A 1 375 ? -23.737 14.866 17.938 1.00 76.75 375 ARG A CA 1
ATOM 2777 C C . ARG A 1 375 ? -23.144 15.357 19.258 1.00 76.75 375 ARG A C 1
ATOM 2779 O O . ARG A 1 375 ? -22.201 16.134 19.215 1.00 76.75 375 ARG A O 1
ATOM 2786 N N . SER A 1 376 ? -23.725 14.981 20.399 1.00 90.56 376 SER A N 1
ATOM 2787 C CA . SER A 1 376 ? -23.284 15.443 21.722 1.00 90.56 376 SER A CA 1
ATOM 2788 C C . SER A 1 376 ? -22.705 14.269 22.491 1.00 90.56 376 SER A C 1
ATOM 2790 O O . SER A 1 376 ? -23.450 13.382 22.911 1.00 90.56 376 SER A O 1
ATOM 2792 N N . LEU A 1 377 ? -21.382 14.263 22.654 1.00 96.25 377 LEU A N 1
ATOM 2793 C CA . LEU A 1 377 ? -20.652 13.237 23.403 1.00 96.25 377 LEU A CA 1
ATOM 2794 C C . LEU A 1 377 ? -20.147 13.754 24.759 1.00 96.25 377 LEU A C 1
ATOM 2796 O O . LEU A 1 377 ? -19.329 13.108 25.408 1.00 96.25 377 LEU A O 1
ATOM 2800 N N . ASP A 1 378 ? -20.688 14.882 25.225 1.00 97.44 378 ASP A N 1
ATOM 2801 C CA . ASP A 1 378 ? -20.418 15.406 26.559 1.00 97.44 378 ASP A CA 1
ATOM 2802 C C . ASP A 1 378 ? -20.832 14.414 27.663 1.00 97.44 378 ASP A C 1
ATOM 2804 O O . ASP A 1 378 ? -21.768 13.619 27.528 1.00 97.44 378 ASP A O 1
ATOM 2808 N N . VAL A 1 379 ? -20.149 14.481 28.808 1.00 98.25 379 VAL A N 1
ATOM 2809 C CA . VAL A 1 379 ? -20.368 13.568 29.944 1.00 98.25 379 VAL A CA 1
ATOM 2810 C C . VAL A 1 379 ? -21.845 13.461 30.381 1.00 98.25 379 VAL A C 1
ATOM 2812 O O . VAL A 1 379 ? -22.292 12.336 30.628 1.00 98.25 379 VAL A O 1
ATOM 2815 N N . PRO A 1 380 ? -22.631 14.552 30.505 1.00 98.38 380 PRO A N 1
ATOM 2816 C CA . PRO A 1 380 ? -24.069 14.451 30.764 1.00 98.38 380 PRO A CA 1
ATOM 2817 C C . PRO A 1 380 ? -24.826 13.579 29.754 1.00 98.38 380 PRO A C 1
ATOM 2819 O O . PRO A 1 380 ? -25.592 12.709 30.176 1.00 98.38 380 PRO A O 1
ATOM 2822 N N . SER A 1 381 ? -24.585 13.765 28.456 1.00 98.31 381 SER A N 1
ATOM 2823 C CA . SER A 1 381 ? -25.205 12.984 27.379 1.00 98.31 381 SER A CA 1
ATOM 2824 C C . SER A 1 381 ? -24.823 11.505 27.474 1.00 98.31 381 SER A C 1
ATOM 2826 O O . SER A 1 381 ? -25.697 10.635 27.452 1.00 98.31 381 SER A O 1
ATOM 2828 N N . LEU A 1 382 ? -23.537 11.215 27.713 1.00 98.50 382 LEU A N 1
ATOM 2829 C CA . LEU A 1 382 ? -23.032 9.852 27.917 1.00 98.50 382 LEU A CA 1
ATOM 2830 C C . LEU A 1 382 ? -23.730 9.147 29.087 1.00 98.50 382 LEU A C 1
ATOM 2832 O O . LEU A 1 382 ? -24.120 7.987 28.970 1.00 98.50 382 LEU A O 1
ATOM 2836 N N . LYS A 1 383 ? -23.910 9.835 30.219 1.00 98.50 383 LYS A N 1
ATOM 2837 C CA . LYS A 1 383 ? -24.595 9.287 31.404 1.00 98.50 383 LYS A CA 1
ATOM 2838 C C . LYS A 1 383 ? -26.100 9.140 31.203 1.00 98.50 383 LYS A C 1
ATOM 2840 O O . LYS A 1 383 ? -26.688 8.191 31.721 1.00 98.50 383 LYS A O 1
ATOM 2845 N N . GLY A 1 384 ? -26.717 10.071 30.476 1.00 98.19 384 GLY A N 1
ATOM 2846 C CA . GLY A 1 384 ? -28.128 9.998 30.107 1.00 98.19 384 GLY A CA 1
ATOM 2847 C C . GLY A 1 384 ? -28.415 8.711 29.343 1.00 98.19 384 GLY A C 1
ATOM 2848 O O . GLY A 1 384 ? -29.251 7.913 29.772 1.00 98.19 384 GLY A O 1
ATOM 2849 N N . TYR A 1 385 ? -27.623 8.445 28.302 1.00 98.44 385 TYR A N 1
ATOM 2850 C CA . TYR A 1 385 ? -27.786 7.248 27.483 1.00 98.44 385 TYR A CA 1
ATOM 2851 C C . TYR A 1 385 ? -27.555 5.941 28.262 1.00 98.44 385 TYR A C 1
ATOM 2853 O O . TYR A 1 385 ? -28.304 4.983 28.073 1.00 98.44 385 TYR A O 1
ATOM 2861 N N . ALA A 1 386 ? -26.612 5.903 29.219 1.00 98.50 386 ALA A N 1
ATOM 2862 C CA . ALA A 1 386 ? -26.446 4.747 30.116 1.00 98.50 386 ALA A CA 1
ATOM 2863 C C . ALA A 1 386 ? -27.754 4.394 30.837 1.00 98.50 386 ALA A C 1
ATOM 2865 O O . ALA A 1 386 ? -28.112 3.218 30.942 1.00 98.50 386 ALA A O 1
ATOM 2866 N N . GLY A 1 387 ? -28.462 5.410 31.339 1.00 98.25 387 GLY A N 1
ATOM 2867 C CA . GLY A 1 387 ? -29.759 5.240 31.986 1.00 98.25 387 GLY A CA 1
ATOM 2868 C C . GLY A 1 387 ? -30.836 4.752 31.019 1.00 98.25 387 GLY A C 1
ATOM 2869 O O . GLY A 1 387 ? -31.582 3.836 31.360 1.00 98.25 387 GLY A O 1
ATOM 2870 N N . GLU A 1 388 ? -30.883 5.309 29.806 1.00 97.88 388 GLU A N 1
ATOM 2871 C CA . GLU A 1 388 ? -31.851 4.932 28.765 1.00 97.88 388 GLU A CA 1
ATOM 2872 C C . GLU A 1 388 ? -31.740 3.459 28.357 1.00 97.88 388 GLU A C 1
ATOM 2874 O O . GLU A 1 388 ? -32.756 2.777 28.222 1.00 97.88 388 GLU A O 1
ATOM 2879 N N . ILE A 1 389 ? -30.517 2.935 28.226 1.00 97.69 389 ILE A N 1
ATOM 2880 C CA . ILE A 1 389 ? -30.286 1.520 27.883 1.00 97.69 389 ILE A CA 1
ATOM 2881 C C . ILE A 1 389 ? -30.307 0.583 29.106 1.00 97.69 389 ILE A C 1
ATOM 2883 O O . ILE A 1 389 ? -30.031 -0.617 28.983 1.00 97.69 389 ILE A O 1
ATOM 2887 N N . GLY A 1 390 ? -30.643 1.110 30.289 1.00 97.56 390 GLY A N 1
ATOM 2888 C CA . GLY A 1 390 ? -30.870 0.339 31.511 1.00 97.56 390 GLY A CA 1
ATOM 2889 C C . GLY A 1 390 ? -29.605 -0.132 32.235 1.00 97.56 390 GLY A C 1
ATOM 2890 O O . GLY A 1 390 ? -29.658 -1.143 32.939 1.00 97.56 390 GLY A O 1
ATOM 2891 N N . LEU A 1 391 ? -28.468 0.553 32.073 1.00 98.50 391 LEU A N 1
ATOM 2892 C CA . LEU A 1 391 ? -27.283 0.305 32.902 1.00 98.50 391 LEU A CA 1
ATOM 2893 C C . LEU A 1 391 ? -27.506 0.784 34.341 1.00 98.50 391 LEU A C 1
ATOM 2895 O O . LEU A 1 391 ? -28.336 1.652 34.621 1.00 98.50 391 LEU A O 1
ATOM 2899 N N . ASN A 1 392 ? -26.717 0.250 35.277 1.00 98.56 392 ASN A N 1
ATOM 2900 C CA . ASN A 1 392 ? -26.700 0.775 36.635 1.00 98.56 392 ASN A CA 1
ATOM 2901 C C . ASN A 1 392 ? -25.994 2.138 36.624 1.00 98.56 392 ASN A C 1
ATOM 2903 O O . ASN A 1 392 ? -24.765 2.214 36.566 1.00 98.56 392 ASN A O 1
ATOM 2907 N N . THR A 1 393 ? -26.775 3.216 36.682 1.00 98.38 393 THR A N 1
ATOM 2908 C CA . THR A 1 393 ? -26.266 4.591 36.569 1.00 98.38 393 THR A CA 1
ATOM 2909 C C . THR A 1 393 ? -25.326 4.967 37.709 1.00 98.38 393 THR A C 1
ATOM 2911 O O . THR A 1 393 ? -24.367 5.698 37.484 1.00 98.38 393 T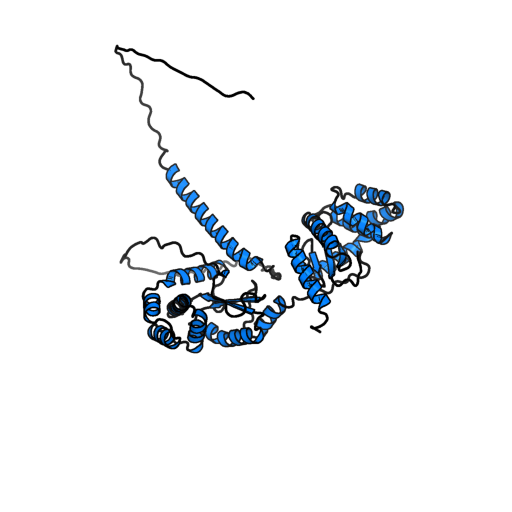HR A O 1
ATOM 2914 N N . THR A 1 394 ? -25.509 4.428 38.918 1.00 98.56 394 THR A N 1
ATOM 2915 C CA . THR A 1 394 ? -24.567 4.645 40.027 1.00 98.56 394 THR A CA 1
ATOM 2916 C C . THR A 1 394 ? -23.194 4.047 39.717 1.00 98.56 394 THR A C 1
ATOM 2918 O O . THR A 1 394 ? -22.183 4.733 39.857 1.00 98.56 394 THR A O 1
ATOM 2921 N N . GLN A 1 395 ? -23.146 2.793 39.258 1.00 98.56 395 GLN A N 1
ATOM 2922 C CA . GLN A 1 395 ? -21.891 2.135 38.876 1.00 98.56 395 GLN A CA 1
ATOM 2923 C C . GLN A 1 395 ? -21.269 2.771 37.629 1.00 98.56 395 GLN A C 1
ATOM 2925 O O . GLN A 1 395 ? -20.053 2.934 37.561 1.00 98.56 395 GLN A O 1
ATOM 2930 N N . PHE A 1 396 ? -22.096 3.153 36.655 1.00 98.75 396 PHE A N 1
ATOM 2931 C CA . PHE A 1 396 ? -21.638 3.763 35.411 1.00 98.75 396 PHE A CA 1
ATOM 2932 C C . PHE A 1 396 ? -20.994 5.122 35.679 1.00 98.75 396 PHE A C 1
ATOM 2934 O O . PHE A 1 396 ? -19.863 5.358 35.264 1.00 98.75 396 PHE A O 1
ATOM 2941 N N . ASN A 1 397 ? -21.675 5.979 36.446 1.00 98.69 397 ASN A N 1
ATOM 2942 C CA . ASN A 1 397 ? -21.165 7.298 36.801 1.00 98.69 397 ASN A CA 1
ATOM 2943 C C . ASN A 1 397 ? -19.859 7.185 37.591 1.00 98.69 397 ASN A C 1
ATOM 2945 O O . ASN A 1 397 ? -18.907 7.884 37.272 1.00 98.69 397 ASN A O 1
ATOM 2949 N N . ALA A 1 398 ? -19.775 6.263 38.557 1.00 98.75 398 ALA A N 1
ATOM 2950 C CA . ALA A 1 398 ? -18.536 6.022 39.296 1.00 98.75 398 ALA A CA 1
ATOM 2951 C C . ALA A 1 398 ? -17.378 5.583 38.378 1.00 98.75 398 ALA A C 1
ATOM 2953 O O . ALA A 1 398 ? -16.242 6.013 38.575 1.00 98.75 398 ALA A O 1
ATOM 2954 N N . CYS A 1 399 ? -17.666 4.764 37.362 1.00 98.75 399 CYS A N 1
ATOM 2955 C CA . CYS A 1 399 ? -16.677 4.332 36.379 1.00 98.75 399 CYS A CA 1
ATOM 2956 C C . CYS A 1 399 ? -16.183 5.482 35.495 1.00 98.75 399 CYS A C 1
ATOM 2958 O O . CYS A 1 399 ? -14.970 5.683 35.389 1.00 98.75 399 CYS A O 1
ATOM 2960 N N . LEU A 1 400 ? -17.105 6.255 34.916 1.00 98.69 400 LEU A N 1
ATOM 2961 C CA . LEU A 1 400 ? -16.786 7.339 33.985 1.00 98.69 400 LEU A CA 1
ATOM 2962 C C . LEU A 1 400 ? -16.145 8.547 34.688 1.00 98.69 400 LEU A C 1
ATOM 2964 O O . LEU A 1 400 ? -15.140 9.087 34.220 1.00 98.69 400 LEU A O 1
ATOM 2968 N N . ASP A 1 401 ? -16.687 8.958 35.836 1.00 98.50 401 ASP A N 1
ATOM 2969 C CA . ASP A 1 401 ? -16.171 10.102 36.600 1.00 98.50 401 ASP A CA 1
ATOM 2970 C C . ASP A 1 401 ? -14.822 9.779 37.241 1.00 98.50 401 ASP A C 1
ATOM 2972 O O . ASP A 1 401 ? -13.927 10.621 37.277 1.00 98.50 401 ASP A O 1
ATOM 2976 N N . GLY A 1 402 ? -14.660 8.540 37.713 1.00 98.12 402 GLY A N 1
ATOM 2977 C CA . GLY A 1 402 ? -13.419 8.059 38.310 1.00 98.12 402 GLY A CA 1
ATOM 2978 C C . GLY A 1 402 ? -12.329 7.700 37.299 1.00 98.12 402 GLY A C 1
ATOM 2979 O O . GLY A 1 402 ? -11.247 7.300 37.722 1.00 98.12 402 GLY A O 1
ATOM 2980 N N . GLY A 1 403 ? -12.603 7.781 35.990 1.00 97.69 403 GLY A N 1
ATOM 2981 C CA . GLY A 1 403 ? -11.647 7.403 34.945 1.00 97.69 403 GLY A CA 1
ATOM 2982 C C . GLY A 1 403 ? -11.221 5.937 35.022 1.00 97.69 403 GLY A C 1
ATOM 2983 O O . GLY A 1 403 ? -10.104 5.583 34.650 1.00 97.69 403 GLY A O 1
ATOM 2984 N N . GLN A 1 404 ? -12.088 5.054 35.528 1.00 98.50 404 GLN A N 1
ATOM 2985 C CA . GLN A 1 404 ? -11.730 3.655 35.781 1.00 98.50 404 GLN A CA 1
ATOM 2986 C C . GLN A 1 404 ? -11.380 2.905 34.486 1.00 98.50 404 GLN A C 1
ATOM 2988 O O . GLN A 1 404 ? -10.701 1.873 34.531 1.00 98.50 404 GLN A O 1
ATOM 2993 N N . ALA A 1 405 ? -11.873 3.389 33.345 1.00 98.44 405 ALA A N 1
ATOM 2994 C CA . ALA A 1 405 ? -11.612 2.850 32.017 1.00 98.44 405 ALA A CA 1
ATOM 2995 C C . ALA A 1 405 ? -10.345 3.398 31.339 1.00 98.44 405 ALA A C 1
ATOM 2997 O O . ALA A 1 405 ? -9.860 2.760 30.409 1.00 98.44 405 ALA A O 1
ATOM 2998 N N . ALA A 1 406 ? -9.752 4.489 31.837 1.00 98.38 406 ALA A N 1
ATOM 2999 C CA . ALA A 1 406 ? -8.643 5.180 31.169 1.00 98.38 406 ALA A CA 1
ATOM 3000 C C . ALA A 1 406 ? -7.432 4.272 30.893 1.00 98.38 406 ALA A C 1
ATOM 3002 O O . ALA A 1 406 ? -6.809 4.363 29.841 1.00 98.38 406 ALA A O 1
ATOM 3003 N N . ALA A 1 407 ? -7.124 3.343 31.805 1.00 98.50 407 ALA A N 1
ATOM 3004 C CA . ALA A 1 407 ? -6.025 2.397 31.615 1.00 98.50 407 ALA A CA 1
ATOM 3005 C C . ALA A 1 407 ? -6.264 1.420 30.449 1.00 98.50 407 ALA A C 1
ATOM 3007 O O . ALA A 1 407 ? -5.311 1.042 29.775 1.00 98.50 407 ALA A O 1
ATOM 3008 N N . GLN A 1 408 ? -7.516 1.016 30.205 1.00 98.62 408 GLN A N 1
ATOM 3009 C CA . GLN A 1 408 ? -7.848 0.158 29.065 1.00 98.62 408 GLN A CA 1
ATOM 3010 C C . GLN A 1 408 ? -7.784 0.947 27.756 1.00 98.62 408 GLN A C 1
ATOM 3012 O O . GLN A 1 408 ? -7.208 0.454 26.795 1.00 98.62 408 GLN A O 1
ATOM 3017 N N . VAL A 1 409 ? -8.313 2.176 27.746 1.00 98.69 409 VAL A N 1
ATOM 3018 C CA . VAL A 1 409 ? -8.224 3.089 26.595 1.00 98.69 409 VAL A CA 1
ATOM 3019 C C . VAL A 1 409 ? -6.758 3.311 26.204 1.00 98.69 409 VAL A C 1
ATOM 3021 O O . VAL A 1 409 ? -6.372 3.049 25.072 1.00 98.69 409 VAL A O 1
ATOM 3024 N N . SER A 1 410 ? -5.904 3.638 27.179 1.00 98.50 410 SER A N 1
ATOM 3025 C CA . SER A 1 410 ? -4.468 3.832 26.950 1.00 98.50 410 SER A CA 1
ATOM 3026 C C . SER A 1 410 ? -3.747 2.562 26.478 1.00 98.50 410 SER A C 1
ATOM 3028 O O . SER A 1 410 ? -2.800 2.643 25.694 1.00 98.50 410 SER A O 1
ATOM 3030 N N . ALA A 1 411 ? -4.180 1.378 26.926 1.00 98.62 411 ALA A N 1
ATOM 3031 C CA . ALA A 1 411 ? -3.625 0.109 26.458 1.00 98.62 411 ALA A CA 1
ATOM 3032 C C . ALA A 1 411 ? -3.965 -0.156 24.982 1.00 98.62 411 ALA A C 1
ATOM 3034 O O . ALA A 1 411 ? -3.100 -0.615 24.232 1.00 98.62 411 ALA A O 1
ATOM 3035 N N . ASP A 1 412 ? -5.189 0.166 24.561 1.00 98.75 412 ASP A N 1
ATOM 3036 C CA . ASP A 1 412 ? -5.599 0.079 23.162 1.00 98.75 412 ASP A CA 1
ATOM 3037 C C . ASP A 1 412 ? -4.810 1.074 22.298 1.00 98.75 412 ASP A C 1
ATOM 3039 O O . ASP A 1 412 ? -4.201 0.663 21.309 1.00 98.75 412 ASP A O 1
ATOM 3043 N N . GLU A 1 413 ? -4.711 2.342 22.710 1.00 98.31 413 GLU A N 1
ATOM 3044 C CA . GLU A 1 413 ? -3.910 3.366 22.021 1.00 98.31 413 GLU A CA 1
ATOM 3045 C C . GLU A 1 413 ? -2.451 2.926 21.843 1.00 98.31 413 GLU A C 1
ATOM 3047 O O . GLU A 1 413 ? -1.893 2.990 20.742 1.00 98.31 413 GLU A O 1
ATOM 3052 N N . ALA A 1 414 ? -1.830 2.418 22.912 1.00 98.38 414 ALA A N 1
ATOM 3053 C CA . ALA A 1 414 ? -0.454 1.935 22.878 1.00 98.38 414 ALA A CA 1
ATOM 3054 C C . ALA A 1 414 ? -0.290 0.748 21.918 1.00 98.38 414 ALA A C 1
ATOM 3056 O O . ALA A 1 414 ? 0.686 0.691 21.162 1.00 98.38 414 ALA A O 1
ATOM 3057 N N . GLN A 1 415 ? -1.245 -0.187 21.905 1.00 98.31 415 GLN A N 1
ATOM 3058 C CA . GLN A 1 415 ? -1.224 -1.325 20.990 1.00 98.31 415 GLN A CA 1
ATOM 3059 C C . GLN A 1 415 ? -1.417 -0.888 19.533 1.00 98.31 415 GLN A C 1
ATOM 3061 O O . GLN A 1 415 ? -0.716 -1.393 18.651 1.00 98.31 415 GLN A O 1
ATOM 3066 N N . GLY A 1 416 ? -2.318 0.062 19.274 1.00 97.50 416 GLY A N 1
ATOM 3067 C CA . GLY A 1 416 ? -2.505 0.663 17.956 1.00 97.50 416 GLY A CA 1
ATOM 3068 C C . GLY A 1 416 ? -1.224 1.341 17.473 1.00 97.50 416 GLY A C 1
ATOM 3069 O O . GLY A 1 416 ? -0.727 1.023 16.389 1.00 97.50 416 GLY A O 1
ATOM 3070 N N . GLY A 1 417 ? -0.628 2.198 18.307 1.00 96.50 417 GLY A N 1
ATOM 3071 C CA . GLY A 1 417 ? 0.619 2.902 18.005 1.00 96.50 417 GLY A CA 1
ATOM 3072 C C . GLY A 1 417 ? 1.787 1.950 17.726 1.00 96.50 417 GLY A C 1
ATOM 3073 O O . GLY A 1 417 ? 2.500 2.122 16.736 1.00 96.50 417 GLY A O 1
ATOM 3074 N N . ALA A 1 418 ? 1.934 0.887 18.525 1.00 96.75 418 ALA A N 1
ATOM 3075 C CA . ALA A 1 418 ? 2.953 -0.146 18.321 1.00 96.75 418 ALA A CA 1
ATOM 3076 C C . ALA A 1 418 ? 2.787 -0.915 16.995 1.00 96.75 418 ALA A C 1
ATOM 3078 O O . ALA A 1 418 ? 3.771 -1.401 16.442 1.00 96.75 418 ALA A O 1
ATOM 3079 N N . ASN A 1 419 ? 1.562 -0.992 16.462 1.00 95.25 419 ASN A N 1
ATOM 3080 C CA . ASN A 1 419 ? 1.252 -1.612 15.170 1.00 95.25 419 ASN A CA 1
ATOM 3081 C C . ASN A 1 419 ? 1.105 -0.588 14.027 1.00 95.25 419 ASN A C 1
ATOM 3083 O O . ASN A 1 419 ? 0.643 -0.925 12.935 1.00 95.25 419 ASN A O 1
ATOM 3087 N N . GLY A 1 420 ? 1.530 0.660 14.249 1.00 93.62 420 GLY A N 1
ATOM 3088 C CA . GLY A 1 420 ? 1.606 1.693 13.217 1.00 93.62 420 GLY A CA 1
ATOM 3089 C C . GLY A 1 420 ? 0.300 2.440 12.938 1.00 93.62 420 GLY A C 1
ATOM 3090 O O . GLY A 1 420 ? 0.213 3.110 11.906 1.00 93.62 420 GLY A O 1
ATOM 3091 N N . VAL A 1 421 ? -0.697 2.358 13.824 1.00 96.25 421 VAL A N 1
ATOM 3092 C CA . VAL A 1 421 ? -1.853 3.267 13.807 1.00 96.25 421 VAL A CA 1
ATOM 3093 C C . VAL A 1 421 ? -1.370 4.653 14.239 1.00 96.25 421 VAL A C 1
ATOM 3095 O O . VAL A 1 421 ? -0.858 4.826 15.341 1.00 96.25 421 VAL A O 1
ATOM 3098 N N . GLN A 1 422 ? -1.484 5.633 13.343 1.00 93.00 422 GLN A N 1
ATOM 3099 C CA . GLN A 1 422 ? -1.052 7.025 13.569 1.00 93.00 422 GLN A CA 1
ATOM 3100 C C . GLN A 1 422 ? -2.222 8.020 13.540 1.00 93.00 422 GLN A C 1
ATOM 3102 O O . GLN A 1 422 ? -2.028 9.223 13.674 1.00 93.00 422 GLN A O 1
ATOM 3107 N N . GLY A 1 423 ? -3.433 7.517 13.320 1.00 94.75 423 GLY A N 1
ATOM 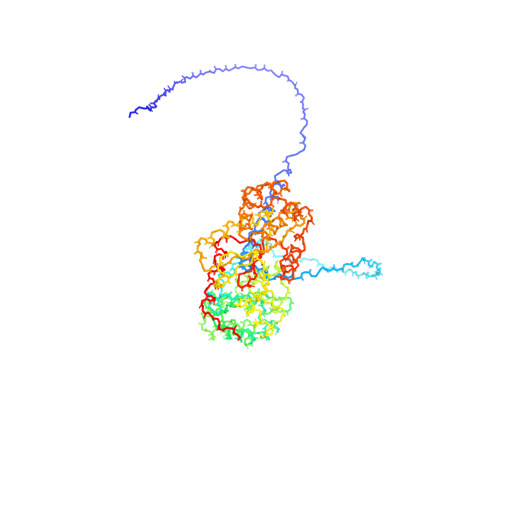3108 C CA . GLY A 1 423 ? -4.662 8.283 13.195 1.00 94.75 423 GLY A CA 1
ATOM 3109 C C . GLY A 1 423 ? -5.835 7.334 12.991 1.00 94.75 423 GLY A C 1
ATOM 3110 O O . GLY A 1 423 ? -5.633 6.141 12.745 1.00 94.75 423 GLY A O 1
ATOM 3111 N N . THR A 1 424 ? -7.047 7.866 13.096 1.00 97.69 424 THR A N 1
ATOM 3112 C CA . THR A 1 424 ? -8.277 7.078 13.050 1.00 97.69 424 THR A CA 1
ATOM 3113 C C . THR A 1 424 ? -9.112 7.383 11.798 1.00 97.69 424 THR A C 1
ATOM 3115 O O . THR A 1 424 ? -9.082 8.507 11.289 1.00 97.69 424 THR A O 1
ATOM 3118 N N . PRO A 1 425 ? -9.850 6.392 11.272 1.00 98.31 425 PRO A N 1
ATOM 3119 C CA . PRO A 1 425 ? -9.870 5.001 11.724 1.00 98.31 425 PRO A CA 1
ATOM 3120 C C . PRO A 1 425 ? -8.615 4.236 11.267 1.00 98.31 425 PRO A C 1
ATOM 3122 O O . PRO A 1 425 ? -8.027 4.528 10.224 1.00 98.31 425 PRO A O 1
ATOM 3125 N N . GLY A 1 426 ? -8.194 3.244 12.044 1.00 98.00 426 GLY A N 1
ATOM 3126 C CA . GLY A 1 426 ? -7.160 2.281 11.673 1.00 98.00 426 GLY A CA 1
ATOM 3127 C C . GLY A 1 426 ? -7.736 0.873 11.700 1.00 98.00 426 GLY A C 1
ATOM 3128 O O . GLY A 1 426 ? -8.221 0.434 12.734 1.00 98.00 426 GLY A O 1
ATOM 3129 N N . PHE A 1 427 ? -7.671 0.142 10.592 1.00 98.38 427 PHE A N 1
ATOM 3130 C CA . PHE A 1 427 ? -8.243 -1.200 10.497 1.00 98.38 427 PHE A CA 1
ATOM 3131 C C . PHE A 1 427 ? -7.167 -2.275 10.370 1.00 98.38 427 PHE A C 1
ATOM 3133 O O . PHE A 1 427 ? -6.123 -2.065 9.754 1.00 98.38 427 PHE A O 1
ATOM 3140 N N . PHE A 1 428 ? -7.467 -3.470 10.870 1.00 98.25 428 PHE A N 1
ATOM 3141 C CA . PHE A 1 428 ? -6.734 -4.692 10.564 1.00 98.25 428 PHE A CA 1
ATOM 3142 C C . PHE A 1 428 ? -7.714 -5.765 10.101 1.00 98.25 428 PHE A C 1
ATOM 3144 O O . PHE A 1 428 ? -8.516 -6.253 10.892 1.00 98.25 428 PHE A O 1
ATOM 3151 N N . ILE A 1 429 ? -7.648 -6.156 8.827 1.00 97.50 429 ILE A N 1
ATOM 3152 C CA . ILE A 1 429 ? -8.508 -7.202 8.255 1.00 97.50 429 ILE A CA 1
ATOM 3153 C C . ILE A 1 429 ? -7.686 -8.485 8.166 1.00 97.50 429 ILE A C 1
ATOM 3155 O O . ILE A 1 429 ? -6.743 -8.571 7.383 1.00 97.50 429 ILE A O 1
ATOM 3159 N N . ASN A 1 430 ? -7.984 -9.475 9.007 1.00 96.00 430 ASN A N 1
ATOM 3160 C CA . ASN A 1 430 ? -7.150 -10.665 9.205 1.00 96.00 430 ASN A CA 1
ATOM 3161 C C . ASN A 1 430 ? -5.663 -10.306 9.427 1.00 96.00 430 ASN A C 1
ATOM 3163 O O . ASN A 1 4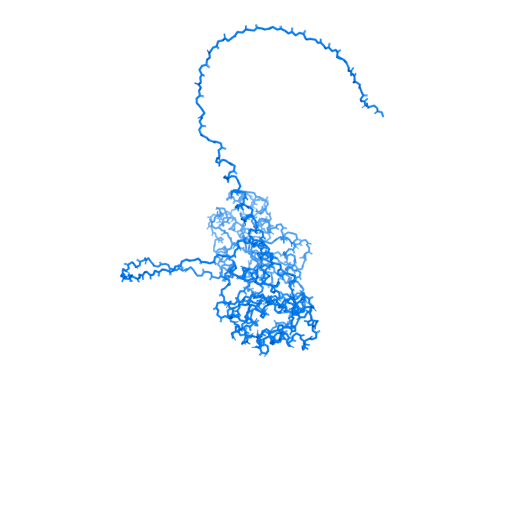30 ? -4.761 -10.907 8.827 1.00 96.00 430 ASN A O 1
ATOM 3167 N N . GLY A 1 431 ? -5.418 -9.261 10.223 1.00 95.69 431 GLY A N 1
ATOM 3168 C CA . GLY A 1 431 ? -4.088 -8.717 10.509 1.00 95.69 431 GLY A CA 1
ATOM 3169 C C . GLY A 1 431 ? -3.498 -7.815 9.420 1.00 95.69 431 GLY A C 1
ATOM 3170 O O . GLY A 1 431 ? -2.456 -7.212 9.652 1.00 95.69 431 GLY A O 1
ATOM 3171 N N . LEU A 1 432 ? -4.126 -7.681 8.247 1.00 94.94 432 LEU A N 1
ATOM 3172 C CA . LEU A 1 432 ? -3.668 -6.746 7.220 1.00 94.94 432 LEU A CA 1
ATOM 3173 C C . LEU A 1 432 ? -4.002 -5.302 7.624 1.00 94.94 432 LEU A C 1
ATOM 3175 O O . LEU A 1 432 ? -5.194 -4.989 7.694 1.00 94.94 432 LEU A O 1
ATOM 3179 N N . PRO A 1 433 ? -3.009 -4.415 7.824 1.00 95.25 433 PRO A N 1
ATOM 3180 C CA . PRO A 1 433 ? -3.277 -3.020 8.145 1.00 95.25 433 PRO A CA 1
ATOM 3181 C C . PRO A 1 433 ? -3.919 -2.283 6.966 1.00 95.25 433 PRO A C 1
ATOM 3183 O O . PRO A 1 433 ? -3.394 -2.284 5.853 1.00 95.25 433 PRO A O 1
ATOM 3186 N N . ILE A 1 434 ? -5.017 -1.588 7.241 1.00 94.62 434 ILE A N 1
ATOM 3187 C CA . ILE A 1 434 ? -5.669 -0.627 6.356 1.00 94.62 434 ILE A CA 1
ATOM 3188 C C . ILE A 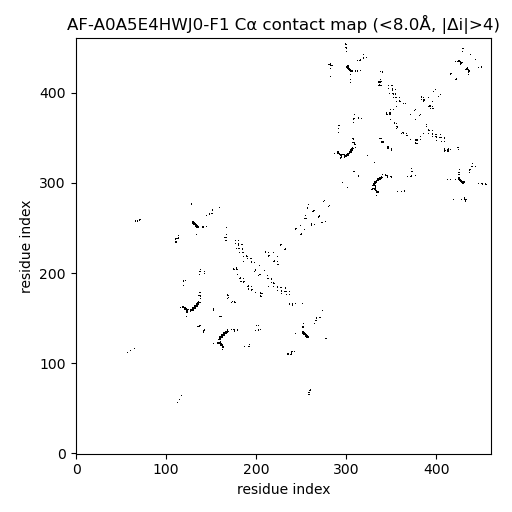1 434 ? -5.720 0.703 7.105 1.00 94.62 434 ILE A C 1
ATOM 3190 O O . ILE A 1 434 ? -6.243 0.795 8.214 1.00 94.62 434 ILE A O 1
ATOM 3194 N N . ARG A 1 435 ? -5.106 1.731 6.521 1.00 90.88 435 ARG A N 1
ATOM 3195 C CA . ARG A 1 435 ? -4.928 3.031 7.172 1.00 90.88 435 ARG A CA 1
ATOM 3196 C C . ARG A 1 435 ? -6.006 3.997 6.713 1.00 90.88 435 ARG A C 1
ATOM 3198 O O . ARG A 1 435 ? -6.128 4.238 5.514 1.00 90.88 435 ARG A O 1
ATOM 3205 N N . GLY A 1 436 ? -6.702 4.602 7.668 1.00 92.94 436 GLY A N 1
ATOM 3206 C CA . GLY A 1 436 ? -7.730 5.587 7.388 1.00 92.94 436 GLY A CA 1
ATOM 3207 C C . GLY A 1 436 ? -9.008 4.976 6.827 1.00 92.94 436 GLY A C 1
ATOM 3208 O O . GLY A 1 436 ? -9.198 3.761 6.742 1.00 92.94 436 GLY A O 1
ATOM 3209 N N . TYR A 1 437 ? -9.897 5.879 6.436 1.00 94.69 437 TYR A N 1
ATOM 3210 C CA . TYR A 1 437 ? -11.150 5.555 5.778 1.00 94.69 437 TYR A CA 1
ATOM 3211 C C . TYR A 1 437 ? -10.918 5.100 4.328 1.00 94.69 437 TYR A C 1
ATOM 3213 O O . TYR A 1 437 ? -10.200 5.757 3.571 1.00 94.69 437 TYR A O 1
ATOM 3221 N N . LEU A 1 438 ? -11.596 4.021 3.925 1.00 94.12 438 LEU A N 1
ATOM 3222 C CA . LEU A 1 438 ? -11.747 3.613 2.528 1.00 94.12 438 LEU A CA 1
ATOM 3223 C C . LEU A 1 438 ? -13.228 3.670 2.128 1.00 94.12 438 LEU A C 1
ATOM 3225 O O . LEU A 1 438 ? -14.066 3.173 2.882 1.00 94.12 438 LEU A O 1
ATOM 3229 N N . PRO A 1 439 ? -13.572 4.177 0.927 1.00 96.75 439 PRO A N 1
ATOM 3230 C CA . PRO A 1 439 ? -14.907 4.004 0.363 1.00 96.75 439 PRO A CA 1
ATOM 3231 C C . PRO A 1 439 ? -15.303 2.527 0.276 1.00 96.75 439 PRO A C 1
ATOM 3233 O O . PRO A 1 439 ? -14.444 1.663 0.076 1.00 96.75 439 PRO A O 1
ATOM 3236 N N . TYR A 1 440 ? -16.608 2.247 0.353 1.00 97.56 440 TYR A N 1
ATOM 3237 C CA . TYR A 1 440 ? -17.114 0.878 0.485 1.00 97.56 440 TYR A CA 1
ATOM 3238 C C . TYR A 1 440 ? -16.559 -0.093 -0.563 1.00 97.56 440 TYR A C 1
ATOM 3240 O O . TYR A 1 440 ? -16.076 -1.152 -0.190 1.00 97.56 440 TYR A O 1
ATOM 3248 N N . GLU A 1 441 ? -16.526 0.272 -1.847 1.00 96.12 441 GLU A N 1
ATOM 3249 C CA . GLU A 1 441 ? -16.014 -0.620 -2.903 1.00 96.12 441 GLU A CA 1
ATOM 3250 C C . GLU A 1 441 ? -14.536 -1.001 -2.714 1.00 96.12 441 GLU A C 1
ATOM 3252 O O . GLU A 1 441 ? -14.139 -2.136 -2.981 1.00 96.12 441 GLU A O 1
ATOM 3257 N N . GLN A 1 442 ? -13.712 -0.085 -2.198 1.00 92.19 442 GLN A N 1
ATOM 3258 C CA . GLN A 1 442 ? -12.304 -0.369 -1.909 1.00 92.19 442 GLN A CA 1
ATOM 3259 C C . GLN A 1 442 ? -12.166 -1.249 -0.664 1.00 92.19 442 GLN A C 1
ATOM 3261 O O . GLN A 1 442 ? -11.397 -2.211 -0.665 1.00 92.19 442 GLN A O 1
ATOM 3266 N N . PHE A 1 443 ? -12.946 -0.962 0.382 1.00 96.69 443 PHE A N 1
ATOM 3267 C CA . PHE A 1 443 ? -12.990 -1.787 1.589 1.00 96.69 443 PHE A CA 1
ATOM 3268 C C . PHE A 1 443 ? -13.476 -3.209 1.272 1.00 96.69 443 PHE A C 1
ATOM 3270 O O . PHE A 1 443 ? -12.850 -4.192 1.667 1.00 96.69 443 PHE A O 1
ATOM 3277 N N . LYS A 1 444 ? -14.529 -3.324 0.458 1.00 97.62 444 LYS A N 1
ATOM 3278 C CA . LYS A 1 444 ? -15.094 -4.575 -0.049 1.00 97.62 444 LYS A CA 1
ATOM 3279 C C . LYS A 1 444 ? -14.067 -5.380 -0.844 1.00 97.62 444 LYS A C 1
ATOM 3281 O O . LYS A 1 444 ? -13.937 -6.577 -0.611 1.00 97.62 444 LYS A O 1
ATOM 3286 N N . ALA A 1 445 ? -13.294 -4.747 -1.728 1.00 93.38 445 ALA A N 1
ATOM 3287 C CA . ALA A 1 445 ? -12.233 -5.434 -2.467 1.00 93.38 445 ALA A CA 1
ATOM 3288 C C . ALA A 1 445 ? -11.188 -6.065 -1.526 1.00 93.38 445 ALA A C 1
ATOM 3290 O O . ALA A 1 445 ? -10.721 -7.183 -1.767 1.00 93.38 445 ALA A O 1
ATOM 3291 N N . VAL A 1 446 ? -10.855 -5.387 -0.420 1.00 94.00 446 VAL A N 1
ATOM 3292 C CA . VAL A 1 446 ? -9.990 -5.955 0.622 1.00 94.00 446 VAL A CA 1
ATOM 3293 C C . VAL A 1 446 ? -10.680 -7.126 1.320 1.00 94.00 446 VAL A C 1
ATOM 3295 O O . VAL A 1 446 ? -10.080 -8.194 1.413 1.00 94.00 446 VAL A O 1
ATOM 3298 N N . LEU A 1 447 ? -11.930 -6.972 1.763 1.00 97.12 447 LEU A N 1
ATOM 3299 C CA . LEU A 1 447 ? -12.682 -8.049 2.417 1.00 97.12 447 LEU A CA 1
ATOM 3300 C C . LEU A 1 447 ? -12.826 -9.285 1.519 1.00 97.12 447 LEU A C 1
ATOM 3302 O O . LEU A 1 447 ? -12.579 -10.396 1.975 1.00 97.12 447 LEU A O 1
ATOM 3306 N N . ASP A 1 448 ? -13.148 -9.120 0.237 1.00 96.44 448 ASP A N 1
ATOM 3307 C CA . ASP A 1 448 ? -13.272 -10.228 -0.716 1.00 96.44 448 ASP A CA 1
ATOM 3308 C C . ASP A 1 448 ? -11.951 -10.988 -0.873 1.00 96.44 448 ASP A C 1
ATOM 3310 O O . ASP A 1 448 ? -11.930 -12.221 -0.798 1.00 96.44 448 ASP A O 1
ATOM 3314 N N . ARG A 1 449 ? -10.834 -10.264 -1.030 1.00 91.69 449 ARG A N 1
ATOM 3315 C CA . ARG A 1 449 ? -9.497 -10.869 -1.102 1.00 91.69 449 ARG A CA 1
ATOM 3316 C C . ARG A 1 449 ? -9.173 -11.637 0.175 1.00 91.69 449 ARG A C 1
ATOM 3318 O O . ARG A 1 449 ? -8.676 -12.761 0.120 1.00 91.69 449 ARG A O 1
ATOM 3325 N N . GLU A 1 450 ? -9.430 -11.030 1.326 1.00 93.81 450 GLU A N 1
ATOM 3326 C CA . GLU A 1 450 ? -9.076 -11.592 2.626 1.00 93.81 450 GLU A CA 1
ATOM 3327 C C . GLU A 1 450 ? -9.951 -12.799 2.984 1.00 93.81 450 GLU A C 1
ATOM 3329 O O . GLU A 1 450 ? -9.446 -13.779 3.534 1.00 93.81 450 GLU A O 1
ATOM 3334 N N . LEU A 1 451 ? -11.223 -12.776 2.585 1.00 95.38 451 LEU A N 1
ATOM 3335 C CA . LEU A 1 451 ? -12.156 -13.891 2.703 1.00 95.38 451 LEU A CA 1
ATOM 3336 C C . LEU A 1 451 ? -11.751 -15.048 1.791 1.00 95.38 451 LEU A C 1
ATOM 3338 O O . LEU A 1 451 ? -11.756 -16.196 2.230 1.00 95.38 451 LEU A O 1
ATOM 3342 N N . ALA A 1 452 ? -11.381 -14.764 0.538 1.00 92.19 452 ALA A N 1
ATOM 3343 C CA . ALA A 1 452 ? -10.876 -15.775 -0.387 1.00 92.19 452 ALA A CA 1
ATOM 3344 C C . ALA A 1 452 ? -9.587 -16.414 0.147 1.00 92.19 452 ALA A C 1
ATOM 3346 O O . ALA A 1 452 ? -9.479 -17.639 0.174 1.00 92.19 452 ALA A O 1
ATOM 3347 N N . ARG A 1 453 ? -8.647 -15.608 0.662 1.00 88.19 453 ARG A N 1
ATOM 3348 C CA . ARG A 1 453 ? -7.422 -16.111 1.304 1.00 88.19 453 ARG A CA 1
ATOM 3349 C C . ARG A 1 453 ? -7.738 -17.010 2.500 1.00 88.19 453 ARG A C 1
ATOM 3351 O O . ARG A 1 453 ? -7.171 -18.093 2.606 1.00 88.19 453 ARG A O 1
ATOM 3358 N N . ALA A 1 454 ? -8.640 -16.581 3.384 1.00 89.56 454 ALA A N 1
ATOM 3359 C CA . ALA A 1 454 ? -9.028 -17.355 4.561 1.00 89.56 454 ALA A CA 1
ATOM 3360 C C . ALA A 1 454 ? -9.710 -18.683 4.185 1.00 89.56 454 ALA A C 1
ATOM 3362 O O . ALA A 1 454 ? -9.413 -19.711 4.787 1.00 89.56 454 ALA A O 1
ATOM 3363 N N . LYS A 1 455 ? -10.576 -18.681 3.161 1.00 87.25 455 LYS A N 1
ATOM 3364 C CA . LYS A 1 455 ? -11.269 -19.882 2.658 1.00 87.25 455 LYS A CA 1
ATOM 3365 C C . LYS A 1 455 ? -10.344 -20.863 1.951 1.00 87.25 455 LYS A C 1
ATOM 3367 O O . LYS A 1 455 ? -10.527 -22.067 2.092 1.00 87.25 455 LYS A O 1
ATOM 3372 N N . ASN A 1 456 ? -9.364 -20.357 1.209 1.00 82.56 456 ASN A N 1
ATOM 3373 C CA . ASN A 1 456 ? -8.396 -21.199 0.511 1.00 82.56 456 ASN A CA 1
ATOM 3374 C C . ASN A 1 456 ? -7.399 -21.861 1.475 1.00 82.56 456 ASN A C 1
ATOM 3376 O O . ASN A 1 456 ? -6.764 -22.833 1.082 1.00 82.56 456 ASN A O 1
ATOM 3380 N N . GLY A 1 457 ? -7.332 -21.382 2.726 1.00 58.09 457 GLY A N 1
ATOM 3381 C CA . GLY A 1 457 ? -6.595 -21.985 3.829 1.00 58.09 457 GLY A CA 1
ATOM 3382 C C . GLY A 1 457 ? -5.076 -21.901 3.667 1.00 58.09 457 GLY A C 1
ATOM 3383 O O . GLY A 1 457 ? -4.533 -22.135 2.598 1.00 58.09 457 GLY A O 1
ATOM 3384 N N . THR A 1 458 ? -4.366 -21.605 4.758 1.00 48.75 458 THR A N 1
ATOM 3385 C CA . THR A 1 458 ? -3.249 -22.470 5.197 1.00 48.75 458 THR A CA 1
ATOM 3386 C C . THR A 1 458 ? -2.348 -23.085 4.101 1.00 48.75 458 THR A C 1
ATOM 3388 O O . THR A 1 458 ? -2.126 -24.291 4.095 1.00 48.75 458 THR A O 1
ATOM 3391 N N . ALA A 1 459 ? -1.818 -22.278 3.177 1.00 32.00 459 ALA A N 1
ATOM 3392 C CA . ALA A 1 459 ? -0.800 -22.685 2.193 1.00 32.00 459 ALA A CA 1
ATOM 3393 C C . ALA A 1 459 ? 0.467 -21.809 2.256 1.00 32.00 459 ALA A C 1
ATOM 3395 O O . ALA A 1 459 ? 1.329 -21.884 1.387 1.00 32.00 459 ALA A O 1
ATOM 3396 N N . ALA A 1 460 ? 0.578 -20.984 3.297 1.00 30.89 460 ALA A N 1
ATOM 3397 C CA . ALA A 1 460 ? 1.783 -20.248 3.654 1.00 30.89 460 ALA A CA 1
ATOM 3398 C C . ALA A 1 460 ? 1.978 -20.376 5.172 1.00 30.89 460 ALA A C 1
ATOM 3400 O O . ALA A 1 460 ? 1.612 -19.486 5.938 1.00 30.89 460 ALA A O 1
ATOM 3401 N N . SER A 1 461 ? 2.429 -21.558 5.593 1.00 29.81 461 SER A N 1
ATOM 3402 C CA . SER A 1 461 ? 3.131 -21.774 6.862 1.00 29.81 461 SER A CA 1
ATOM 3403 C C . SER A 1 461 ? 4.624 -21.752 6.599 1.00 29.81 461 SER A C 1
ATOM 3405 O O . SER A 1 461 ? 5.006 -22.458 5.634 1.00 29.81 461 SER A O 1
#

Secondary structure (DSSP, 8-state):
-----------------------------PPPS-SSSHHHHHHHHHHHHHHHHHHHHHHHHHHHHHHTSPPPP------PPPPP-----------------------PPPPPPP-GGGS--EE-TT-SEEEEEEE-TT-HHHHHHHHHHHHHHHHTTTTEEEEEEE---TTT-TTHHHHHHHHHHHHTTT-HHHHHHHHHHH---SHHHHHHHHHHTT--HHHHHHHHHHTTTHHHHHHHHHHHHHTT--SSSEEEETTEE-S--SHHHHHHHHHHHHS--------TTS-EEE-TT-SEEEEEEE-TT-HHHHHHHHHHHHHHHHHGGGEEEEEEE---TTSTTHHHHHHHHHHHHHH-HHHHHHHHHHHTT-S--SHHHHHHHHHHTT--HHHHHHHHHTTTTHHHHHHHHHHHHHTT--SSSEEEETTEEEES---HHHHHHHHHHHHHHHHH-----

Radius of gyration: 34.65 Å; Cα contacts (8 Å, |Δi|>4): 573; chains: 1; bounding box: 97×102×84 Å

Mean predicted aligned error: 14.34 Å

Foldseek 3Di:
DDDDDDDDDDDDDDDDDDDDDDDDDDDDDDDDDDDPPPVVVVVVVVVVVVVVVVVVVLVVLVCVLQVVDPDPDDPPPDDDDDDDDDDDDDDDDDDDDDDDDDDDDDPPDPQDRDRQLPADKDADNPALKEKEWEAFLLDPVQLVLVVLVVVLCVVCHNNYIYGYFQAHPCVPRVLRLLLVQLLVLCVVVVCNVQSVCVSSVVVPRPPVVSLVSCVVSPHPSVSSCVSSVVSVCNSVNVNSNVVCVVVVHDDPGWMAMSNRTQPDSGNVSSCVSSCCSVPNDFDDFPLPLFQKDADCPALKEKEKAAFLQDVLVLVVVVLVVVVCVPCPNNYMYTYFYAHDPVRPLRLLLQQLLVLLCVQPSVVSVVSVVDSSVDDDSDPVVSLVVCVVVPHPSVSSCCSSVVVVCNVRNVVRNVSCVVLPQPDPTWMGTNRNTDHTHDDNVVVVVVNVVSSVDSVVDDPPD